Protein AF-A0A936LN91-F1 (afdb_monomer)

Nearest PDB structures (foldseek):
  7yaj-assembly1_A  TM=8.619E-01  e=3.388E-22  Homo sapiens
  7yah-assembly1_A  TM=8.563E-01  e=1.310E-21  Homo sapiens
  7yam-assembly1_A  TM=8.256E-01  e=4.380E-21  Homo sapiens
  8qmp-assembly1_A  TM=7.994E-01  e=2.836E-21  Arabidopsis thaliana
  8iwt-assembly1_A  TM=8.262E-01  e=4.824E-21  Homo sapiens

Structure (mmCIF, N/CA/C/O backbone):
data_AF-A0A936LN91-F1
#
_entry.id   AF-A0A936LN91-F1
#
loop_
_atom_site.group_PDB
_atom_site.id
_atom_site.type_symbol
_atom_site.label_atom_id
_atom_site.label_alt_id
_atom_site.label_comp_id
_atom_site.label_asym_id
_atom_site.label_entity_id
_atom_site.label_seq_id
_atom_site.pdbx_PDB_ins_code
_atom_site.Cartn_x
_atom_site.Cartn_y
_atom_site.Cartn_z
_atom_site.occupancy
_atom_site.B_iso_or_equiv
_atom_site.auth_seq_id
_atom_site.auth_comp_id
_atom_site.auth_asym_id
_atom_site.auth_atom_id
_atom_site.pdbx_PDB_model_num
ATOM 1 N N . MET A 1 1 ? -25.402 23.021 35.301 1.00 27.39 1 MET A N 1
ATOM 2 C CA . MET A 1 1 ? -24.716 22.431 34.132 1.00 27.39 1 MET A CA 1
ATOM 3 C C . MET A 1 1 ? -25.682 22.461 32.962 1.00 27.39 1 MET A C 1
ATOM 5 O O . MET A 1 1 ? -26.616 21.673 32.930 1.00 27.39 1 MET A O 1
ATOM 9 N N . ALA A 1 2 ? -25.531 23.438 32.068 1.00 20.98 2 ALA A N 1
ATOM 10 C CA . ALA A 1 2 ? -26.283 23.475 30.821 1.00 20.98 2 ALA A CA 1
ATOM 11 C C . ALA A 1 2 ? -25.690 22.405 29.897 1.00 20.98 2 ALA A C 1
ATOM 13 O O . ALA A 1 2 ? -24.595 22.580 29.373 1.00 20.98 2 ALA A O 1
ATOM 14 N N . VAL A 1 3 ? -26.373 21.267 29.771 1.00 22.77 3 VAL A N 1
ATOM 15 C CA . VAL A 1 3 ? -26.053 20.267 28.751 1.00 22.77 3 VAL A CA 1
ATOM 16 C C . VAL A 1 3 ? -26.773 20.710 27.488 1.00 22.77 3 VAL A C 1
ATOM 18 O O . VAL A 1 3 ? -27.978 20.521 27.329 1.00 22.77 3 VAL A O 1
ATOM 21 N N . THR A 1 4 ? -26.035 21.397 26.628 1.00 21.31 4 THR A N 1
ATOM 22 C CA . THR A 1 4 ? -26.465 21.783 25.289 1.00 21.31 4 THR A CA 1
ATOM 23 C C . THR A 1 4 ? -26.714 20.505 24.490 1.00 21.31 4 THR A C 1
ATOM 25 O O . THR A 1 4 ? -25.782 19.775 24.161 1.00 21.31 4 THR A O 1
ATOM 28 N N . TYR A 1 5 ? -27.984 20.209 24.208 1.00 30.09 5 TYR A N 1
ATOM 29 C CA . TYR A 1 5 ? -28.381 19.142 23.295 1.00 30.09 5 TYR A CA 1
ATOM 30 C C . TYR A 1 5 ? -27.913 19.510 21.883 1.00 30.09 5 TYR A C 1
ATOM 32 O O . TYR A 1 5 ? -28.527 20.333 21.209 1.00 30.09 5 TYR A O 1
ATOM 40 N N . SER A 1 6 ? -26.815 18.900 21.447 1.00 25.19 6 SER A N 1
ATOM 41 C CA . SER A 1 6 ? -26.409 18.859 20.046 1.00 25.19 6 SER A CA 1
ATOM 42 C C . SER A 1 6 ? -26.567 17.420 19.559 1.00 25.19 6 SER A C 1
ATOM 44 O O . SER A 1 6 ? -26.103 16.482 20.196 1.00 25.19 6 SER A O 1
ATOM 46 N N . SER A 1 7 ? -27.308 17.274 18.469 1.00 34.66 7 SER A N 1
ATOM 47 C CA . SER A 1 7 ? -27.870 16.057 17.871 1.00 34.66 7 SER A CA 1
ATOM 48 C C . SER A 1 7 ? -27.052 14.750 17.920 1.00 34.66 7 SER A C 1
ATOM 50 O O . SER A 1 7 ? -25.966 14.679 17.354 1.00 34.66 7 SER A O 1
ATOM 52 N N . SER A 1 8 ? -27.696 13.671 18.375 1.00 35.31 8 SER A N 1
ATOM 53 C CA . SER A 1 8 ? -27.783 12.350 17.713 1.00 35.31 8 SER A CA 1
ATOM 54 C C . SER A 1 8 ? -28.891 11.546 18.419 1.00 35.31 8 SER A C 1
ATOM 56 O O . SER A 1 8 ? -29.245 11.833 19.559 1.00 35.31 8 SER A O 1
ATOM 58 N N . ARG A 1 9 ? -29.590 10.652 17.715 1.00 42.88 9 ARG A N 1
ATOM 59 C CA . ARG A 1 9 ? -30.914 10.132 18.123 1.00 42.88 9 ARG A CA 1
ATOM 60 C C . ARG A 1 9 ? -30.857 9.297 19.414 1.00 42.88 9 ARG A C 1
ATOM 62 O O . ARG A 1 9 ? -30.600 8.100 19.358 1.00 42.88 9 ARG A O 1
ATOM 69 N N . VAL A 1 10 ? -31.167 9.901 20.561 1.00 47.66 10 VAL A N 1
ATOM 70 C CA . VAL A 1 10 ? -31.311 9.172 21.831 1.00 47.66 10 VAL A CA 1
ATOM 71 C C . VAL A 1 10 ? -32.666 8.467 21.863 1.00 47.66 10 VAL A C 1
ATOM 73 O O . VAL A 1 10 ? -33.710 9.118 21.795 1.00 47.66 10 VAL A O 1
ATOM 76 N N . ARG A 1 11 ? -32.665 7.134 21.967 1.00 50.06 11 ARG A N 1
ATOM 77 C CA . ARG A 1 11 ? -33.886 6.355 22.237 1.00 50.06 11 ARG A CA 1
ATOM 78 C C . ARG A 1 11 ? -34.028 6.132 23.737 1.00 50.06 11 ARG A C 1
ATOM 80 O O . ARG A 1 11 ? -33.095 5.646 24.374 1.00 50.06 11 ARG A O 1
ATOM 87 N N . TRP A 1 12 ? -35.196 6.480 24.274 1.00 47.16 12 TRP A N 1
ATOM 88 C CA . TRP A 1 12 ? -35.513 6.377 25.696 1.00 47.16 12 TRP A CA 1
ATOM 89 C C . TRP A 1 12 ? -36.691 5.436 25.921 1.00 47.16 12 TRP A C 1
ATOM 91 O O . TRP A 1 12 ? -37.758 5.641 25.345 1.00 47.16 12 TRP A O 1
ATOM 101 N N . ASN A 1 13 ? -36.507 4.445 26.793 1.00 53.09 13 ASN A N 1
ATOM 102 C CA . ASN A 1 13 ? -37.598 3.610 27.287 1.00 53.09 13 ASN A CA 1
ATOM 103 C C . ASN A 1 13 ? -37.838 3.904 28.766 1.00 53.09 13 ASN A C 1
ATOM 105 O O . ASN A 1 13 ? -37.026 3.554 29.624 1.00 53.09 13 ASN A O 1
ATOM 109 N N . HIS A 1 14 ? -38.974 4.538 29.051 1.00 45.41 14 HIS A N 1
ATOM 110 C CA . HIS A 1 14 ? -39.409 4.852 30.405 1.00 45.41 14 HIS A CA 1
ATOM 111 C C . HIS A 1 14 ? -40.248 3.697 30.966 1.00 45.41 14 HIS A C 1
ATOM 113 O O . HIS A 1 14 ? -41.240 3.301 30.357 1.00 45.41 14 HIS A O 1
ATOM 119 N N . CYS A 1 15 ? -39.911 3.201 32.158 1.00 46.75 15 CYS A N 1
ATOM 120 C CA . CYS A 1 15 ? -40.823 2.364 32.941 1.00 46.75 15 CYS A CA 1
ATOM 121 C C . CYS A 1 15 ? -41.443 3.208 34.059 1.00 46.75 15 CYS A C 1
ATOM 123 O O . CYS A 1 15 ? -40.735 3.936 34.749 1.00 46.75 15 CYS A O 1
ATOM 125 N N . SER A 1 16 ? -42.767 3.174 34.215 1.00 41.03 16 SER A N 1
ATOM 126 C CA . SER A 1 16 ? -43.500 4.029 35.164 1.00 41.03 16 SER A CA 1
ATOM 127 C C . SER A 1 16 ? -43.487 3.520 36.613 1.00 41.03 16 SER A C 1
ATOM 129 O O . SER A 1 16 ? -44.031 4.182 37.494 1.00 41.03 16 SER A O 1
ATOM 131 N N . LYS A 1 17 ? -42.879 2.358 36.888 1.00 48.84 17 LYS A N 1
ATOM 132 C CA . LYS A 1 17 ? -42.843 1.741 38.223 1.00 48.84 17 LYS A CA 1
ATOM 133 C C . LYS A 1 17 ? -41.407 1.627 38.732 1.00 48.84 17 LYS A C 1
ATOM 135 O O . LYS A 1 17 ? -40.585 0.977 38.095 1.00 48.84 17 LYS A O 1
ATOM 140 N N . ARG A 1 18 ? -41.130 2.217 39.904 1.00 50.31 18 ARG A N 1
ATOM 141 C CA . ARG A 1 18 ? -39.891 1.992 40.668 1.00 50.31 18 ARG A CA 1
ATOM 142 C C . ARG A 1 18 ? -39.872 0.533 41.121 1.00 50.31 18 ARG A C 1
ATOM 144 O O . ARG A 1 18 ? -40.623 0.157 42.017 1.00 50.31 18 ARG A O 1
ATOM 151 N N . THR A 1 19 ? -39.071 -0.299 40.474 1.00 51.59 19 THR A N 1
ATOM 152 C CA . THR A 1 19 ? -38.890 -1.704 40.855 1.00 51.59 19 THR A CA 1
ATOM 153 C C . THR A 1 19 ? -37.537 -1.871 41.529 1.00 51.59 19 THR A C 1
ATOM 155 O O . THR A 1 19 ? -36.512 -1.588 40.918 1.00 51.59 19 THR A O 1
ATOM 158 N N . ALA A 1 20 ? -37.541 -2.346 42.776 1.00 48.47 20 ALA A N 1
ATOM 159 C CA . ALA A 1 20 ? -36.345 -2.544 43.600 1.00 48.47 20 ALA A CA 1
ATOM 160 C C . ALA A 1 20 ? -35.529 -3.810 43.244 1.00 48.47 20 ALA A C 1
ATOM 162 O O . ALA A 1 20 ? -34.497 -4.066 43.848 1.00 48.47 20 ALA A O 1
ATOM 163 N N . SER A 1 21 ? -35.987 -4.619 42.280 1.00 52.78 21 SER A N 1
ATOM 164 C CA . SER A 1 21 ? -35.341 -5.868 41.852 1.00 52.78 21 SER A CA 1
ATOM 165 C C . SER A 1 21 ? -35.064 -5.827 40.344 1.00 52.78 21 SER A C 1
ATOM 167 O O . SER A 1 21 ? -35.884 -5.257 39.614 1.00 52.78 21 SER A O 1
ATOM 169 N N . PRO A 1 22 ? -33.941 -6.394 39.854 1.00 60.09 22 PRO A N 1
ATOM 170 C CA . PRO A 1 22 ? -33.617 -6.401 38.433 1.00 60.09 22 PRO A CA 1
ATOM 171 C C . PRO A 1 22 ? -34.629 -7.260 37.666 1.00 60.09 22 PRO A C 1
ATOM 173 O O . PRO A 1 22 ? -34.499 -8.479 37.574 1.00 60.09 22 PRO A O 1
ATOM 176 N N . ASP A 1 23 ? -35.655 -6.615 37.106 1.00 68.56 23 ASP A N 1
ATOM 177 C CA . ASP A 1 23 ? -36.584 -7.260 36.180 1.00 68.56 23 ASP A CA 1
ATOM 178 C C . ASP A 1 23 ? -35.784 -7.767 34.959 1.00 68.56 23 ASP A C 1
ATOM 180 O O . ASP A 1 23 ? -35.122 -6.961 34.288 1.00 68.56 23 ASP A O 1
ATOM 184 N N . PRO A 1 24 ? -35.833 -9.076 34.633 1.00 76.56 24 PRO A N 1
ATOM 185 C CA . PRO A 1 24 ? -35.155 -9.649 33.470 1.00 76.56 24 PRO A CA 1
ATOM 186 C C . PRO A 1 24 ? -35.450 -8.911 32.157 1.00 76.56 24 PRO A C 1
ATOM 188 O O . PRO A 1 24 ? -34.625 -8.923 31.241 1.00 76.56 24 PRO A O 1
ATOM 191 N N . ARG A 1 25 ? -36.602 -8.232 32.063 1.00 77.94 25 ARG A N 1
ATOM 192 C CA . ARG A 1 25 ? -37.009 -7.434 30.897 1.00 77.94 25 ARG A CA 1
ATOM 193 C C . ARG A 1 25 ? -36.023 -6.325 30.548 1.00 77.94 25 ARG A C 1
ATOM 195 O O . ARG A 1 25 ? -35.843 -6.042 29.367 1.00 77.94 25 ARG A O 1
ATOM 202 N N . TRP A 1 26 ? -35.351 -5.728 31.532 1.00 80.06 26 TRP A N 1
ATOM 203 C CA . TRP A 1 26 ? -34.369 -4.672 31.272 1.00 80.06 26 TRP A CA 1
ATOM 204 C C . TRP A 1 26 ? -33.157 -5.184 30.513 1.00 80.06 26 TRP A C 1
ATOM 206 O O . TRP A 1 26 ? -32.672 -4.510 29.610 1.00 80.06 26 TRP A O 1
ATOM 216 N N . LYS A 1 27 ? -32.699 -6.395 30.840 1.00 82.75 27 LYS A N 1
ATOM 217 C CA . LYS A 1 27 ? -31.595 -7.027 30.122 1.00 82.75 27 LYS A CA 1
ATOM 218 C C . LYS A 1 27 ? -31.987 -7.326 28.677 1.00 82.75 27 LYS A C 1
ATOM 220 O O . LYS A 1 27 ? -31.237 -6.991 27.771 1.00 82.75 27 LYS A O 1
ATOM 225 N N . VAL A 1 28 ? -33.189 -7.864 28.465 1.00 85.12 28 VAL A N 1
ATOM 226 C CA . VAL A 1 28 ? -33.718 -8.133 27.118 1.00 85.12 28 VAL A CA 1
ATOM 227 C C . VAL A 1 28 ? -33.818 -6.847 26.293 1.00 85.12 28 VAL A C 1
ATOM 229 O O . VAL A 1 28 ? -33.422 -6.832 25.131 1.00 85.12 28 VAL A O 1
ATOM 232 N N . GLU A 1 29 ? -34.302 -5.753 26.883 1.00 84.00 29 GLU A N 1
ATOM 233 C CA . GLU A 1 29 ? -34.417 -4.481 26.166 1.00 84.00 29 GLU A CA 1
ATOM 234 C C . GLU A 1 29 ? -33.055 -3.819 25.923 1.00 84.00 29 GLU A C 1
ATOM 236 O O . GLU A 1 29 ? -32.839 -3.234 24.863 1.00 84.00 29 GLU A O 1
ATOM 241 N N . ALA A 1 30 ? -32.107 -3.953 26.854 1.00 83.75 30 ALA A N 1
ATOM 242 C CA . ALA A 1 30 ? -30.730 -3.521 26.644 1.00 83.75 30 ALA A CA 1
ATOM 243 C C . ALA A 1 30 ? -30.074 -4.297 25.494 1.00 83.75 30 ALA A C 1
ATOM 245 O O . ALA A 1 30 ? -29.468 -3.684 24.617 1.00 83.75 30 ALA A O 1
ATOM 246 N N . ASP A 1 31 ? -30.256 -5.617 25.444 1.00 83.56 31 ASP A N 1
ATOM 247 C CA . ASP A 1 31 ? -29.755 -6.459 24.357 1.00 83.56 31 ASP A CA 1
ATOM 248 C C . ASP A 1 31 ? -30.419 -6.093 23.019 1.00 83.56 31 ASP A C 1
ATOM 250 O O . ASP A 1 31 ? -29.742 -6.051 21.992 1.00 83.56 31 ASP A O 1
ATOM 254 N N . ARG A 1 32 ? -31.714 -5.742 23.021 1.00 85.88 32 ARG A N 1
ATOM 255 C CA . ARG A 1 32 ? -32.434 -5.253 21.832 1.00 85.88 32 ARG A CA 1
ATOM 256 C C . ARG A 1 32 ? -31.878 -3.921 21.328 1.00 85.88 32 ARG A C 1
ATOM 258 O O . ARG A 1 32 ? -31.594 -3.789 20.142 1.00 85.88 32 ARG A O 1
ATOM 265 N N . LEU A 1 33 ? -31.689 -2.943 22.214 1.00 83.69 33 LEU A N 1
ATOM 266 C CA . LEU A 1 33 ? -31.102 -1.647 21.858 1.00 83.69 33 LEU A CA 1
ATOM 267 C C . LEU A 1 33 ? -29.647 -1.802 21.381 1.00 83.69 33 LEU A C 1
ATOM 269 O O . LEU A 1 33 ? -29.237 -1.142 20.427 1.00 83.69 33 LEU A O 1
ATOM 273 N N . ALA A 1 34 ? -28.878 -2.703 21.995 1.00 80.69 34 ALA A N 1
ATOM 274 C CA . ALA A 1 34 ? -27.527 -3.025 21.549 1.00 80.69 34 ALA A CA 1
ATOM 275 C C . ALA A 1 34 ? -27.525 -3.714 20.175 1.00 80.69 34 ALA A C 1
ATOM 277 O O . ALA A 1 34 ? -26.656 -3.423 19.351 1.00 80.69 34 ALA A O 1
ATOM 278 N N . ALA A 1 35 ? -28.503 -4.585 19.901 1.00 80.62 35 ALA A N 1
ATOM 279 C CA . ALA A 1 35 ? -28.691 -5.225 18.599 1.00 80.62 35 ALA A CA 1
ATOM 280 C C . ALA A 1 35 ? -29.051 -4.214 17.500 1.00 80.62 35 ALA A C 1
ATOM 282 O O . ALA A 1 35 ? -28.607 -4.383 16.365 1.00 80.62 35 ALA A O 1
ATOM 283 N N . ASP A 1 36 ? -29.739 -3.123 17.847 1.00 80.06 36 ASP A N 1
ATOM 284 C CA . ASP A 1 36 ? -29.957 -1.964 16.969 1.00 80.06 36 ASP A CA 1
ATOM 285 C C . ASP A 1 36 ? -28.671 -1.134 16.733 1.00 80.06 36 ASP A C 1
ATOM 287 O O . ASP A 1 36 ? -28.684 -0.173 15.963 1.00 80.06 36 ASP A O 1
ATOM 291 N N . GLY A 1 37 ? -27.544 -1.499 17.357 1.00 74.88 37 GLY A N 1
ATOM 292 C CA . GLY A 1 37 ? -26.256 -0.816 17.214 1.00 74.88 37 GLY A CA 1
ATOM 293 C C . GLY A 1 37 ? -26.096 0.395 18.134 1.00 74.88 37 GLY A C 1
ATOM 294 O O . GLY A 1 37 ? -25.213 1.217 17.907 1.00 74.88 37 GLY A O 1
ATOM 295 N N . LEU A 1 38 ? -26.933 0.519 19.166 1.00 83.19 38 LEU A N 1
ATOM 296 C CA . LEU A 1 38 ? -26.865 1.621 20.121 1.00 83.19 38 LEU A CA 1
ATOM 297 C C . LEU A 1 38 ? -25.910 1.284 21.270 1.00 83.19 38 LEU A C 1
ATOM 299 O O . LEU A 1 38 ? -25.877 0.161 21.781 1.00 83.19 38 LEU A O 1
ATOM 303 N N . ARG A 1 39 ? -25.168 2.287 21.735 1.00 81.44 39 ARG A N 1
ATOM 304 C CA . ARG A 1 39 ? -24.467 2.257 23.015 1.00 81.44 39 ARG A CA 1
ATOM 305 C C . ARG A 1 39 ? -25.489 2.474 24.125 1.00 81.44 39 ARG A C 1
ATOM 307 O O . ARG A 1 39 ? -26.032 3.567 24.275 1.00 81.44 39 ARG A O 1
ATOM 314 N N . VAL A 1 40 ? -25.773 1.414 24.873 1.00 84.88 40 VAL A N 1
ATOM 315 C CA . VAL A 1 40 ? -26.815 1.409 25.905 1.00 84.88 40 VAL A CA 1
ATOM 316 C C . VAL A 1 40 ? -26.236 1.829 27.251 1.00 84.88 40 VAL A C 1
ATOM 318 O O . VAL A 1 40 ? -25.239 1.271 27.706 1.00 84.88 40 VAL A O 1
ATOM 321 N N . MET A 1 41 ? -26.882 2.794 27.899 1.00 87.81 41 MET A N 1
ATOM 322 C CA . MET A 1 41 ? -26.595 3.227 29.264 1.00 87.81 41 MET A CA 1
ATOM 323 C C . MET A 1 41 ? -27.814 2.981 30.147 1.00 87.81 41 MET A C 1
ATOM 325 O O . MET A 1 41 ? -28.934 3.356 29.794 1.00 87.81 41 MET A O 1
ATOM 329 N N . ALA A 1 42 ? -27.584 2.367 31.304 1.00 88.19 42 ALA A N 1
ATOM 330 C CA . ALA A 1 42 ? -28.583 2.213 32.348 1.00 88.19 42 ALA A CA 1
ATOM 331 C C . ALA A 1 42 ? -28.551 3.438 33.263 1.00 88.19 42 ALA A C 1
ATOM 333 O O . ALA A 1 42 ? -27.498 3.799 33.783 1.00 88.19 42 ALA A O 1
ATOM 334 N N . LEU A 1 43 ? -29.703 4.080 33.444 1.00 87.50 43 LEU A N 1
ATOM 335 C CA . LEU A 1 43 ? -29.860 5.203 34.356 1.00 87.50 43 LEU A CA 1
ATOM 336 C C . LEU A 1 43 ? -30.642 4.736 35.572 1.00 87.50 43 LEU A C 1
ATOM 338 O O . LEU A 1 43 ? -31.736 4.182 35.448 1.00 87.50 43 LEU A O 1
ATOM 342 N N . GLY A 1 44 ? -30.081 4.981 36.745 1.00 85.69 44 GLY A N 1
ATOM 343 C CA . GLY A 1 44 ? -30.705 4.662 38.014 1.00 85.69 44 GLY A CA 1
ATOM 344 C C . GLY A 1 44 ? -30.480 5.771 39.026 1.00 85.69 44 GLY A C 1
ATOM 345 O O . GLY A 1 44 ? -29.598 6.612 38.862 1.00 85.69 44 GLY A O 1
ATOM 346 N N . VAL A 1 45 ? -31.318 5.781 40.052 1.00 84.88 45 VAL A N 1
ATOM 347 C CA . VAL A 1 45 ? -31.253 6.733 41.156 1.00 84.88 45 VAL A CA 1
ATOM 348 C C . VAL A 1 45 ? -31.251 5.980 42.470 1.00 84.88 45 VAL A C 1
ATOM 350 O O . VAL A 1 45 ? -31.921 4.957 42.619 1.00 84.88 45 VAL A O 1
ATOM 353 N N . ARG A 1 46 ? -30.516 6.514 43.433 1.00 82.81 46 ARG A N 1
ATOM 354 C CA . ARG A 1 46 ? -30.646 6.145 44.831 1.00 82.81 46 ARG A CA 1
ATOM 355 C C . ARG A 1 46 ? -30.962 7.398 45.623 1.00 82.81 46 ARG A C 1
ATOM 357 O O . ARG A 1 46 ? -30.243 8.389 45.523 1.00 82.81 46 ARG A O 1
ATOM 364 N N . ASP A 1 47 ? -32.030 7.324 46.401 1.00 79.81 47 ASP A N 1
ATOM 365 C CA . ASP A 1 47 ? -32.372 8.357 47.365 1.00 79.81 47 ASP A CA 1
ATOM 366 C C . ASP A 1 47 ? -31.479 8.149 48.604 1.00 79.81 47 ASP A C 1
ATOM 368 O O . ASP A 1 47 ? -31.476 7.068 49.193 1.00 79.81 47 ASP A O 1
ATOM 372 N N . LEU A 1 48 ? -30.676 9.155 48.959 1.00 79.19 48 LEU A N 1
ATOM 373 C CA . LEU A 1 48 ? -29.838 9.157 50.164 1.00 79.19 48 LEU A CA 1
ATOM 374 C C . LEU A 1 48 ? -30.529 9.974 51.256 1.00 79.19 48 LEU A C 1
ATOM 376 O O . LEU A 1 48 ? -31.079 11.042 50.971 1.00 79.19 48 LEU A O 1
ATOM 380 N N . SER A 1 49 ? -30.482 9.508 52.504 1.00 75.75 49 SER A N 1
ATOM 381 C CA . SER A 1 49 ? -30.994 10.290 53.630 1.00 75.75 49 SER A CA 1
ATOM 382 C C . SER A 1 49 ? -29.973 11.335 54.106 1.00 75.75 49 SER A C 1
ATOM 384 O O . SER A 1 49 ? -28.765 11.233 53.873 1.00 75.75 49 SER A O 1
ATOM 386 N N . THR A 1 50 ? -30.457 12.407 54.738 1.00 61.22 50 THR A N 1
ATOM 387 C CA . THR A 1 50 ? -29.628 13.526 55.201 1.00 61.22 50 THR A CA 1
ATOM 388 C C . THR A 1 50 ? -28.624 13.042 56.256 1.00 61.22 50 THR A C 1
ATOM 390 O O . THR A 1 50 ? -29.002 12.779 57.392 1.00 61.22 50 THR A O 1
ATOM 393 N N . GLY A 1 51 ? -27.345 12.927 55.879 1.00 67.69 51 GLY A N 1
ATOM 394 C CA . GLY A 1 51 ? -26.258 12.439 56.745 1.00 67.69 51 GLY A CA 1
ATOM 395 C C . GLY A 1 51 ? -25.542 11.182 56.235 1.00 67.69 51 GLY A C 1
ATOM 396 O O . GLY A 1 51 ? -24.476 10.855 56.743 1.00 67.69 51 GLY A O 1
ATOM 397 N N . GLU A 1 52 ? -26.069 10.519 55.202 1.00 65.62 52 GLU A N 1
ATOM 398 C CA . GLU A 1 52 ? -25.506 9.287 54.622 1.00 65.62 52 GLU A CA 1
ATOM 399 C C . GLU A 1 52 ? -24.480 9.510 53.505 1.00 65.62 52 GLU A C 1
ATOM 401 O O . GLU A 1 52 ? -24.148 8.556 52.815 1.00 65.62 52 GLU A O 1
ATOM 406 N N . LEU A 1 53 ? -23.971 10.728 53.286 1.00 69.00 53 LEU A N 1
ATOM 407 C CA . LEU A 1 53 ? -22.934 10.972 52.273 1.00 69.00 53 LEU A CA 1
ATOM 408 C C . LEU A 1 53 ? -21.634 10.255 52.683 1.00 69.00 53 LEU A C 1
ATOM 410 O O . LEU A 1 53 ? -20.926 10.760 53.559 1.00 69.00 53 LEU A O 1
ATOM 414 N N . PRO A 1 54 ? -21.293 9.096 52.088 1.00 66.38 54 PRO A N 1
ATOM 415 C CA . PRO A 1 54 ? -20.121 8.339 52.485 1.00 66.38 54 PRO A CA 1
ATOM 416 C C . PRO A 1 54 ? -18.866 9.040 51.962 1.00 66.38 54 PRO A C 1
ATOM 418 O O . PRO A 1 54 ? -18.887 9.684 50.912 1.00 66.38 54 PRO A O 1
ATOM 421 N N . HIS A 1 55 ? -17.745 8.877 52.662 1.00 69.06 55 HIS A N 1
ATOM 422 C CA . HIS A 1 55 ? -16.457 9.404 52.199 1.00 69.06 55 HIS A CA 1
ATOM 423 C C . HIS A 1 55 ? -15.871 8.625 51.009 1.00 69.06 55 HIS A C 1
ATOM 425 O O . HIS A 1 55 ? -15.033 9.171 50.296 1.00 69.06 55 HIS A O 1
ATOM 431 N N . ASP A 1 56 ? -16.308 7.380 50.787 1.00 74.81 56 ASP A N 1
ATOM 432 C CA . ASP A 1 56 ? -15.857 6.533 49.680 1.00 74.81 56 ASP A CA 1
ATOM 433 C C . ASP A 1 56 ? -16.914 6.468 48.558 1.00 74.81 56 ASP A C 1
ATOM 435 O O . ASP A 1 56 ? -17.983 5.880 48.761 1.00 74.81 56 ASP A O 1
ATOM 439 N N . PRO A 1 57 ? -16.628 7.010 47.360 1.00 71.25 57 PRO A N 1
ATOM 440 C CA . PRO A 1 57 ? -17.522 6.947 46.208 1.00 71.25 57 PRO A CA 1
ATOM 441 C C . PRO A 1 57 ? -17.939 5.527 45.808 1.00 71.25 57 PRO A C 1
ATOM 443 O O . PRO A 1 57 ? -19.057 5.345 45.332 1.00 71.25 57 PRO A O 1
ATOM 446 N N . ALA A 1 58 ? -17.093 4.512 46.026 1.00 71.88 58 ALA A N 1
ATOM 447 C CA . ALA A 1 58 ? -17.412 3.129 45.660 1.00 71.88 58 ALA A CA 1
ATOM 448 C C . ALA A 1 58 ? -18.579 2.560 46.485 1.00 71.88 58 ALA A C 1
ATOM 450 O O . ALA A 1 58 ? -19.308 1.677 46.033 1.00 71.88 58 ALA A O 1
ATOM 451 N N . THR A 1 59 ? -18.808 3.105 47.682 1.00 71.88 59 THR A N 1
ATOM 452 C CA . THR A 1 59 ? -19.936 2.716 48.535 1.00 71.88 59 THR A CA 1
ATOM 453 C C . THR A 1 59 ? -21.258 3.355 48.113 1.00 71.88 59 THR A C 1
ATOM 455 O O . THR A 1 59 ? -22.289 2.990 48.655 1.00 71.88 59 THR A O 1
ATOM 458 N N . LEU A 1 60 ? -21.292 4.254 47.126 1.00 74.62 60 LEU A N 1
ATOM 459 C CA . LEU A 1 60 ? -22.544 4.848 46.638 1.00 74.62 60 LEU A CA 1
ATOM 460 C C . LEU A 1 60 ? -23.277 3.959 45.614 1.00 74.62 60 LEU A C 1
ATOM 462 O O . LEU A 1 60 ? -24.487 4.100 45.437 1.00 74.62 60 LEU A O 1
ATOM 466 N N . GLU A 1 61 ? -22.581 3.019 44.967 1.00 77.31 61 GLU A N 1
ATOM 467 C CA . GLU A 1 61 ? -23.090 2.238 43.826 1.00 77.31 61 GLU A CA 1
ATOM 468 C C . GLU A 1 61 ? -23.826 0.934 44.217 1.00 77.31 61 GLU A C 1
ATOM 470 O O . GLU A 1 61 ? -23.661 -0.110 43.590 1.00 77.31 61 GLU A O 1
ATOM 475 N N . HIS A 1 62 ? -24.667 0.971 45.254 1.00 77.50 62 HIS A N 1
ATOM 476 C CA . HIS A 1 62 ? -25.558 -0.141 45.637 1.00 77.50 62 HIS A CA 1
ATOM 477 C C . HIS A 1 62 ? -26.998 0.352 45.844 1.00 77.50 62 HIS A C 1
ATOM 479 O O . HIS A 1 62 ? -27.213 1.557 45.932 1.00 77.50 62 HIS A O 1
ATOM 485 N N . ASP A 1 63 ? -27.986 -0.550 45.887 1.00 77.44 63 ASP A N 1
ATOM 486 C CA . ASP A 1 63 ? -29.421 -0.237 46.072 1.00 77.44 63 ASP A CA 1
ATOM 487 C C . ASP A 1 63 ? -29.983 0.832 45.113 1.00 77.44 63 ASP A C 1
ATOM 489 O O . ASP A 1 63 ? -30.858 1.634 45.449 1.00 77.44 63 ASP A O 1
ATOM 493 N N . ILE A 1 64 ? -29.469 0.849 43.882 1.00 80.88 64 ILE A N 1
ATOM 494 C CA . ILE A 1 64 ? -29.893 1.781 42.840 1.00 80.88 64 ILE A CA 1
ATOM 495 C C . ILE A 1 64 ? -31.241 1.327 42.266 1.00 80.88 64 ILE A C 1
ATOM 497 O O . ILE A 1 64 ? -31.373 0.230 41.721 1.00 80.88 64 ILE A O 1
ATOM 501 N N . THR A 1 65 ? -32.237 2.210 42.305 1.00 82.62 65 THR A N 1
ATOM 502 C CA . THR A 1 65 ? -33.501 2.026 41.587 1.00 82.62 65 THR A CA 1
ATOM 503 C C . THR A 1 65 ? -33.304 2.382 40.119 1.00 82.62 65 THR A C 1
ATOM 505 O O . THR A 1 65 ? -33.066 3.541 39.776 1.00 82.62 65 THR A O 1
ATOM 508 N N . LEU A 1 66 ? -33.426 1.395 39.231 1.00 81.75 66 LEU A N 1
ATOM 509 C CA . LEU A 1 66 ? -33.320 1.621 37.791 1.00 81.75 66 LEU A CA 1
ATOM 510 C C . LEU A 1 66 ? -34.510 2.458 37.283 1.00 81.75 66 LEU A C 1
ATOM 512 O O . LEU A 1 66 ? -35.668 2.114 37.516 1.00 81.75 66 LEU A O 1
ATOM 516 N N . LEU A 1 67 ? -34.217 3.548 36.574 1.00 84.38 67 LEU A N 1
ATOM 517 C CA . LEU A 1 67 ? -35.203 4.467 35.997 1.00 84.38 67 LEU A CA 1
ATOM 518 C C . LEU A 1 67 ? -35.496 4.152 34.525 1.00 84.38 67 LEU A C 1
ATOM 520 O O . LEU A 1 67 ? -36.641 4.252 34.080 1.00 84.38 67 LEU A O 1
ATOM 524 N N . GLY A 1 68 ? -34.466 3.784 33.761 1.00 83.56 68 GLY A N 1
ATOM 525 C CA . GLY A 1 68 ? -34.604 3.513 32.335 1.00 83.56 68 GLY A CA 1
ATOM 526 C C . GLY A 1 68 ? -33.286 3.234 31.623 1.00 83.56 68 GLY A C 1
ATOM 527 O O . GLY A 1 68 ? -32.210 3.233 32.224 1.00 83.56 68 GLY A O 1
ATOM 528 N N . LEU A 1 69 ? -33.395 3.004 30.315 1.00 86.25 69 LEU A N 1
ATOM 529 C CA . LEU A 1 69 ? -32.269 2.792 29.408 1.00 86.25 69 LEU A CA 1
ATOM 530 C C . LEU A 1 69 ? -32.228 3.908 28.363 1.00 86.25 69 LEU A C 1
ATOM 532 O O . LEU A 1 69 ? -33.247 4.209 27.736 1.00 86.25 69 LEU A O 1
ATOM 536 N N . ALA A 1 70 ? -31.043 4.474 28.146 1.00 87.12 70 ALA A N 1
ATOM 537 C CA . ALA A 1 70 ? -30.755 5.384 27.042 1.00 87.12 70 ALA A CA 1
ATOM 538 C C . ALA A 1 70 ? -29.865 4.676 26.019 1.00 87.12 70 ALA A C 1
ATOM 540 O O . ALA A 1 70 ? -28.806 4.162 26.372 1.00 87.12 70 ALA A O 1
ATOM 541 N N . GLY A 1 71 ? -30.277 4.664 24.753 1.00 85.06 71 GLY A N 1
ATOM 542 C CA . GLY A 1 71 ? -29.433 4.229 23.640 1.00 85.06 71 GLY A CA 1
ATOM 543 C C . GLY A 1 71 ? -28.864 5.428 22.890 1.00 85.06 71 GLY A C 1
ATOM 544 O O . GLY A 1 71 ? -29.638 6.266 22.428 1.00 85.06 71 GLY A O 1
ATOM 545 N N . ILE A 1 72 ? -27.539 5.496 22.758 1.00 85.44 72 ILE A N 1
ATOM 546 C CA . ILE A 1 72 ? -26.825 6.507 21.968 1.00 85.44 72 ILE A CA 1
ATOM 547 C C . ILE A 1 72 ? -26.289 5.847 20.697 1.00 85.44 72 ILE A C 1
ATOM 549 O O . ILE A 1 72 ? -25.628 4.816 20.766 1.00 85.44 72 ILE A O 1
ATOM 553 N N . GLU A 1 73 ? -26.568 6.431 19.537 1.00 78.69 73 GLU A N 1
ATOM 554 C CA . GLU A 1 73 ? -26.004 5.986 18.260 1.00 78.69 73 GLU A CA 1
ATOM 555 C C . GLU A 1 73 ? -24.697 6.738 17.980 1.00 78.69 73 GLU A C 1
ATOM 557 O O . GLU A 1 73 ? -24.685 7.970 18.018 1.00 78.69 73 GLU A O 1
ATOM 562 N N . ASP A 1 74 ? -23.628 6.003 17.661 1.00 77.62 74 ASP A N 1
ATOM 563 C CA . ASP A 1 74 ? -22.436 6.546 17.001 1.00 77.62 74 ASP A CA 1
ATOM 564 C C . ASP A 1 74 ? -22.473 6.125 15.521 1.00 77.62 74 ASP A C 1
ATOM 566 O O . ASP A 1 74 ? -22.120 4.988 15.184 1.00 77.62 74 ASP A O 1
ATOM 570 N N . PRO A 1 75 ? -23.049 6.955 14.633 1.00 77.00 75 PRO A N 1
ATOM 571 C CA . PRO A 1 75 ? -23.283 6.552 13.259 1.00 77.00 75 PRO A CA 1
ATOM 572 C C . PRO A 1 75 ? -21.957 6.474 12.486 1.00 77.00 75 PRO A C 1
ATOM 574 O O . PRO A 1 75 ? -21.147 7.401 12.546 1.00 77.00 75 PRO A O 1
ATOM 577 N N . PRO A 1 76 ? -21.740 5.418 11.681 1.00 81.38 76 PRO A N 1
ATOM 578 C CA . PRO A 1 76 ? -20.605 5.392 10.772 1.00 81.38 76 PRO A CA 1
ATOM 579 C C . PRO A 1 76 ? -20.737 6.522 9.744 1.00 81.38 76 PRO A C 1
ATOM 581 O O . PRO A 1 76 ? -21.843 6.863 9.324 1.00 81.38 76 PRO A O 1
ATOM 584 N N . ARG A 1 77 ? -19.604 7.075 9.296 1.00 85.06 77 ARG A N 1
ATOM 585 C CA . ARG A 1 77 ? -19.594 8.087 8.229 1.00 85.06 77 ARG A CA 1
ATOM 586 C C . ARG A 1 77 ? -20.179 7.507 6.935 1.00 85.06 77 ARG A C 1
ATOM 588 O O . ARG A 1 77 ? -19.882 6.363 6.583 1.00 85.06 77 ARG A O 1
ATOM 595 N N . ASP A 1 78 ? -20.921 8.323 6.191 1.00 87.88 78 ASP A N 1
ATOM 596 C CA . ASP A 1 78 ? -21.652 7.902 4.983 1.00 87.88 78 ASP A CA 1
ATOM 597 C C . ASP A 1 78 ? -20.752 7.320 3.876 1.00 87.88 78 ASP A C 1
ATOM 599 O O . ASP A 1 78 ? -21.199 6.517 3.059 1.00 87.88 78 ASP A O 1
ATOM 603 N N . GLU A 1 79 ? -19.468 7.686 3.843 1.00 89.19 79 GLU A N 1
ATOM 604 C CA . GLU A 1 79 ? -18.528 7.235 2.807 1.00 89.19 79 GLU A CA 1
ATOM 605 C C . GLU A 1 79 ? -17.871 5.882 3.131 1.00 89.19 79 GLU A C 1
ATOM 607 O O . GLU A 1 79 ? -17.316 5.230 2.241 1.00 89.19 79 GLU A O 1
ATOM 612 N N . VAL A 1 80 ? -17.919 5.444 4.396 1.00 90.88 80 VAL A N 1
ATOM 613 C CA . VAL A 1 80 ? -17.258 4.214 4.869 1.00 90.88 80 VAL A CA 1
ATOM 614 C C . VAL A 1 80 ? -17.765 2.963 4.143 1.00 90.88 80 VAL A C 1
ATOM 616 O O . VAL A 1 80 ? -16.918 2.179 3.707 1.00 90.88 80 VAL A O 1
ATOM 619 N N . PRO A 1 81 ? -19.083 2.756 3.933 1.00 91.88 81 PRO A N 1
ATOM 620 C CA . PRO A 1 81 ? -19.573 1.577 3.220 1.00 91.88 81 PRO A CA 1
ATOM 621 C C . PRO A 1 81 ? -19.004 1.463 1.801 1.00 91.88 81 PRO A C 1
ATOM 623 O O . PRO A 1 81 ? -18.554 0.392 1.393 1.00 91.88 81 PRO A O 1
ATOM 626 N N . GLN A 1 82 ? -18.944 2.579 1.065 1.00 92.12 82 GLN A N 1
ATOM 627 C CA . GLN A 1 82 ? -18.371 2.590 -0.281 1.00 92.12 82 GLN A CA 1
ATOM 628 C C . GLN A 1 82 ? -16.861 2.327 -0.251 1.00 92.12 82 GLN A C 1
ATOM 630 O O . GLN A 1 82 ? -16.351 1.582 -1.083 1.00 92.12 82 GLN A O 1
ATOM 635 N N . ALA 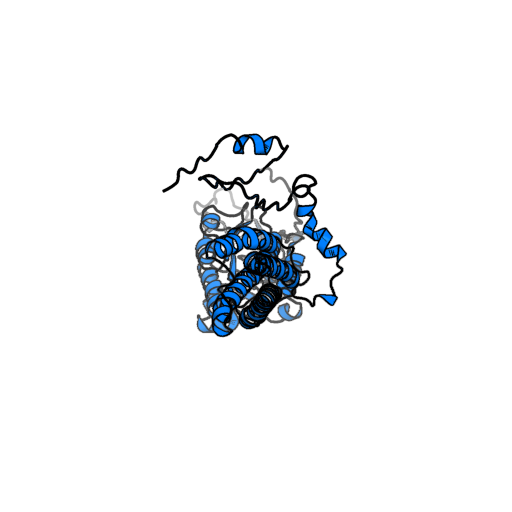A 1 83 ? -16.137 2.892 0.716 1.00 92.81 83 ALA A N 1
ATOM 636 C CA . ALA A 1 83 ? -14.704 2.654 0.869 1.00 92.81 83 ALA A CA 1
ATOM 637 C C . ALA A 1 83 ? -14.382 1.185 1.201 1.00 92.81 83 ALA A C 1
ATOM 639 O O . ALA A 1 83 ? -13.414 0.629 0.679 1.00 92.81 83 ALA A O 1
ATOM 640 N N . ILE A 1 84 ? -15.204 0.535 2.030 1.00 93.12 84 ILE A N 1
ATOM 641 C CA . ILE A 1 84 ? -15.089 -0.900 2.319 1.00 93.12 84 ILE A CA 1
ATOM 642 C C . ILE A 1 84 ? -15.356 -1.718 1.055 1.00 93.12 84 ILE A C 1
ATOM 644 O O . ILE A 1 84 ? -14.574 -2.619 0.749 1.00 93.12 84 ILE A O 1
ATOM 648 N N . ALA A 1 85 ? -16.397 -1.381 0.289 1.00 91.94 85 ALA A N 1
ATOM 649 C CA . ALA A 1 85 ? -16.698 -2.048 -0.975 1.00 91.94 85 ALA A CA 1
ATOM 650 C C . ALA A 1 85 ? -15.553 -1.904 -1.997 1.00 91.94 85 ALA A C 1
ATOM 652 O O . ALA A 1 85 ? -15.153 -2.892 -2.613 1.00 91.94 85 ALA A O 1
ATOM 653 N N . ASP A 1 86 ? -14.970 -0.708 -2.129 1.00 91.81 86 ASP A N 1
ATOM 654 C CA . ASP A 1 86 ? -13.803 -0.445 -2.980 1.00 91.81 86 ASP A CA 1
ATOM 655 C C . ASP A 1 86 ? -12.597 -1.306 -2.562 1.00 91.81 86 ASP A C 1
ATOM 657 O O . ASP A 1 86 ? -11.937 -1.918 -3.407 1.00 91.81 86 ASP A O 1
ATOM 661 N N . CYS A 1 87 ? -12.310 -1.383 -1.258 1.00 93.44 87 CYS A N 1
ATOM 662 C CA . CYS A 1 87 ? -11.232 -2.210 -0.717 1.00 93.44 87 CYS A CA 1
ATOM 663 C C . CYS A 1 87 ? -11.472 -3.702 -0.989 1.00 93.44 87 CYS A C 1
ATOM 665 O O . CYS A 1 87 ? -10.584 -4.382 -1.510 1.00 93.44 87 CYS A O 1
ATOM 667 N N . GLN A 1 88 ? -12.676 -4.204 -0.709 1.00 91.44 88 GLN A N 1
ATOM 668 C CA . GLN A 1 88 ? -13.043 -5.600 -0.954 1.00 91.44 88 GLN A CA 1
ATOM 669 C C . GLN A 1 88 ? -12.981 -5.953 -2.448 1.00 91.44 88 GLN A C 1
ATOM 671 O O . GLN A 1 88 ? -12.411 -6.985 -2.809 1.00 91.44 88 GLN A O 1
ATOM 676 N N . GLY A 1 89 ? -13.483 -5.078 -3.327 1.00 90.56 89 GLY A N 1
ATOM 677 C CA . GLY A 1 89 ? -13.391 -5.227 -4.784 1.00 90.56 89 GLY A CA 1
ATOM 678 C C . GLY A 1 89 ? -11.946 -5.254 -5.294 1.00 90.56 89 GLY A C 1
ATOM 679 O O . GLY A 1 89 ? -11.621 -5.988 -6.227 1.00 90.56 89 GLY A O 1
ATOM 680 N N . ALA A 1 90 ? -11.048 -4.542 -4.611 1.00 92.62 90 ALA A N 1
ATOM 681 C CA . ALA A 1 90 ? -9.610 -4.554 -4.860 1.00 92.62 90 ALA A CA 1
ATOM 682 C C . ALA A 1 90 ? -8.876 -5.756 -4.230 1.00 92.62 90 ALA A C 1
ATOM 684 O O . ALA A 1 90 ? -7.640 -5.807 -4.264 1.00 92.62 90 ALA A O 1
ATOM 685 N N . GLY A 1 91 ? -9.609 -6.707 -3.640 1.00 92.31 91 GLY A N 1
ATOM 686 C CA . GLY A 1 91 ? -9.074 -7.882 -2.954 1.00 92.31 91 GLY A CA 1
ATOM 687 C C . GLY A 1 91 ? -8.367 -7.566 -1.634 1.00 92.31 91 GLY A C 1
ATOM 688 O O . GLY A 1 91 ? -7.549 -8.367 -1.185 1.00 92.31 91 GLY A O 1
ATOM 689 N N . ILE A 1 92 ? -8.632 -6.400 -1.042 1.00 94.38 92 ILE A N 1
ATOM 690 C CA . ILE A 1 92 ? -8.097 -5.978 0.253 1.00 94.38 92 ILE A CA 1
ATOM 691 C C . ILE A 1 92 ? -9.086 -6.404 1.327 1.00 94.38 92 ILE A C 1
ATOM 693 O O . ILE A 1 92 ? -10.278 -6.100 1.265 1.00 94.38 92 ILE A O 1
ATOM 697 N N . ARG A 1 93 ? -8.582 -7.109 2.334 1.00 92.44 93 ARG A N 1
ATOM 698 C CA . ARG A 1 93 ? -9.388 -7.506 3.479 1.00 92.44 93 ARG A CA 1
ATOM 699 C C . ARG A 1 93 ? -9.401 -6.385 4.511 1.00 92.44 93 ARG A C 1
ATOM 701 O O . ARG A 1 93 ? -8.356 -6.034 5.047 1.00 92.44 93 ARG A O 1
ATOM 708 N N . THR A 1 94 ? -10.587 -5.888 4.832 1.00 93.69 94 THR A N 1
ATOM 709 C CA . THR A 1 94 ? -10.800 -4.980 5.964 1.00 93.69 94 THR A CA 1
ATOM 710 C C . THR A 1 94 ? -11.199 -5.785 7.201 1.00 93.69 94 THR A C 1
ATOM 712 O O . THR A 1 94 ? -11.934 -6.771 7.098 1.00 93.69 94 THR A O 1
ATOM 715 N N . VAL A 1 95 ? -10.701 -5.371 8.363 1.00 94.19 95 VAL A N 1
ATOM 716 C CA . VAL A 1 95 ? -10.977 -5.961 9.678 1.00 94.19 95 VAL A CA 1
ATOM 717 C C . VAL A 1 95 ? -11.294 -4.817 10.640 1.00 94.19 95 VAL A C 1
ATOM 719 O O . VAL A 1 95 ? -10.631 -3.785 10.599 1.00 94.19 95 VAL A O 1
ATOM 722 N N . MET A 1 96 ? -12.308 -4.989 11.484 1.00 94.25 96 MET A N 1
ATOM 723 C CA . MET A 1 96 ? -12.679 -4.034 12.527 1.00 94.25 96 MET A CA 1
ATOM 724 C C . MET A 1 96 ? -12.064 -4.454 13.857 1.00 94.25 96 MET A C 1
ATOM 726 O O . MET A 1 96 ? -12.188 -5.606 14.272 1.00 94.25 96 MET A O 1
ATOM 730 N N . ILE A 1 97 ? -11.445 -3.497 14.540 1.00 94.31 97 ILE A N 1
ATOM 731 C CA . ILE A 1 97 ? -10.895 -3.653 15.882 1.00 94.31 97 ILE A CA 1
ATOM 732 C C . ILE A 1 97 ? -11.491 -2.530 16.731 1.00 94.31 97 ILE A C 1
ATOM 734 O O . ILE A 1 97 ? -11.261 -1.363 16.435 1.00 94.31 97 ILE A O 1
ATOM 738 N N . THR A 1 98 ? -12.282 -2.865 17.751 1.00 91.25 98 THR A N 1
ATOM 739 C CA . THR A 1 98 ? -13.013 -1.875 18.561 1.00 91.25 98 THR A CA 1
ATOM 740 C C . THR A 1 98 ? -13.005 -2.212 20.053 1.00 91.25 98 THR A C 1
ATOM 742 O O . THR A 1 98 ? -12.885 -3.373 20.453 1.00 91.25 98 THR A O 1
ATOM 745 N N . GLY A 1 99 ? -13.150 -1.177 20.885 1.00 89.06 99 GLY A N 1
ATOM 746 C CA . GLY A 1 99 ? -13.423 -1.288 22.319 1.00 89.06 99 GLY A CA 1
ATOM 747 C C . GLY A 1 99 ? -14.904 -1.515 22.653 1.00 89.06 99 GLY A C 1
ATOM 748 O O . GLY A 1 99 ? -15.234 -1.753 23.815 1.00 89.06 99 GLY A O 1
ATOM 749 N N . ASP A 1 100 ? -15.795 -1.466 21.662 1.00 87.69 100 ASP A N 1
ATOM 750 C CA . ASP A 1 100 ? -17.233 -1.625 21.868 1.00 87.69 100 ASP A CA 1
ATOM 751 C C . ASP A 1 100 ? -17.640 -3.053 22.232 1.00 87.69 100 ASP A C 1
ATOM 753 O O . ASP A 1 100 ? -16.896 -4.028 22.086 1.00 87.69 100 ASP A O 1
ATOM 757 N N . HIS A 1 101 ? -18.875 -3.182 22.715 1.00 86.94 101 HIS A N 1
ATOM 758 C CA . HIS A 1 101 ? -19.484 -4.478 22.981 1.00 86.94 101 HIS A CA 1
ATOM 759 C C . HIS A 1 101 ? -19.632 -5.293 21.675 1.00 86.94 101 HIS A C 1
ATOM 761 O O . HIS A 1 101 ? -20.012 -4.725 20.648 1.00 86.94 101 HIS A O 1
ATOM 767 N N . PRO A 1 102 ? -19.401 -6.624 21.687 1.00 88.69 102 PRO A N 1
ATOM 768 C CA . PRO A 1 102 ? -19.436 -7.462 20.481 1.00 88.69 102 PRO A CA 1
ATOM 769 C C . PRO A 1 102 ? -20.756 -7.404 19.706 1.00 88.69 102 PRO A C 1
ATOM 771 O O . PRO A 1 102 ? -20.745 -7.524 18.483 1.00 88.69 102 PRO A O 1
ATOM 774 N N . VAL A 1 103 ? -21.885 -7.213 20.396 1.00 85.19 103 VAL A N 1
ATOM 775 C CA . VAL A 1 103 ? -23.208 -7.084 19.759 1.00 85.19 103 VAL A CA 1
ATOM 776 C C . VAL A 1 103 ? -23.271 -5.811 18.910 1.00 85.19 103 VAL A C 1
ATOM 778 O O . VAL A 1 103 ? -23.524 -5.891 17.712 1.00 85.19 103 VAL A O 1
ATOM 781 N N . THR A 1 104 ? -22.937 -4.659 19.497 1.00 85.06 104 THR A N 1
ATOM 782 C CA . THR A 1 104 ? -22.894 -3.365 18.801 1.00 85.06 104 THR A CA 1
ATOM 783 C C . THR A 1 104 ? -21.894 -3.390 17.645 1.00 85.06 104 THR A C 1
ATOM 785 O O . THR A 1 104 ? -22.234 -3.019 16.523 1.00 85.06 104 THR A O 1
ATOM 788 N N . ALA A 1 105 ? -20.685 -3.909 17.885 1.00 88.50 105 ALA A N 1
ATOM 789 C CA . ALA A 1 105 ? -19.641 -4.023 16.869 1.00 88.50 105 ALA A CA 1
ATOM 790 C C . ALA A 1 105 ? -20.093 -4.867 15.666 1.00 88.50 105 ALA A C 1
ATOM 792 O O . ALA A 1 105 ? -19.871 -4.485 14.518 1.00 88.50 105 ALA A O 1
ATOM 793 N N . ARG A 1 106 ? -20.786 -5.989 15.913 1.00 88.81 106 ARG A N 1
ATOM 794 C CA . ARG A 1 106 ? -21.364 -6.838 14.862 1.00 88.81 106 ARG A CA 1
ATOM 795 C C . ARG A 1 106 ? -22.418 -6.088 14.049 1.00 88.81 106 ARG A C 1
ATOM 797 O O . ARG A 1 106 ? -22.380 -6.151 12.821 1.00 88.81 106 ARG A O 1
ATOM 804 N N . THR A 1 107 ? -23.331 -5.373 14.704 1.00 85.94 107 THR A N 1
ATOM 805 C CA . THR A 1 107 ? -24.375 -4.603 14.012 1.00 85.94 107 THR A CA 1
ATOM 806 C C . THR A 1 107 ? -23.771 -3.517 13.124 1.00 85.94 107 THR A C 1
ATOM 808 O O . THR A 1 107 ? -24.150 -3.395 11.958 1.00 85.94 107 THR A O 1
ATOM 811 N N . ILE A 1 108 ? -22.791 -2.765 13.633 1.00 88.19 108 ILE A N 1
ATOM 812 C CA . ILE A 1 108 ? -22.112 -1.722 12.856 1.00 88.19 108 ILE A CA 1
ATOM 813 C C . ILE A 1 108 ? -21.328 -2.340 11.693 1.00 88.19 108 ILE A C 1
ATOM 815 O O . ILE A 1 108 ? -21.454 -1.867 10.565 1.00 88.19 108 ILE A O 1
ATOM 819 N N . ALA A 1 109 ? -20.601 -3.439 11.922 1.00 90.19 109 ALA A N 1
ATOM 820 C CA . ALA A 1 109 ? -19.877 -4.165 10.878 1.00 90.19 109 ALA A CA 1
ATOM 821 C C . ALA A 1 109 ? -20.797 -4.662 9.749 1.00 90.19 109 ALA A C 1
ATOM 823 O O . ALA A 1 109 ? -20.440 -4.567 8.574 1.00 90.19 109 ALA A O 1
ATOM 824 N N . HIS A 1 110 ? -21.993 -5.151 10.082 1.00 88.69 110 HIS A N 1
ATOM 825 C CA . HIS A 1 110 ? -22.997 -5.522 9.087 1.00 88.69 110 HIS A CA 1
ATOM 826 C C . HIS A 1 110 ? -23.516 -4.291 8.324 1.00 88.69 110 HIS A C 1
ATOM 828 O O . HIS A 1 110 ? -23.567 -4.297 7.096 1.00 88.69 110 HIS A O 1
ATOM 834 N N . ARG A 1 111 ? -23.837 -3.198 9.030 1.00 86.94 111 ARG A N 1
ATOM 835 C CA . ARG A 1 111 ? -24.368 -1.960 8.431 1.00 86.94 111 ARG A CA 1
ATOM 836 C C . ARG A 1 111 ? -23.405 -1.307 7.438 1.00 86.94 111 ARG A C 1
ATOM 838 O O . ARG A 1 111 ? -23.855 -0.771 6.431 1.00 86.94 111 ARG A O 1
ATOM 845 N N . ILE A 1 112 ? -22.099 -1.364 7.700 1.00 90.25 112 ILE A N 1
ATOM 846 C CA . ILE A 1 112 ? -21.071 -0.806 6.806 1.00 90.25 112 ILE A CA 1
ATOM 847 C C . ILE A 1 112 ? -20.615 -1.780 5.706 1.00 90.25 112 ILE A C 1
ATOM 849 O O . ILE A 1 112 ? -19.712 -1.452 4.943 1.00 90.25 112 ILE A O 1
ATOM 853 N N . GLY A 1 113 ? -21.197 -2.982 5.620 1.00 88.88 113 GLY A N 1
ATOM 854 C CA . GLY A 1 113 ? -20.841 -3.975 4.599 1.00 88.88 113 GLY A CA 1
ATOM 855 C C . GLY A 1 113 ? -19.510 -4.700 4.843 1.00 88.88 113 GLY A C 1
ATOM 856 O O . GLY A 1 113 ? -18.942 -5.296 3.926 1.00 88.88 113 GLY A O 1
ATOM 857 N N . LEU A 1 114 ? -18.985 -4.675 6.073 1.00 89.69 114 LEU A N 1
ATOM 858 C CA . LEU A 1 114 ? -17.784 -5.431 6.445 1.00 89.69 114 LEU A CA 1
ATOM 859 C C . LEU A 1 114 ? -18.064 -6.937 6.558 1.00 89.69 114 LEU A C 1
ATOM 861 O O . LEU A 1 114 ? -17.185 -7.758 6.281 1.00 89.69 114 LEU A O 1
ATOM 865 N N . MET A 1 115 ? -19.282 -7.278 6.981 1.00 86.12 115 MET A N 1
ATOM 866 C CA . MET A 1 115 ? -19.780 -8.641 7.139 1.00 86.12 115 MET A CA 1
ATOM 867 C C . MET A 1 115 ? -21.002 -8.856 6.248 1.00 86.12 115 MET A C 1
ATOM 869 O O . MET A 1 115 ? -21.891 -8.009 6.197 1.00 86.12 115 MET A O 1
ATOM 873 N N . SER A 1 116 ? -21.064 -10.003 5.575 1.00 77.38 116 SER A N 1
ATOM 874 C CA . SER A 1 116 ? -22.276 -10.442 4.881 1.00 77.38 116 SER A CA 1
ATOM 875 C C . SER A 1 116 ? -23.302 -11.037 5.855 1.00 77.38 116 SER A C 1
ATOM 877 O O . SER A 1 116 ? -22.977 -11.412 6.985 1.00 77.38 116 SER A O 1
ATOM 879 N N . ALA A 1 117 ? -24.551 -11.202 5.412 1.00 70.19 117 ALA A N 1
ATOM 880 C CA . ALA A 1 117 ? -25.573 -11.897 6.201 1.00 70.19 117 ALA A CA 1
ATOM 881 C C . ALA A 1 117 ? -25.142 -13.333 6.581 1.00 70.19 117 ALA A C 1
ATOM 883 O O . ALA A 1 117 ? -25.405 -13.781 7.695 1.00 70.19 117 ALA A O 1
ATOM 884 N N . ALA A 1 118 ? -24.405 -14.022 5.699 1.00 66.50 118 ALA A N 1
ATOM 885 C CA . ALA A 1 118 ? -23.840 -15.346 5.972 1.00 66.50 118 ALA A CA 1
ATOM 886 C C . ALA A 1 118 ? -22.728 -15.300 7.037 1.00 66.50 118 ALA A C 1
ATOM 888 O O . ALA A 1 118 ? -22.712 -16.124 7.948 1.00 66.50 118 ALA A O 1
ATOM 889 N N . ASP A 1 119 ? -21.852 -14.292 6.980 1.00 71.00 119 ASP A N 1
ATOM 890 C CA . ASP A 1 119 ? -20.802 -14.067 7.986 1.00 71.00 119 ASP A CA 1
ATOM 891 C C . ASP A 1 119 ? -21.381 -13.757 9.375 1.00 71.00 119 ASP A C 1
ATOM 893 O O . ASP A 1 119 ? -20.755 -14.039 10.397 1.00 71.00 119 ASP A O 1
ATOM 897 N N . THR A 1 120 ? -22.579 -13.170 9.413 1.00 63.16 120 THR A N 1
ATOM 898 C CA . THR A 1 120 ? -23.275 -12.787 10.649 1.00 63.16 120 THR A CA 1
ATOM 899 C C . THR A 1 120 ? -23.827 -14.005 11.395 1.00 63.16 120 THR A C 1
ATOM 901 O O . THR A 1 120 ? -23.946 -13.962 12.621 1.00 63.16 120 THR A O 1
ATOM 904 N N . ALA A 1 121 ? -24.116 -15.093 10.674 1.00 61.94 121 ALA A N 1
ATOM 905 C CA . ALA A 1 121 ? -24.563 -16.364 11.239 1.00 61.94 121 ALA A CA 1
ATOM 906 C C . ALA A 1 121 ? -23.401 -17.230 11.764 1.00 61.94 121 ALA A C 1
ATOM 908 O O . ALA A 1 121 ? -23.609 -18.046 12.661 1.00 61.94 121 ALA A O 1
ATOM 909 N N . ASP A 1 122 ? -22.176 -17.043 11.259 1.00 74.25 122 ASP A N 1
ATOM 910 C CA . ASP A 1 122 ? -21.001 -17.755 11.767 1.00 74.25 122 ASP A CA 1
ATOM 911 C C . ASP A 1 122 ? -20.454 -17.062 13.026 1.00 74.25 122 ASP A C 1
ATOM 913 O O . ASP A 1 122 ? -19.910 -15.954 12.994 1.00 74.25 122 ASP A O 1
ATOM 917 N N . ALA A 1 123 ? -20.582 -17.740 14.168 1.00 64.81 123 ALA A N 1
ATOM 918 C CA . ALA A 1 123 ? -20.070 -17.262 15.448 1.00 64.81 123 ALA A CA 1
ATOM 919 C C . ALA A 1 123 ? -18.541 -17.070 15.457 1.00 64.81 123 ALA A C 1
ATOM 921 O O . ALA A 1 123 ? -18.031 -16.351 16.308 1.00 64.81 123 ALA A O 1
ATOM 922 N N . ARG A 1 124 ? -17.798 -17.665 14.513 1.00 70.88 124 ARG A N 1
ATOM 923 C CA . ARG A 1 124 ? -16.329 -17.579 14.444 1.00 70.88 124 ARG A CA 1
ATOM 924 C C . ARG A 1 124 ? -15.819 -16.273 13.835 1.00 70.88 124 ARG A C 1
ATOM 926 O O . ARG A 1 124 ? -14.616 -16.017 13.906 1.00 70.88 124 ARG A O 1
ATOM 933 N N . THR A 1 125 ? -16.701 -15.466 13.247 1.00 84.00 125 THR A N 1
ATOM 934 C CA . THR A 1 125 ? -16.343 -14.235 12.527 1.00 84.00 125 THR A CA 1
ATOM 935 C C . THR A 1 125 ? -16.118 -13.034 13.452 1.00 84.00 125 THR A C 1
ATOM 937 O O . THR A 1 125 ? -15.427 -12.080 13.082 1.00 84.00 125 THR A O 1
ATOM 940 N N . VAL A 1 126 ? -16.680 -13.085 14.662 1.00 90.88 126 VAL A N 1
ATOM 941 C CA . VAL A 1 126 ? -16.525 -12.072 15.713 1.00 90.88 126 VAL A CA 1
ATOM 942 C C . VAL A 1 126 ? -15.871 -12.735 16.915 1.00 90.88 126 VAL A C 1
ATOM 944 O O . VAL A 1 126 ? -16.318 -13.798 17.333 1.00 90.88 126 VAL A O 1
ATOM 947 N N . ILE A 1 127 ? -14.837 -12.115 17.476 1.00 93.44 127 ILE A N 1
ATOM 948 C CA . ILE A 1 127 ? -14.182 -12.595 18.695 1.00 93.44 127 ILE A CA 1
ATOM 949 C C . ILE A 1 127 ? -14.028 -11.454 19.696 1.00 93.44 127 ILE A C 1
ATOM 951 O O . ILE A 1 127 ? -13.784 -10.303 19.322 1.00 93.44 127 ILE A O 1
ATOM 955 N N . THR A 1 128 ? -14.179 -11.765 20.976 1.00 94.56 128 THR A N 1
ATOM 956 C CA . THR A 1 128 ? -13.907 -10.820 22.062 1.00 94.56 128 THR A CA 1
ATOM 957 C C . THR A 1 128 ? -12.451 -10.894 22.515 1.00 94.56 128 THR A C 1
ATOM 959 O O . THR A 1 128 ? -11.810 -11.936 22.387 1.00 94.56 128 THR A O 1
ATOM 962 N N . GLY A 1 129 ? -11.925 -9.827 23.121 1.00 93.44 129 GLY A N 1
ATOM 963 C CA . GLY A 1 129 ? -10.594 -9.851 23.738 1.00 93.44 129 GLY A CA 1
ATOM 964 C C . GLY A 1 129 ? -10.441 -10.962 24.787 1.00 93.44 129 GLY A C 1
ATOM 965 O O . GLY A 1 129 ? -9.405 -11.617 24.854 1.00 93.44 129 GLY A O 1
ATOM 966 N N . ALA A 1 130 ? -11.492 -11.259 25.556 1.00 93.38 130 ALA A N 1
ATOM 967 C CA . ALA A 1 130 ? -11.469 -12.336 26.549 1.00 93.38 130 ALA A CA 1
ATOM 968 C C . ALA A 1 130 ? -11.372 -13.741 25.923 1.00 93.38 130 ALA A C 1
ATOM 970 O O . ALA A 1 130 ? -10.752 -14.632 26.498 1.00 93.38 130 ALA A O 1
ATOM 971 N N . GLU A 1 131 ? -11.984 -13.958 24.758 1.00 92.75 131 GLU A N 1
ATOM 972 C CA . GLU A 1 131 ? -11.850 -15.207 23.998 1.00 92.75 131 GLU A CA 1
ATOM 973 C C . GLU A 1 131 ? -10.503 -15.281 23.285 1.00 92.75 131 GLU A C 1
ATOM 975 O O . GLU A 1 131 ? -9.878 -16.336 23.275 1.00 92.75 131 GLU A O 1
ATOM 980 N N . LEU A 1 132 ? -10.035 -14.157 22.739 1.00 93.12 132 LEU A N 1
ATOM 981 C CA . LEU A 1 132 ? -8.739 -14.045 22.082 1.00 93.12 132 LEU A CA 1
ATOM 982 C C . LEU A 1 132 ? -7.592 -14.398 23.037 1.00 93.12 132 LEU A C 1
ATOM 984 O O . LEU A 1 132 ? -6.697 -15.136 22.649 1.00 93.12 132 LEU A O 1
ATOM 988 N N . ALA A 1 133 ? -7.663 -13.957 24.297 1.00 92.38 133 ALA A N 1
ATOM 989 C CA . ALA A 1 133 ? -6.674 -14.277 25.331 1.00 92.38 133 ALA A CA 1
ATOM 990 C C . ALA A 1 133 ? -6.581 -15.778 25.666 1.00 92.38 133 ALA A C 1
ATOM 992 O O . ALA A 1 133 ? -5.585 -16.221 26.229 1.00 92.38 133 ALA A O 1
ATOM 993 N N . LYS A 1 134 ? -7.617 -16.564 25.345 1.00 93.19 134 LYS A N 1
ATOM 994 C CA . LYS A 1 134 ? -7.616 -18.022 25.541 1.00 93.19 134 LYS A CA 1
ATOM 995 C C . LYS A 1 134 ? -6.986 -18.768 24.367 1.00 93.19 134 LYS A C 1
ATOM 997 O O . LYS A 1 134 ? -6.673 -19.946 24.516 1.00 93.19 134 LYS A O 1
ATOM 1002 N N . LEU A 1 135 ? -6.833 -18.118 23.212 1.00 90.25 135 LEU A N 1
ATOM 1003 C CA . LEU A 1 135 ? -6.221 -18.724 22.036 1.00 90.25 135 LEU A CA 1
ATOM 1004 C C . LEU A 1 135 ? -4.699 -18.698 22.180 1.00 90.25 135 LEU A C 1
ATOM 1006 O O . LEU A 1 135 ? -4.105 -17.660 22.462 1.00 90.25 135 LEU A O 1
ATOM 1010 N N . GLY A 1 136 ? -4.056 -19.835 21.920 1.00 90.44 136 GLY A N 1
ATOM 1011 C CA . GLY A 1 136 ? -2.607 -19.864 21.723 1.00 90.44 136 GLY A CA 1
ATOM 1012 C C . GLY A 1 136 ? -2.206 -19.153 20.425 1.00 90.44 136 GLY A C 1
ATOM 1013 O O . GLY A 1 136 ? -3.017 -19.011 19.506 1.00 90.44 136 GLY A O 1
ATOM 1014 N N . ALA A 1 137 ? -0.935 -18.760 20.305 1.00 88.44 137 ALA A N 1
ATOM 1015 C CA . ALA A 1 137 ? -0.416 -18.075 19.115 1.00 88.44 137 ALA A CA 1
ATOM 1016 C C . ALA A 1 137 ? -0.677 -18.858 17.811 1.00 88.44 137 ALA A C 1
ATOM 1018 O O . ALA A 1 137 ? -1.021 -18.278 16.783 1.00 88.44 137 ALA A O 1
ATOM 1019 N N . ASP A 1 138 ? -0.563 -20.185 17.850 1.00 90.25 138 ASP A N 1
ATOM 1020 C CA . ASP A 1 138 ? -0.771 -21.066 16.695 1.00 90.25 138 ASP A CA 1
ATOM 1021 C C . ASP A 1 138 ? -2.243 -21.114 16.273 1.00 90.25 138 ASP A C 1
ATOM 1023 O O . ASP A 1 138 ? -2.561 -21.080 15.082 1.00 90.25 138 ASP A O 1
ATOM 1027 N N . GLU A 1 139 ? -3.153 -21.129 17.247 1.00 90.88 139 GLU A N 1
ATOM 1028 C CA . GLU A 1 139 ? -4.593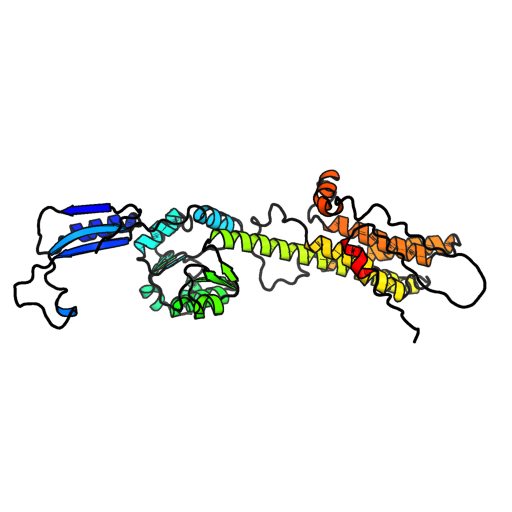 -21.126 16.999 1.00 90.88 139 GLU A CA 1
ATOM 1029 C C . GLU A 1 139 ? -5.070 -19.755 16.506 1.00 90.88 139 GLU A C 1
ATOM 1031 O O . GLU A 1 139 ? -5.872 -19.669 15.571 1.00 90.88 139 GLU A O 1
ATOM 1036 N N . LEU A 1 140 ? -4.517 -18.671 17.058 1.00 91.69 140 LEU A N 1
ATOM 1037 C CA . LEU A 1 140 ? -4.741 -17.328 16.538 1.00 91.69 140 LEU A CA 1
ATOM 1038 C C . LEU A 1 140 ? -4.272 -17.240 15.085 1.00 91.69 140 LEU A C 1
ATOM 1040 O O . LEU A 1 140 ? -5.053 -16.845 14.220 1.00 91.69 140 LEU A O 1
ATOM 1044 N N . ARG A 1 141 ? -3.055 -17.703 14.774 1.00 89.81 141 ARG A N 1
ATOM 1045 C CA . ARG A 1 141 ? -2.567 -17.781 13.390 1.00 89.81 141 ARG A CA 1
ATOM 1046 C C . ARG A 1 141 ? -3.487 -18.626 12.515 1.00 89.81 141 ARG A C 1
ATOM 1048 O O . ARG A 1 141 ? -3.684 -18.269 11.359 1.00 89.81 141 ARG A O 1
ATOM 1055 N N . ALA A 1 142 ? -4.074 -19.716 13.014 1.00 88.94 142 ALA A N 1
ATOM 1056 C CA . ALA A 1 142 ? -5.048 -20.532 12.281 1.00 88.94 142 ALA A CA 1
ATOM 1057 C C . ALA A 1 142 ? -6.328 -19.754 11.917 1.00 88.94 142 ALA A C 1
ATOM 1059 O O . ALA A 1 142 ? -6.847 -19.901 10.810 1.00 88.94 142 ALA A O 1
ATOM 1060 N N . ARG A 1 143 ? -6.814 -18.909 12.832 1.00 90.31 143 ARG A N 1
ATOM 1061 C CA . ARG A 1 143 ? -8.136 -18.268 12.756 1.00 90.31 143 ARG A CA 1
ATOM 1062 C C . ARG A 1 143 ? -8.133 -16.815 12.283 1.00 90.31 143 ARG A C 1
ATOM 1064 O O . ARG A 1 143 ? -9.186 -16.329 11.871 1.00 90.31 143 ARG A O 1
ATOM 1071 N N . VAL A 1 144 ? -6.994 -16.124 12.316 1.00 92.50 144 VAL A N 1
ATOM 1072 C CA . VAL A 1 144 ? -6.879 -14.680 12.019 1.00 92.50 144 VAL A CA 1
ATOM 1073 C C . VAL A 1 144 ? -7.418 -14.313 10.626 1.00 92.50 144 VAL A C 1
ATOM 1075 O O . VAL A 1 144 ? -8.030 -13.267 10.437 1.00 92.50 144 VAL A O 1
ATOM 1078 N N . GLU A 1 145 ? -7.307 -15.228 9.659 1.00 90.56 145 GLU A N 1
ATOM 1079 C CA . GLU A 1 145 ? -7.842 -15.082 8.299 1.00 90.56 145 GLU A CA 1
ATOM 1080 C C . GLU A 1 145 ? -9.348 -15.368 8.183 1.00 90.56 145 GLU A C 1
ATOM 1082 O O . GLU A 1 145 ? -9.911 -15.317 7.092 1.00 90.56 145 GLU A O 1
ATOM 1087 N N . HIS A 1 146 ? -10.063 -15.649 9.263 1.00 88.75 146 HIS A N 1
ATOM 1088 C CA . HIS A 1 146 ? -11.520 -15.850 9.237 1.00 88.75 146 HIS A CA 1
ATOM 1089 C C . HIS A 1 146 ? -12.261 -14.801 10.064 1.00 88.75 146 HIS A C 1
ATOM 1091 O O . HIS A 1 146 ? -13.401 -14.468 9.756 1.00 88.75 146 HIS A O 1
ATOM 1097 N N . ILE A 1 147 ? -11.579 -14.185 11.024 1.00 91.94 147 ILE A N 1
ATOM 1098 C CA . ILE A 1 147 ? -12.154 -13.153 11.878 1.00 91.94 147 ILE A CA 1
ATOM 1099 C C . ILE A 1 147 ? -12.291 -11.836 11.089 1.00 91.94 147 ILE A C 1
ATOM 1101 O O . ILE A 1 147 ? -11.450 -11.493 10.248 1.00 91.94 147 ILE A O 1
ATOM 1105 N N . ARG A 1 148 ? -13.396 -11.118 11.314 1.00 92.62 148 ARG A N 1
ATOM 1106 C CA . ARG A 1 148 ? -13.677 -9.792 10.732 1.00 92.62 148 ARG A CA 1
ATOM 1107 C C . ARG A 1 148 ? -13.804 -8.709 11.789 1.00 92.62 148 ARG A C 1
ATOM 1109 O O . ARG A 1 148 ? -13.509 -7.559 11.480 1.00 92.62 148 ARG A O 1
ATOM 1116 N N . VAL A 1 149 ? -14.244 -9.065 12.995 1.00 94.75 149 VAL A N 1
ATOM 1117 C CA . VAL A 1 149 ? -14.475 -8.118 14.088 1.00 94.75 149 VAL A CA 1
ATOM 1118 C C . VAL A 1 149 ? -13.807 -8.624 15.358 1.00 94.75 149 VAL A C 1
ATOM 1120 O O . VAL A 1 149 ? -14.080 -9.733 15.818 1.00 94.75 149 VAL A O 1
ATOM 1123 N N . TYR A 1 150 ? -12.970 -7.774 15.934 1.00 95.44 150 TYR A N 1
ATOM 1124 C CA . TYR A 1 150 ? -12.358 -7.950 17.239 1.00 95.44 150 TYR A CA 1
ATOM 1125 C C . TYR A 1 150 ? -12.951 -6.910 18.192 1.00 95.44 150 TYR A C 1
ATOM 1127 O O . TYR A 1 150 ? -12.794 -5.709 17.970 1.00 95.44 150 TYR A O 1
ATOM 1135 N N . ALA A 1 151 ? -13.659 -7.361 19.225 1.00 94.00 151 ALA A N 1
ATOM 1136 C CA . ALA A 1 151 ? -14.377 -6.497 20.162 1.00 94.00 151 ALA A CA 1
ATOM 1137 C C . ALA A 1 151 ? -13.755 -6.541 21.564 1.00 94.00 151 ALA A C 1
ATOM 1139 O O . ALA A 1 151 ? -13.338 -7.605 22.025 1.00 94.00 151 ALA A O 1
ATOM 1140 N N . ARG A 1 152 ? -13.729 -5.403 22.267 1.00 92.75 152 ARG A N 1
ATOM 1141 C CA . ARG A 1 152 ? -13.102 -5.245 23.595 1.00 92.75 152 ARG A CA 1
ATOM 1142 C C . ARG A 1 152 ? -11.673 -5.795 23.664 1.00 92.75 152 ARG A C 1
ATOM 1144 O O . ARG A 1 152 ? -11.347 -6.560 24.569 1.00 92.75 152 ARG A O 1
ATOM 1151 N N . VAL A 1 153 ? -10.841 -5.445 22.687 1.00 94.06 153 VAL A N 1
ATOM 1152 C CA . VAL A 1 153 ? -9.432 -5.866 22.671 1.00 94.06 153 VAL A CA 1
ATOM 1153 C C . VAL A 1 153 ? -8.532 -4.946 23.490 1.00 94.06 153 VAL A C 1
ATOM 1155 O O . VAL A 1 153 ? -8.758 -3.736 23.544 1.00 94.06 153 VAL A O 1
ATOM 1158 N N . SER A 1 154 ? -7.488 -5.521 24.088 1.00 93.12 154 SER A N 1
ATOM 1159 C CA . SER A 1 154 ? -6.422 -4.765 24.751 1.00 93.12 154 SER A CA 1
ATOM 1160 C C . SER A 1 154 ? -5.378 -4.240 23.746 1.00 93.12 154 SER A C 1
ATOM 1162 O O . SER A 1 154 ? -5.329 -4.714 22.605 1.00 93.12 154 SER A O 1
ATOM 1164 N N . PRO A 1 155 ? -4.530 -3.271 24.137 1.00 92.69 155 PRO A N 1
ATOM 1165 C CA . PRO A 1 155 ? -3.430 -2.775 23.304 1.00 92.69 155 PRO A CA 1
ATOM 1166 C C . PRO A 1 155 ? -2.486 -3.887 22.817 1.00 92.69 155 PRO A C 1
ATOM 1168 O O . PRO A 1 155 ? -2.150 -3.947 21.634 1.00 92.69 155 PRO A O 1
ATOM 1171 N N . GLU A 1 156 ? -2.114 -4.814 23.703 1.00 93.19 156 GLU A N 1
ATOM 1172 C CA . GLU A 1 156 ? -1.230 -5.948 23.398 1.00 93.19 156 GLU A CA 1
ATOM 1173 C C . GLU A 1 156 ? -1.875 -6.880 22.368 1.00 93.19 156 GLU A C 1
ATOM 1175 O O . GLU A 1 156 ? -1.241 -7.306 21.407 1.00 93.19 156 GLU A O 1
ATOM 1180 N N . GLN A 1 157 ? -3.181 -7.108 22.492 1.00 95.06 157 GLN A N 1
ATOM 1181 C CA . GLN A 1 157 ? -3.921 -7.943 21.553 1.00 95.06 157 GLN A CA 1
ATOM 1182 C C . GLN A 1 157 ? -3.974 -7.350 20.143 1.00 95.06 157 GLN A C 1
ATOM 1184 O O . GLN A 1 157 ? -3.979 -8.101 19.169 1.00 95.06 157 GLN A O 1
ATOM 1189 N N . LYS A 1 158 ? -3.989 -6.017 19.995 1.00 95.56 158 LYS A N 1
ATOM 1190 C CA . LYS A 1 158 ? -3.894 -5.385 18.666 1.00 95.56 158 LYS A CA 1
ATOM 1191 C C . LYS A 1 158 ? -2.561 -5.722 17.998 1.00 95.56 158 LYS A C 1
ATOM 1193 O O . LYS A 1 158 ? -2.537 -6.053 16.813 1.00 95.56 158 LYS A O 1
ATOM 1198 N N . LEU A 1 159 ? -1.474 -5.693 18.768 1.00 94.94 159 LEU A N 1
ATOM 1199 C CA . LEU A 1 159 ? -0.139 -6.062 18.303 1.00 94.94 159 LEU A CA 1
ATOM 1200 C C . LEU A 1 159 ? -0.066 -7.541 17.889 1.00 94.94 159 LEU A C 1
ATOM 1202 O O . LEU A 1 159 ? 0.498 -7.857 16.836 1.00 94.94 159 LEU A O 1
ATOM 1206 N N . ASP A 1 160 ? -0.675 -8.432 18.674 1.00 95.25 160 ASP A N 1
ATOM 1207 C CA . ASP A 1 160 ? -0.740 -9.865 18.371 1.00 95.25 160 ASP A CA 1
ATOM 1208 C C . ASP A 1 160 ? -1.512 -10.139 17.076 1.00 95.25 160 ASP A C 1
ATOM 1210 O O . ASP A 1 160 ? -1.078 -10.942 16.249 1.00 95.25 160 ASP A O 1
ATOM 1214 N N . ILE A 1 161 ? -2.630 -9.438 16.852 1.00 95.75 161 ILE A N 1
ATOM 1215 C CA . ILE A 1 161 ? -3.428 -9.556 15.622 1.00 95.75 161 ILE A CA 1
ATOM 1216 C C . ILE A 1 161 ? -2.607 -9.135 14.399 1.00 95.75 161 ILE A C 1
ATOM 1218 O O . ILE A 1 161 ? -2.577 -9.863 13.402 1.00 95.75 161 ILE A O 1
ATOM 1222 N N . VAL A 1 162 ? -1.928 -7.983 14.467 1.00 96.69 162 VAL A N 1
ATOM 1223 C CA . VAL A 1 162 ? -1.061 -7.497 13.378 1.00 96.69 162 VAL A CA 1
ATOM 1224 C C . VAL A 1 162 ? 0.042 -8.511 13.089 1.00 96.69 162 VAL A C 1
ATOM 1226 O O . VAL A 1 162 ? 0.239 -8.893 11.935 1.00 96.69 162 VAL A O 1
ATOM 1229 N N . THR A 1 163 ? 0.703 -9.012 14.133 1.00 96.00 163 THR A N 1
ATOM 1230 C CA . THR A 1 163 ? 1.788 -9.989 13.998 1.00 96.00 163 THR A CA 1
ATOM 1231 C C . THR A 1 163 ? 1.289 -11.304 13.395 1.00 96.00 163 THR A C 1
ATOM 1233 O O . THR A 1 163 ? 1.884 -11.808 12.448 1.00 96.00 163 THR A O 1
ATOM 1236 N N . ALA A 1 164 ? 0.143 -11.821 13.845 1.00 96.00 164 ALA A N 1
ATOM 1237 C CA . ALA A 1 164 ? -0.438 -13.048 13.303 1.00 96.00 164 ALA A CA 1
ATOM 1238 C C . ALA A 1 164 ? -0.821 -12.922 11.815 1.00 96.00 164 ALA A C 1
ATOM 1240 O O . ALA A 1 164 ? -0.677 -13.886 11.057 1.00 96.00 164 ALA A O 1
ATOM 1241 N N . LEU A 1 165 ? -1.291 -11.749 11.372 1.00 95.44 165 LEU A N 1
ATOM 1242 C CA . LEU A 1 165 ? -1.555 -11.472 9.954 1.00 95.44 165 LEU A CA 1
ATOM 1243 C C . LEU A 1 165 ? -0.257 -11.404 9.133 1.00 95.44 165 LEU A C 1
ATOM 1245 O O . LEU A 1 165 ? -0.199 -11.967 8.036 1.00 95.44 165 LEU A O 1
ATOM 1249 N N . GLN A 1 166 ? 0.785 -10.762 9.663 1.00 95.06 166 GLN A N 1
ATOM 1250 C CA . GLN A 1 166 ? 2.102 -10.687 9.020 1.00 95.06 166 GLN A CA 1
ATOM 1251 C C . GLN A 1 166 ? 2.761 -12.068 8.898 1.00 95.06 166 GLN A C 1
ATOM 1253 O O . GLN A 1 166 ? 3.295 -12.402 7.839 1.00 95.06 166 GLN A O 1
ATOM 1258 N N . ASP A 1 167 ? 2.643 -12.918 9.920 1.00 93.62 167 ASP A N 1
ATOM 1259 C CA . ASP A 1 167 ? 3.154 -14.296 9.910 1.00 93.62 167 ASP A CA 1
ATOM 1260 C C . ASP A 1 167 ? 2.474 -15.167 8.841 1.00 93.62 167 ASP A C 1
ATOM 1262 O O . ASP A 1 167 ? 3.072 -16.102 8.304 1.00 93.62 167 ASP A O 1
ATOM 1266 N N . ARG A 1 168 ? 1.229 -14.837 8.476 1.00 92.56 168 ARG A N 1
ATOM 1267 C CA . ARG A 1 168 ? 0.508 -15.435 7.340 1.00 92.56 168 ARG A CA 1
ATOM 1268 C C . ARG A 1 168 ? 0.930 -14.878 5.977 1.00 92.56 168 ARG A C 1
ATOM 1270 O O . ARG A 1 168 ? 0.447 -15.341 4.945 1.00 92.56 168 ARG A O 1
ATOM 1277 N N . GLY A 1 169 ? 1.860 -13.927 5.951 1.00 91.75 169 GLY A N 1
ATOM 1278 C CA . GLY A 1 169 ? 2.394 -13.313 4.740 1.00 91.75 169 GLY A CA 1
ATOM 1279 C C . GLY A 1 169 ? 1.521 -12.198 4.165 1.00 91.75 169 GLY A C 1
ATOM 1280 O O . GLY A 1 169 ? 1.729 -11.819 3.007 1.00 91.75 169 GLY A O 1
ATOM 1281 N N . HIS A 1 170 ? 0.555 -11.684 4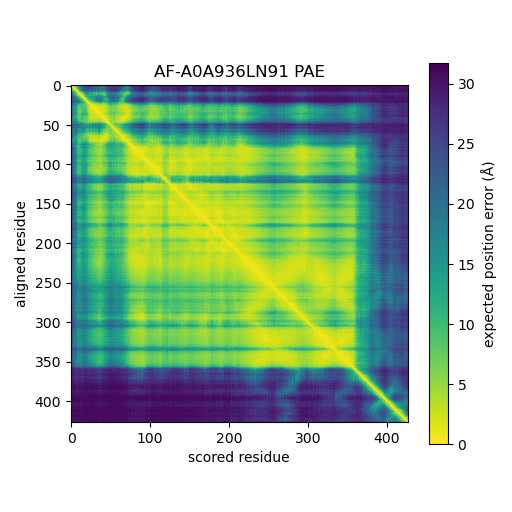.935 1.00 94.25 170 HIS A N 1
ATOM 1282 C CA . HIS A 1 170 ? -0.201 -10.492 4.553 1.00 94.25 170 HIS A CA 1
ATOM 1283 C C . HIS A 1 170 ? 0.641 -9.235 4.757 1.00 94.25 170 HIS A C 1
ATOM 1285 O O . HIS A 1 170 ? 1.489 -9.179 5.639 1.00 94.25 170 HIS A O 1
ATOM 1291 N N . PHE A 1 171 ? 0.375 -8.226 3.933 1.00 95.06 171 PHE A N 1
ATOM 1292 C CA . PHE A 1 171 ? 0.885 -6.872 4.123 1.00 95.06 171 PHE A CA 1
ATOM 1293 C C . PHE A 1 171 ? -0.190 -6.074 4.860 1.00 95.06 171 PHE A C 1
ATOM 1295 O O . PHE A 1 171 ? -1.299 -5.918 4.337 1.00 95.06 171 PHE A O 1
ATOM 1302 N N . VAL A 1 172 ? 0.102 -5.640 6.082 1.00 96.62 172 VAL A N 1
ATOM 1303 C CA . VAL A 1 172 ? -0.897 -5.157 7.037 1.00 96.62 172 VAL A CA 1
ATOM 1304 C C . VAL A 1 172 ? -0.798 -3.646 7.191 1.00 96.62 172 VAL A C 1
ATOM 1306 O O . VAL A 1 172 ? 0.243 -3.120 7.571 1.00 96.62 172 VAL A O 1
ATOM 1309 N N . ALA A 1 173 ? -1.911 -2.957 6.943 1.00 96.75 173 ALA A N 1
ATOM 1310 C CA . ALA A 1 173 ? -2.090 -1.569 7.347 1.00 96.75 173 ALA A CA 1
ATOM 1311 C C . ALA A 1 173 ? -2.941 -1.525 8.620 1.00 96.75 173 ALA A C 1
ATOM 1313 O O . ALA A 1 173 ? -4.009 -2.143 8.660 1.00 96.75 173 ALA A O 1
ATOM 1314 N N . MET A 1 174 ? -2.484 -0.801 9.639 1.00 96.50 174 MET A N 1
ATOM 1315 C CA . MET A 1 174 ? -3.224 -0.603 10.885 1.00 96.50 174 MET A CA 1
ATOM 1316 C C . MET A 1 174 ? -3.598 0.865 11.050 1.00 96.50 174 MET A C 1
ATOM 1318 O O . MET A 1 174 ? -2.765 1.738 10.844 1.00 96.50 174 MET A O 1
ATOM 1322 N N . THR A 1 175 ? -4.839 1.124 11.457 1.00 94.62 175 THR A N 1
ATOM 1323 C CA . THR A 1 175 ? -5.326 2.462 11.810 1.00 94.62 175 THR A CA 1
ATOM 1324 C C . THR A 1 175 ? -5.499 2.592 13.320 1.00 94.62 175 THR A C 1
ATOM 1326 O O . THR A 1 175 ? -5.985 1.649 13.948 1.00 94.62 175 THR A O 1
ATOM 1329 N N . GLY A 1 176 ? -5.170 3.749 13.889 1.00 92.38 176 GLY A N 1
ATOM 1330 C CA . GLY A 1 176 ? -5.349 4.028 15.315 1.00 92.38 176 GLY A CA 1
ATOM 1331 C C . GLY A 1 176 ? -5.281 5.518 15.639 1.00 92.38 176 GLY A C 1
ATOM 1332 O O . GLY A 1 176 ? -4.817 6.322 14.833 1.00 92.38 176 GLY A O 1
ATOM 1333 N N . ASP A 1 177 ? -5.760 5.889 16.817 1.00 90.44 177 ASP A N 1
ATOM 1334 C CA . ASP A 1 177 ? -5.815 7.276 17.299 1.00 90.44 177 ASP A CA 1
ATOM 1335 C C . ASP A 1 177 ? -5.295 7.422 18.741 1.00 90.44 177 ASP A C 1
ATOM 1337 O O . ASP A 1 177 ? -4.815 8.485 19.145 1.00 90.44 177 ASP A O 1
ATOM 1341 N N . GLY A 1 178 ? -5.310 6.343 19.521 1.00 90.06 178 GLY A N 1
ATOM 1342 C CA . GLY A 1 178 ? -4.847 6.345 20.902 1.00 90.06 178 GLY A CA 1
ATOM 1343 C C . GLY A 1 178 ? -3.348 6.087 21.068 1.00 90.06 178 GLY A C 1
ATOM 1344 O O . GLY A 1 178 ? -2.700 5.435 20.252 1.00 90.06 178 GLY A O 1
ATOM 1345 N N . VAL A 1 179 ? -2.812 6.490 22.225 1.00 91.06 179 VAL A N 1
ATOM 1346 C CA . VAL A 1 179 ? -1.467 6.089 22.699 1.00 91.06 179 VAL A CA 1
ATOM 1347 C C . VAL A 1 179 ? -1.336 4.561 22.742 1.00 91.06 179 VAL A C 1
ATOM 1349 O O . VAL A 1 179 ? -0.295 3.997 22.418 1.00 91.06 179 VAL A O 1
ATOM 1352 N N . ASN A 1 180 ? -2.439 3.895 23.075 1.00 90.38 180 ASN A N 1
ATOM 1353 C CA . ASN A 1 180 ? -2.572 2.444 23.113 1.00 90.38 180 ASN A CA 1
ATOM 1354 C C . ASN A 1 180 ? -2.361 1.768 21.749 1.00 90.38 180 ASN A C 1
ATOM 1356 O O . ASN A 1 180 ? -2.026 0.589 21.701 1.00 90.38 180 ASN A O 1
ATOM 1360 N N . ASP A 1 181 ? -2.544 2.492 20.644 1.00 94.69 181 ASP A N 1
ATOM 1361 C CA . ASP A 1 181 ? -2.376 1.941 19.299 1.00 94.69 181 ASP A CA 1
ATOM 1362 C C . ASP A 1 181 ? -0.942 2.067 18.790 1.00 94.69 181 ASP A C 1
ATOM 1364 O O . ASP A 1 181 ? -0.566 1.361 17.857 1.00 94.69 181 ASP A O 1
ATOM 1368 N N . ALA A 1 182 ? -0.117 2.911 19.417 1.00 94.31 182 ALA A N 1
ATOM 1369 C CA . ALA A 1 182 ? 1.234 3.217 18.957 1.00 94.31 182 ALA A CA 1
ATOM 1370 C C . ALA A 1 182 ? 2.130 1.976 18.751 1.00 94.31 182 ALA A C 1
ATOM 1372 O O . ALA A 1 182 ? 2.786 1.901 17.708 1.00 94.31 182 ALA A O 1
ATOM 1373 N N . PRO A 1 183 ? 2.156 0.965 19.650 1.00 95.38 183 PRO A N 1
ATOM 1374 C CA . PRO A 1 183 ? 2.970 -0.232 19.428 1.00 95.38 183 PRO A CA 1
ATOM 1375 C C . PRO A 1 183 ? 2.554 -1.010 18.177 1.00 95.38 183 PRO A C 1
ATOM 1377 O O . PRO A 1 183 ? 3.400 -1.492 17.426 1.00 95.38 183 PRO A O 1
ATOM 1380 N N . ALA A 1 184 ? 1.249 -1.123 17.943 1.00 96.38 184 ALA A N 1
ATOM 1381 C CA . ALA A 1 184 ? 0.702 -1.908 16.852 1.00 96.38 184 ALA A CA 1
ATOM 1382 C C . ALA A 1 184 ? 0.736 -1.133 15.516 1.00 96.38 184 ALA A C 1
ATOM 1384 O O . ALA A 1 184 ? 1.034 -1.732 14.483 1.00 96.38 184 ALA A O 1
ATOM 1385 N N . LEU A 1 185 ? 0.580 0.199 15.548 1.00 96.75 185 LEU A N 1
ATOM 1386 C CA . LEU A 1 185 ? 0.860 1.099 14.421 1.00 96.75 185 LEU A CA 1
ATOM 1387 C C . LEU A 1 185 ? 2.301 0.943 13.933 1.00 96.75 185 LEU A C 1
ATOM 1389 O O . LEU A 1 185 ? 2.520 0.714 12.750 1.00 96.75 185 LEU A O 1
ATOM 1393 N N . LYS A 1 186 ? 3.267 0.978 14.857 1.00 96.19 186 LYS A N 1
ATOM 1394 C CA . LYS A 1 186 ? 4.694 0.831 14.544 1.00 96.19 186 LYS A CA 1
ATOM 1395 C C . LYS A 1 186 ? 5.069 -0.573 14.057 1.00 96.19 186 LYS A C 1
ATOM 1397 O O . LYS A 1 186 ? 6.090 -0.750 13.397 1.00 96.19 186 LYS A O 1
ATOM 1402 N N . ARG A 1 187 ? 4.292 -1.591 14.439 1.00 96.88 187 ARG A N 1
ATOM 1403 C CA . ARG A 1 187 ? 4.508 -2.981 14.014 1.00 96.88 187 ARG A CA 1
ATOM 1404 C C . ARG A 1 187 ? 3.948 -3.266 12.623 1.00 96.88 187 ARG A C 1
ATOM 1406 O O . ARG A 1 187 ? 4.493 -4.128 11.932 1.00 96.88 187 ARG A O 1
ATOM 1413 N N . ALA A 1 188 ? 2.854 -2.610 12.250 1.00 97.50 188 ALA A N 1
ATOM 1414 C CA . ALA A 1 188 ? 2.225 -2.782 10.950 1.00 97.50 188 ALA A CA 1
ATOM 1415 C C . ALA A 1 188 ? 3.199 -2.437 9.813 1.00 97.50 188 ALA A C 1
ATOM 1417 O O . ALA A 1 188 ? 4.147 -1.680 9.999 1.00 97.50 188 ALA A O 1
ATOM 1418 N N . ASP A 1 189 ? 2.964 -2.987 8.621 1.00 96.62 189 ASP A N 1
ATOM 1419 C CA . ASP A 1 189 ? 3.758 -2.618 7.446 1.00 96.62 189 ASP A CA 1
ATOM 1420 C C . ASP A 1 189 ? 3.493 -1.165 7.022 1.00 96.62 189 ASP A C 1
ATOM 1422 O O . ASP A 1 189 ? 4.348 -0.539 6.396 1.00 96.62 189 ASP A O 1
ATOM 1426 N N . ILE A 1 190 ? 2.292 -0.659 7.333 1.00 96.94 190 ILE A N 1
ATOM 1427 C CA . ILE A 1 190 ? 1.932 0.760 7.268 1.00 96.94 190 ILE A CA 1
ATOM 1428 C C . ILE A 1 190 ? 1.080 1.108 8.496 1.00 96.94 190 ILE A C 1
ATOM 1430 O O . ILE A 1 190 ? -0.072 0.672 8.605 1.00 96.94 190 ILE A O 1
ATOM 1434 N N . GLY A 1 191 ? 1.616 1.927 9.396 1.00 97.31 191 GLY A N 1
ATOM 1435 C CA . GLY A 1 191 ? 0.857 2.566 10.469 1.00 97.31 191 GLY A CA 1
ATOM 1436 C C . GLY A 1 191 ? 0.126 3.813 9.965 1.00 97.31 191 GLY A C 1
ATOM 1437 O O . GLY A 1 191 ? 0.720 4.662 9.302 1.00 97.31 191 GLY A O 1
ATOM 1438 N N . VAL A 1 192 ? -1.164 3.944 10.279 1.00 97.25 192 VAL A N 1
ATOM 1439 C CA . VAL A 1 192 ? -2.013 5.073 9.877 1.00 97.25 192 VAL A CA 1
ATOM 1440 C C . VAL A 1 192 ? -2.642 5.726 11.108 1.00 97.25 192 VAL A C 1
ATOM 1442 O O . VAL A 1 192 ? -3.484 5.124 11.773 1.00 97.25 192 VAL A O 1
ATOM 1445 N N . ALA A 1 193 ? -2.269 6.968 11.402 1.00 96.56 193 ALA A N 1
ATOM 1446 C CA . ALA A 1 193 ? -2.837 7.728 12.512 1.00 96.56 193 ALA A CA 1
ATOM 1447 C C . ALA A 1 193 ? -3.958 8.671 12.063 1.00 96.56 193 ALA A C 1
ATOM 1449 O O . ALA A 1 193 ? -3.945 9.194 10.944 1.00 96.56 193 ALA A O 1
ATOM 1450 N N . MET A 1 194 ? -4.901 8.929 12.965 1.00 94.94 194 MET A N 1
ATOM 1451 C CA . MET A 1 194 ? -5.921 9.968 12.797 1.00 94.94 194 MET A CA 1
ATOM 1452 C C . MET A 1 194 ? -5.305 11.351 13.056 1.00 94.94 194 MET A C 1
ATOM 1454 O O . MET A 1 194 ? -4.461 11.522 13.933 1.00 94.94 194 MET A O 1
ATOM 1458 N N . GLY A 1 195 ? -5.664 12.346 12.254 1.00 93.00 195 GLY A N 1
ATOM 1459 C CA . GLY A 1 195 ? -5.102 13.689 12.320 1.00 93.00 195 GLY A CA 1
ATOM 1460 C C . GLY A 1 195 ? -5.786 14.584 13.347 1.00 93.00 195 GLY A C 1
ATOM 1461 O 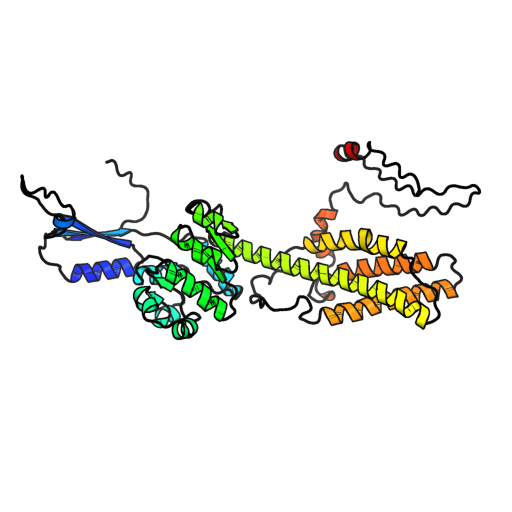O . GLY A 1 195 ? -5.094 15.382 13.986 1.00 93.00 195 GLY A O 1
ATOM 1462 N N . ILE A 1 196 ? -7.110 14.454 13.500 1.00 91.50 196 ILE A N 1
ATOM 1463 C CA . ILE A 1 196 ? -7.931 15.298 14.381 1.00 91.50 196 ILE A CA 1
ATOM 1464 C C . ILE A 1 196 ? -8.099 14.634 15.751 1.00 91.50 196 ILE A C 1
ATOM 1466 O O . ILE A 1 196 ? -7.803 15.265 16.762 1.00 91.50 196 ILE A O 1
ATOM 1470 N N . THR A 1 197 ? -8.543 13.374 15.804 1.00 89.50 197 THR A N 1
ATOM 1471 C CA . THR A 1 197 ? -8.720 12.633 17.067 1.00 89.50 197 THR A CA 1
ATOM 1472 C C . THR A 1 197 ? -7.441 11.975 17.574 1.00 89.50 197 THR A C 1
ATOM 1474 O O . THR A 1 197 ? -7.374 11.598 18.744 1.00 89.50 197 THR A O 1
ATOM 1477 N N . GLY A 1 198 ? -6.422 11.836 16.722 1.00 91.06 198 GLY A N 1
ATOM 1478 C CA . GLY A 1 198 ? -5.193 11.130 17.065 1.00 91.06 198 GLY A CA 1
ATOM 1479 C C . GLY A 1 198 ? -4.302 11.885 18.044 1.00 91.06 198 GLY A C 1
ATOM 1480 O O . GLY A 1 198 ? -4.018 13.074 17.895 1.00 91.06 198 GLY A O 1
ATOM 1481 N N . THR A 1 199 ? -3.807 11.153 19.036 1.00 94.69 199 THR A N 1
ATOM 1482 C CA . THR A 1 199 ? -2.793 11.623 19.987 1.00 94.69 199 THR A CA 1
ATOM 1483 C C . THR A 1 199 ? -1.445 11.861 19.302 1.00 94.69 199 THR A C 1
ATOM 1485 O O . THR A 1 199 ? -1.117 11.192 18.319 1.00 94.69 199 THR A O 1
ATOM 1488 N N . ASP A 1 200 ? -0.616 12.757 19.849 1.00 95.06 200 ASP A N 1
ATOM 1489 C CA . ASP A 1 200 ? 0.740 13.018 19.332 1.00 95.06 200 ASP A CA 1
ATOM 1490 C C . ASP A 1 200 ? 1.569 11.737 19.222 1.00 95.06 200 ASP A C 1
ATOM 1492 O O . ASP A 1 200 ? 2.191 11.486 18.194 1.00 95.06 200 ASP A O 1
ATOM 1496 N N . VAL A 1 201 ? 1.466 10.865 20.228 1.00 95.75 201 VAL A N 1
ATOM 1497 C CA . VAL A 1 201 ? 2.160 9.572 20.242 1.00 95.75 201 VAL A CA 1
ATOM 1498 C C . VAL A 1 201 ? 1.718 8.682 19.076 1.00 95.75 201 VAL A C 1
ATOM 1500 O O . VAL A 1 201 ? 2.553 8.035 18.449 1.00 95.75 201 VAL A O 1
ATOM 1503 N N . SER A 1 202 ? 0.421 8.653 18.749 1.00 93.81 202 SER A N 1
ATOM 1504 C CA . SER A 1 202 ? -0.072 7.871 17.608 1.00 93.81 202 SER A CA 1
ATOM 1505 C C . SER A 1 202 ? 0.442 8.418 16.271 1.00 93.81 202 SER A C 1
ATOM 1507 O O . SER A 1 202 ? 0.834 7.636 15.407 1.00 93.81 202 SER A O 1
ATOM 1509 N N . ARG A 1 203 ? 0.518 9.751 16.122 1.00 95.44 203 ARG A N 1
ATOM 1510 C CA . ARG A 1 203 ? 1.022 10.415 14.908 1.00 95.44 203 ARG A CA 1
ATOM 1511 C C . ARG A 1 203 ? 2.520 10.210 14.715 1.00 95.44 203 ARG A C 1
ATOM 1513 O O . ARG A 1 203 ? 2.945 9.996 13.588 1.00 95.44 203 ARG A O 1
ATOM 1520 N N . GLU A 1 204 ? 3.304 10.230 15.792 1.00 95.31 204 GLU A N 1
ATOM 1521 C CA . GLU A 1 204 ? 4.742 9.931 15.739 1.00 95.31 204 GLU A CA 1
ATOM 1522 C C . GLU A 1 204 ? 5.036 8.453 15.449 1.00 95.31 204 GLU A C 1
ATOM 1524 O O . GLU A 1 204 ? 6.076 8.129 14.878 1.00 95.31 204 GLU A O 1
ATOM 1529 N N . ALA A 1 205 ? 4.136 7.547 15.839 1.00 95.00 205 ALA A N 1
ATOM 1530 C CA . ALA A 1 205 ? 4.290 6.113 15.609 1.00 95.00 205 ALA A CA 1
ATOM 1531 C C . ALA A 1 205 ? 3.861 5.650 14.204 1.00 95.00 205 ALA A C 1
ATOM 1533 O O . ALA A 1 205 ? 4.173 4.518 13.833 1.00 95.00 205 ALA A O 1
ATOM 1534 N N . ALA A 1 206 ? 3.129 6.475 13.452 1.00 96.38 206 ALA A N 1
ATOM 1535 C CA . ALA A 1 206 ? 2.550 6.122 12.159 1.00 96.38 206 ALA A CA 1
ATOM 1536 C C . ALA A 1 206 ? 3.413 6.572 10.967 1.00 96.38 206 ALA A C 1
ATOM 1538 O O . ALA A 1 206 ? 4.084 7.600 11.010 1.00 96.38 206 ALA A O 1
ATOM 1539 N N . ASP A 1 207 ? 3.322 5.837 9.857 1.00 96.94 207 ASP A N 1
ATOM 1540 C CA . ASP A 1 207 ? 3.952 6.192 8.576 1.00 96.94 207 ASP A CA 1
ATOM 1541 C C . ASP A 1 207 ? 3.111 7.199 7.775 1.00 96.94 207 ASP A C 1
ATOM 1543 O O . ASP A 1 207 ? 3.612 7.900 6.891 1.00 96.94 207 ASP A O 1
ATOM 1547 N N . MET A 1 208 ? 1.804 7.248 8.051 1.00 96.31 208 MET A N 1
ATOM 1548 C CA . MET A 1 208 ? 0.832 8.105 7.377 1.00 96.31 208 MET A CA 1
ATOM 1549 C C . MET A 1 208 ? -0.158 8.697 8.383 1.00 96.31 208 MET A C 1
ATOM 1551 O O . MET A 1 208 ? -0.610 8.014 9.297 1.00 96.31 208 MET A O 1
ATOM 1555 N N . VAL A 1 209 ? -0.554 9.956 8.178 1.00 96.38 209 VAL A N 1
ATOM 1556 C CA . VAL A 1 209 ? -1.565 10.640 9.001 1.00 96.38 209 VAL A CA 1
ATOM 1557 C C . VAL A 1 209 ? -2.743 11.074 8.129 1.00 96.38 209 VAL A C 1
ATOM 1559 O O . VAL A 1 209 ? -2.554 11.749 7.114 1.00 96.38 209 VAL A O 1
ATOM 1562 N N . LEU A 1 210 ? -3.961 10.706 8.526 1.00 95.00 210 LEU A N 1
ATOM 1563 C CA . LEU A 1 210 ? -5.205 11.118 7.874 1.00 95.00 210 LEU A CA 1
ATOM 1564 C C . LEU A 1 210 ? -5.699 12.429 8.480 1.00 95.00 210 LEU A C 1
ATOM 1566 O O . LEU A 1 210 ? -6.353 12.435 9.514 1.00 95.00 210 LEU A O 1
ATOM 1570 N N . LEU A 1 211 ? -5.407 13.553 7.828 1.00 94.75 211 LEU A N 1
ATOM 1571 C CA . LEU A 1 211 ? -5.763 14.886 8.337 1.00 94.75 211 LEU A CA 1
ATOM 1572 C C . LEU A 1 211 ? -7.279 15.136 8.465 1.00 94.75 211 LEU A C 1
ATOM 1574 O O . LEU A 1 211 ? -7.680 16.097 9.114 1.00 94.75 211 LEU A O 1
ATOM 1578 N N . ASP A 1 212 ? -8.104 14.312 7.823 1.00 92.62 212 ASP A N 1
ATOM 1579 C CA . ASP A 1 212 ? -9.564 14.420 7.773 1.00 92.62 212 ASP A CA 1
ATOM 1580 C C . ASP A 1 212 ? -10.294 13.350 8.600 1.00 92.62 212 ASP A C 1
ATOM 1582 O O . ASP A 1 212 ? -11.526 13.325 8.612 1.00 92.62 212 ASP A O 1
ATOM 1586 N N . ASP A 1 213 ? -9.559 12.456 9.268 1.00 90.75 213 ASP A N 1
ATOM 1587 C CA . ASP A 1 213 ? -10.106 11.343 10.047 1.00 90.75 213 ASP A CA 1
ATOM 1588 C C . ASP A 1 213 ? -11.092 10.467 9.254 1.00 90.75 213 ASP A C 1
ATOM 1590 O O . ASP A 1 213 ? -12.091 9.952 9.784 1.00 90.75 213 ASP A O 1
ATOM 1594 N N . ASN A 1 214 ? -10.824 10.306 7.954 1.00 89.81 214 ASN A N 1
ATOM 1595 C CA . ASN A 1 214 ? -11.724 9.627 7.037 1.00 89.81 214 ASN A CA 1
ATOM 1596 C C . ASN A 1 214 ? -11.119 8.351 6.440 1.00 89.81 214 ASN A C 1
ATOM 1598 O O . ASN A 1 214 ? -10.188 8.378 5.634 1.00 89.81 214 ASN A O 1
ATOM 1602 N N . PHE A 1 215 ? -11.738 7.208 6.741 1.00 88.25 215 PHE A N 1
ATOM 1603 C CA . PHE A 1 215 ? -11.360 5.916 6.164 1.00 88.25 215 PHE A CA 1
ATOM 1604 C C . PHE A 1 215 ? -11.443 5.893 4.626 1.00 88.25 215 PHE A C 1
ATOM 1606 O O . PHE A 1 215 ? -10.654 5.213 3.968 1.00 88.25 215 PHE A O 1
ATOM 1613 N N . ALA A 1 216 ? -12.342 6.670 4.013 1.00 91.38 216 ALA A N 1
ATOM 1614 C CA . ALA A 1 216 ? -12.420 6.773 2.556 1.00 91.38 216 ALA A CA 1
ATOM 1615 C C . ALA A 1 216 ? -11.138 7.354 1.933 1.00 91.38 216 ALA A C 1
ATOM 1617 O O . ALA A 1 216 ? -10.788 7.022 0.795 1.00 91.38 216 ALA A O 1
ATOM 1618 N N . THR A 1 217 ? -10.399 8.177 2.678 1.00 93.69 217 THR A N 1
ATOM 1619 C CA . THR A 1 217 ? -9.107 8.718 2.248 1.00 93.69 217 THR A CA 1
ATOM 1620 C C . THR A 1 217 ? -8.034 7.632 2.205 1.00 93.69 217 THR A C 1
ATOM 1622 O O . THR A 1 217 ? -7.230 7.620 1.272 1.00 93.69 217 THR A O 1
ATOM 1625 N N . LEU A 1 218 ? -8.097 6.626 3.083 1.00 92.25 218 LEU A N 1
ATOM 1626 C CA . LEU A 1 218 ? -7.215 5.457 3.013 1.00 92.25 218 LEU A CA 1
ATOM 1627 C C . LEU A 1 218 ? -7.437 4.649 1.723 1.00 92.25 218 LEU A C 1
ATOM 1629 O O . LEU A 1 218 ? -6.478 4.294 1.038 1.00 92.25 218 LEU A O 1
ATOM 1633 N N . ALA A 1 219 ? -8.692 4.423 1.322 1.00 91.69 219 ALA A N 1
ATOM 1634 C CA . ALA A 1 219 ? -8.997 3.746 0.057 1.00 91.69 219 ALA A CA 1
ATOM 1635 C C . ALA A 1 219 ? -8.454 4.523 -1.163 1.00 91.69 219 ALA A C 1
ATOM 1637 O O . ALA A 1 219 ? -7.945 3.929 -2.121 1.00 91.69 219 ALA A O 1
ATOM 1638 N N . LYS A 1 220 ? -8.503 5.864 -1.125 1.00 92.62 220 LYS A N 1
ATOM 1639 C CA . LYS A 1 220 ? -7.876 6.728 -2.144 1.00 92.62 220 LYS A CA 1
ATOM 1640 C C . LYS A 1 220 ? -6.349 6.624 -2.121 1.00 92.62 220 LYS A C 1
ATOM 1642 O O . LYS A 1 220 ? -5.752 6.510 -3.189 1.00 92.62 220 LYS A O 1
ATOM 1647 N N . ALA A 1 221 ? -5.730 6.601 -0.944 1.00 94.12 221 ALA A N 1
ATOM 1648 C CA . ALA A 1 221 ? -4.284 6.449 -0.801 1.00 94.12 221 ALA A CA 1
ATOM 1649 C C . ALA A 1 221 ? -3.793 5.122 -1.401 1.00 94.12 221 ALA A C 1
ATOM 1651 O O . ALA A 1 221 ? -2.814 5.106 -2.145 1.00 94.12 221 ALA A O 1
ATOM 1652 N N . VAL A 1 222 ? -4.520 4.021 -1.181 1.00 94.06 222 VAL A N 1
ATOM 1653 C CA . VAL A 1 222 ? -4.199 2.728 -1.807 1.00 94.06 222 VAL A CA 1
ATOM 1654 C C . VAL A 1 222 ? -4.301 2.798 -3.334 1.00 94.06 222 VAL A C 1
ATOM 1656 O O . VAL A 1 222 ? -3.426 2.278 -4.033 1.00 94.06 222 VAL A O 1
ATOM 1659 N N . ARG A 1 223 ? -5.337 3.458 -3.868 1.00 93.88 223 ARG A N 1
ATOM 1660 C CA . ARG A 1 223 ? -5.491 3.684 -5.314 1.00 93.88 223 ARG A CA 1
ATOM 1661 C C . ARG A 1 223 ? -4.290 4.445 -5.886 1.00 93.88 223 ARG A C 1
ATOM 1663 O O . ARG A 1 223 ? -3.717 3.999 -6.877 1.00 93.88 223 ARG A O 1
ATOM 1670 N N . GLU A 1 224 ? -3.862 5.536 -5.254 1.00 94.19 224 GLU A N 1
ATOM 1671 C CA . GLU A 1 224 ? -2.684 6.287 -5.713 1.00 94.19 224 GLU A CA 1
ATOM 1672 C C . GLU A 1 224 ? -1.381 5.488 -5.554 1.00 94.19 224 GLU A C 1
ATOM 1674 O O . GLU A 1 224 ? -0.555 5.485 -6.464 1.00 94.19 224 GLU A O 1
ATOM 1679 N N . GLY A 1 225 ? -1.217 4.722 -4.472 1.00 93.62 225 GLY A N 1
ATOM 1680 C CA . GLY A 1 225 ? -0.055 3.849 -4.284 1.00 93.62 225 GLY A CA 1
ATOM 1681 C C . GLY A 1 225 ? 0.091 2.809 -5.401 1.00 93.62 225 GLY A C 1
ATOM 1682 O O . GLY A 1 225 ? 1.181 2.623 -5.949 1.00 93.62 225 GLY A O 1
ATOM 1683 N N . ARG A 1 226 ? -1.019 2.180 -5.815 1.00 93.62 226 ARG A N 1
ATOM 1684 C CA . ARG A 1 226 ? -1.034 1.249 -6.958 1.00 93.62 226 ARG A CA 1
ATOM 1685 C C . ARG A 1 226 ? -0.653 1.947 -8.268 1.00 93.62 226 ARG A C 1
ATOM 1687 O O . ARG A 1 226 ? 0.119 1.393 -9.044 1.00 93.62 226 ARG A O 1
ATOM 1694 N N . ARG A 1 227 ? -1.143 3.171 -8.497 1.00 92.94 227 ARG A N 1
ATOM 1695 C CA . ARG A 1 227 ? -0.823 3.970 -9.692 1.00 92.94 227 ARG A CA 1
ATOM 1696 C C . ARG A 1 227 ? 0.666 4.301 -9.754 1.00 92.94 227 ARG A C 1
ATOM 1698 O O . ARG A 1 227 ? 1.291 4.105 -10.792 1.00 92.94 227 ARG A O 1
ATOM 1705 N N . VAL A 1 228 ? 1.231 4.788 -8.650 1.00 93.06 228 VAL A N 1
ATOM 1706 C CA . VAL A 1 228 ? 2.658 5.124 -8.561 1.00 93.06 228 VAL A CA 1
ATOM 1707 C C . VAL A 1 228 ? 3.510 3.891 -8.858 1.00 93.06 228 VAL A C 1
ATOM 1709 O O . VAL A 1 228 ? 4.452 3.976 -9.643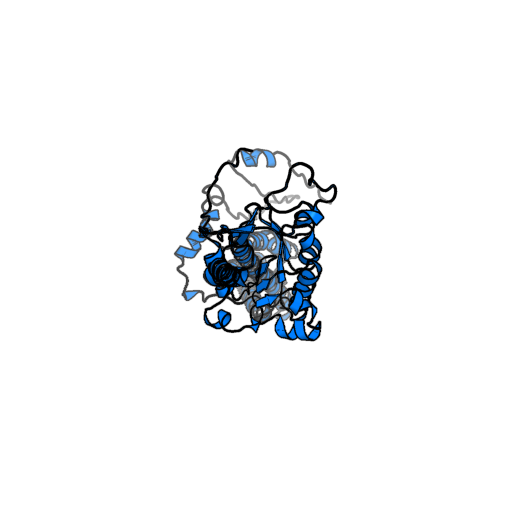 1.00 93.06 228 VAL A O 1
ATOM 1712 N N . PHE A 1 229 ? 3.150 2.729 -8.309 1.00 91.25 229 PHE A N 1
ATOM 1713 C CA . PHE A 1 229 ? 3.875 1.488 -8.574 1.00 91.25 229 PHE A CA 1
ATOM 1714 C C . PHE A 1 229 ? 3.822 1.060 -10.052 1.00 91.25 229 PHE A C 1
ATOM 1716 O O . PHE A 1 229 ? 4.863 0.738 -10.631 1.00 91.25 229 PHE A O 1
ATOM 1723 N N . ASP A 1 230 ? 2.643 1.087 -10.683 1.00 89.38 230 ASP A N 1
ATOM 1724 C CA . ASP A 1 230 ? 2.493 0.761 -12.109 1.00 89.38 230 ASP A CA 1
ATOM 1725 C C . ASP A 1 230 ? 3.338 1.700 -12.987 1.00 89.38 230 ASP A C 1
ATOM 1727 O O . ASP A 1 230 ? 4.015 1.258 -13.921 1.00 89.38 230 ASP A O 1
ATOM 1731 N N . ASN A 1 231 ? 3.374 2.987 -12.642 1.00 90.50 231 ASN A N 1
ATOM 1732 C CA . ASN A 1 231 ? 4.172 3.988 -13.340 1.00 90.50 231 ASN A CA 1
ATOM 1733 C C . ASN A 1 231 ? 5.684 3.761 -13.162 1.00 90.50 231 ASN A C 1
ATOM 1735 O O . ASN A 1 231 ? 6.426 3.793 -14.146 1.00 90.50 231 ASN A O 1
ATOM 1739 N N . ILE A 1 232 ? 6.144 3.436 -11.947 1.00 90.69 232 ILE A N 1
ATOM 1740 C CA . ILE A 1 232 ? 7.544 3.052 -11.685 1.00 90.69 232 ILE A CA 1
ATOM 1741 C C . ILE A 1 232 ? 7.924 1.825 -12.520 1.00 90.69 232 ILE A C 1
ATOM 1743 O O . ILE A 1 232 ? 9.005 1.773 -13.107 1.00 90.69 232 ILE A O 1
ATOM 1747 N N . ARG A 1 233 ? 7.035 0.834 -12.630 1.00 88.62 233 ARG A N 1
ATOM 1748 C CA . ARG A 1 233 ? 7.299 -0.366 -13.431 1.00 88.62 233 ARG A CA 1
ATOM 1749 C C . ARG A 1 233 ? 7.408 -0.050 -14.924 1.00 88.62 233 ARG A C 1
ATOM 1751 O O . ARG A 1 233 ? 8.297 -0.588 -15.583 1.00 88.62 233 ARG A O 1
ATOM 1758 N N . LYS A 1 234 ? 6.555 0.834 -15.455 1.00 87.69 234 LYS A N 1
ATOM 1759 C CA . LYS A 1 234 ? 6.641 1.331 -16.843 1.00 87.69 234 LYS A CA 1
ATOM 1760 C C . LYS A 1 234 ? 7.952 2.078 -17.089 1.00 87.69 234 LYS A C 1
ATOM 1762 O O . LYS A 1 234 ? 8.611 1.825 -18.095 1.00 87.69 234 LYS A O 1
ATOM 1767 N N . PHE A 1 235 ? 8.358 2.927 -16.149 1.00 90.25 235 PHE A N 1
ATOM 1768 C CA . PHE A 1 235 ? 9.632 3.643 -16.186 1.00 90.25 235 PHE A CA 1
ATOM 1769 C C . PHE A 1 235 ? 10.837 2.689 -16.225 1.00 90.25 235 PHE A C 1
ATOM 1771 O O . PHE A 1 235 ? 11.672 2.788 -17.123 1.00 90.25 235 PHE A O 1
ATOM 1778 N N . ILE A 1 236 ? 10.888 1.708 -15.317 1.00 91.12 236 ILE A N 1
ATOM 1779 C CA . ILE A 1 236 ? 11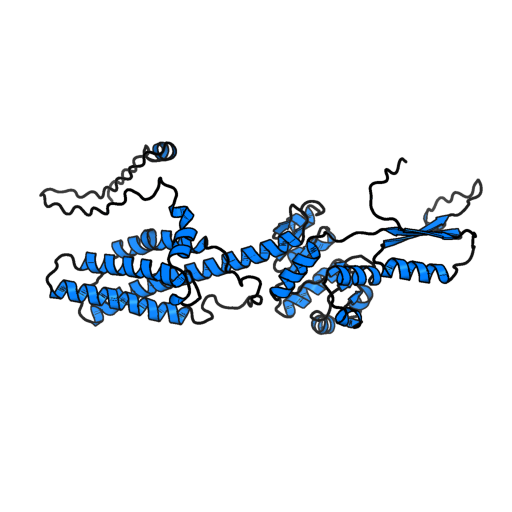.954 0.693 -15.283 1.00 91.12 236 ILE A CA 1
ATOM 1780 C C . ILE A 1 236 ? 11.970 -0.117 -16.584 1.00 91.12 236 ILE A C 1
ATOM 1782 O O . ILE A 1 236 ? 13.033 -0.350 -17.156 1.00 91.12 236 ILE A O 1
ATOM 1786 N N . LYS A 1 237 ? 10.794 -0.523 -17.081 1.00 90.00 237 LYS A N 1
ATOM 1787 C CA . LYS A 1 237 ? 10.663 -1.237 -18.357 1.00 90.00 237 LYS A CA 1
ATOM 1788 C C . LYS A 1 237 ? 11.245 -0.433 -19.515 1.00 90.00 237 LYS A C 1
ATOM 1790 O O . LYS A 1 237 ? 11.928 -1.013 -20.355 1.00 90.00 237 LYS A O 1
ATOM 1795 N N . TYR A 1 238 ? 10.979 0.868 -19.560 1.00 90.62 238 TYR A N 1
ATOM 1796 C CA . TYR A 1 238 ? 11.500 1.758 -20.589 1.00 90.62 238 TYR A CA 1
ATOM 1797 C C . TYR A 1 238 ? 13.028 1.863 -20.526 1.00 90.62 238 TYR A C 1
ATOM 1799 O O . TYR A 1 238 ? 13.690 1.423 -21.464 1.00 90.62 238 TYR A O 1
ATOM 1807 N N . ILE A 1 239 ? 13.581 2.334 -19.401 1.00 91.88 239 ILE A N 1
ATOM 1808 C CA . ILE A 1 239 ? 15.028 2.567 -19.263 1.00 91.88 239 ILE A CA 1
ATOM 1809 C C . ILE A 1 239 ? 15.824 1.289 -19.506 1.00 91.88 239 ILE A C 1
ATOM 1811 O O . ILE A 1 239 ? 16.784 1.287 -20.268 1.00 91.88 239 ILE A O 1
ATOM 1815 N N . LEU A 1 240 ? 15.419 0.169 -18.903 1.00 93.38 240 LEU A N 1
ATOM 1816 C CA . LEU A 1 240 ? 16.182 -1.067 -19.061 1.00 93.38 240 LEU A CA 1
ATOM 1817 C C . LEU A 1 240 ? 16.140 -1.599 -20.495 1.00 93.38 240 LEU A C 1
ATOM 1819 O O . LEU A 1 240 ? 17.127 -2.170 -20.952 1.00 93.38 240 LEU A O 1
ATOM 1823 N N . THR A 1 241 ? 15.036 -1.403 -21.221 1.00 93.81 241 THR A N 1
ATOM 1824 C CA . THR A 1 241 ? 14.972 -1.803 -22.634 1.00 93.81 241 THR A CA 1
ATOM 1825 C C . THR A 1 241 ? 15.802 -0.875 -23.521 1.00 93.81 241 THR A C 1
ATOM 1827 O O . THR A 1 241 ? 16.476 -1.362 -24.426 1.00 93.81 241 THR A O 1
ATOM 1830 N N . ALA A 1 242 ? 15.786 0.436 -23.256 1.00 92.62 242 ALA A N 1
ATOM 1831 C CA . ALA A 1 242 ? 16.616 1.410 -23.963 1.00 92.62 242 ALA A CA 1
ATOM 1832 C C . ALA A 1 242 ? 18.108 1.079 -23.794 1.00 92.62 242 ALA A C 1
ATOM 1834 O O . ALA A 1 242 ? 18.814 0.915 -24.792 1.00 92.62 242 ALA A O 1
ATOM 1835 N N . ASN A 1 243 ? 18.538 0.826 -22.554 1.00 94.44 243 ASN A N 1
ATOM 1836 C CA . ASN A 1 243 ? 19.904 0.412 -22.230 1.00 94.44 243 ASN A CA 1
ATOM 1837 C C . ASN A 1 243 ? 20.264 -0.928 -22.881 1.00 94.44 243 ASN A C 1
ATOM 1839 O O . ASN A 1 243 ? 21.363 -1.090 -23.404 1.00 94.44 243 ASN A O 1
ATOM 1843 N N . ALA A 1 244 ? 19.343 -1.898 -22.890 1.00 95.75 244 ALA A N 1
ATOM 1844 C CA . ALA A 1 244 ? 19.565 -3.159 -23.591 1.00 95.75 244 ALA A CA 1
ATOM 1845 C C . ALA A 1 244 ? 19.782 -2.932 -25.096 1.00 95.75 244 ALA A C 1
ATOM 1847 O O . ALA A 1 244 ? 20.668 -3.551 -25.678 1.00 95.75 244 ALA A O 1
ATOM 1848 N N . GLY A 1 245 ? 19.025 -2.025 -25.723 1.00 94.94 245 GLY A N 1
ATOM 1849 C CA . GLY A 1 245 ? 19.210 -1.653 -27.128 1.00 94.94 245 GLY A CA 1
ATOM 1850 C C . GLY A 1 245 ? 20.570 -1.021 -27.423 1.00 94.94 245 GLY A C 1
ATOM 1851 O O . GLY A 1 245 ? 21.209 -1.390 -28.408 1.00 94.94 245 GLY A O 1
ATOM 1852 N N . GLU A 1 246 ? 21.046 -0.134 -26.548 1.00 94.69 246 GLU A N 1
ATOM 1853 C CA . GLU A 1 246 ? 22.396 0.441 -26.625 1.00 94.69 246 GLU A CA 1
ATOM 1854 C C . GLU A 1 246 ? 23.476 -0.638 -26.528 1.00 94.69 246 GLU A C 1
ATOM 1856 O O . GLU A 1 246 ? 24.374 -0.700 -27.372 1.00 94.69 246 GLU A O 1
ATOM 1861 N N . ILE A 1 247 ? 23.359 -1.522 -25.532 1.00 95.38 247 ILE A N 1
ATOM 1862 C CA . ILE A 1 247 ? 24.297 -2.626 -25.314 1.00 95.38 247 ILE A CA 1
ATOM 1863 C C . ILE A 1 247 ? 24.326 -3.542 -26.537 1.00 95.38 247 ILE A C 1
ATOM 1865 O O . ILE A 1 247 ? 25.409 -3.853 -27.029 1.00 95.38 247 ILE A O 1
ATOM 1869 N N . TRP A 1 248 ? 23.167 -3.934 -27.075 1.00 96.56 248 TRP A N 1
ATOM 1870 C CA . TRP A 1 248 ? 23.104 -4.772 -28.272 1.00 96.56 248 TRP A CA 1
ATOM 1871 C C . TRP A 1 248 ? 23.715 -4.090 -29.495 1.00 96.56 248 TRP A C 1
ATOM 1873 O O . TRP A 1 248 ? 24.477 -4.730 -30.216 1.00 96.56 248 TRP A O 1
ATOM 1883 N N . ALA A 1 249 ? 23.433 -2.804 -29.723 1.00 94.62 249 ALA A N 1
ATOM 1884 C CA . ALA A 1 249 ? 24.011 -2.062 -30.842 1.00 94.62 249 ALA A CA 1
ATOM 1885 C C . ALA A 1 249 ? 25.547 -2.023 -30.762 1.00 94.62 249 ALA A C 1
ATOM 1887 O O . ALA A 1 249 ? 26.231 -2.256 -31.755 1.00 94.62 249 ALA A O 1
ATOM 1888 N N . ILE A 1 250 ? 26.104 -1.767 -29.577 1.00 94.62 250 ILE A N 1
ATOM 1889 C CA . ILE A 1 250 ? 27.555 -1.666 -29.385 1.00 94.62 250 ILE A CA 1
ATOM 1890 C C . ILE A 1 250 ? 28.222 -3.043 -29.437 1.00 94.62 250 ILE A C 1
ATOM 1892 O O . ILE A 1 250 ? 29.264 -3.184 -30.071 1.00 94.62 250 ILE A O 1
ATOM 1896 N N . ALA A 1 251 ? 27.633 -4.054 -28.793 1.00 94.56 251 ALA A N 1
ATOM 1897 C CA . ALA A 1 251 ? 28.211 -5.391 -28.702 1.00 94.56 251 ALA A CA 1
ATOM 1898 C C . ALA A 1 251 ? 28.176 -6.137 -30.043 1.00 94.56 251 ALA A C 1
ATOM 1900 O O . ALA A 1 251 ? 29.148 -6.797 -30.403 1.00 94.56 251 ALA A O 1
ATOM 1901 N N . LEU A 1 252 ? 27.078 -6.022 -30.799 1.00 95.44 252 LEU A N 1
ATOM 1902 C CA . LEU A 1 252 ? 26.912 -6.769 -32.047 1.00 95.44 252 LEU A CA 1
ATOM 1903 C C . LEU A 1 252 ? 27.648 -6.132 -33.227 1.00 95.44 252 LEU A C 1
ATOM 1905 O O . LEU A 1 252 ? 28.061 -6.872 -34.114 1.00 95.44 252 LEU A O 1
ATOM 1909 N N . ALA A 1 253 ? 27.855 -4.807 -33.249 1.00 94.94 253 ALA A N 1
ATOM 1910 C CA . ALA A 1 253 ? 28.534 -4.125 -34.359 1.00 94.94 253 ALA A CA 1
ATOM 1911 C C . ALA A 1 253 ? 29.902 -4.748 -34.717 1.00 94.94 253 ALA A C 1
ATOM 1913 O O . ALA A 1 253 ? 30.066 -5.154 -35.871 1.00 94.94 253 ALA A O 1
ATOM 1914 N N . PRO A 1 254 ? 30.853 -4.915 -33.773 1.00 93.75 254 PRO A N 1
ATOM 1915 C CA . PRO A 1 254 ? 32.136 -5.553 -34.068 1.00 93.75 254 PRO A CA 1
ATOM 1916 C C . PRO A 1 254 ? 31.997 -7.013 -34.510 1.00 93.75 254 PRO A C 1
ATOM 1918 O O . PRO A 1 254 ? 32.737 -7.456 -35.384 1.00 93.75 254 PRO A O 1
ATOM 1921 N N . MET A 1 255 ? 31.032 -7.754 -33.951 1.00 93.75 255 MET A N 1
ATOM 1922 C CA . MET A 1 255 ? 30.810 -9.168 -34.286 1.00 93.75 255 MET A CA 1
ATOM 1923 C C . MET A 1 255 ? 30.379 -9.366 -35.744 1.00 93.75 255 MET A C 1
ATOM 1925 O O . MET A 1 255 ? 30.695 -10.391 -36.341 1.00 93.75 255 MET A O 1
ATOM 1929 N N . ILE A 1 256 ? 29.685 -8.385 -36.325 1.00 93.56 256 ILE A N 1
ATOM 1930 C CA . ILE A 1 256 ? 29.264 -8.392 -37.734 1.00 93.56 256 ILE A CA 1
ATOM 1931 C C . ILE A 1 256 ? 30.194 -7.571 -38.645 1.00 93.56 256 ILE A C 1
ATOM 1933 O O . ILE A 1 256 ? 29.850 -7.308 -39.796 1.00 93.56 256 ILE A O 1
ATOM 1937 N N . GLY A 1 257 ? 31.364 -7.154 -38.144 1.00 92.50 257 GLY A N 1
ATOM 1938 C CA . GLY A 1 257 ? 32.374 -6.414 -38.909 1.00 92.50 257 GLY A CA 1
ATOM 1939 C C . GLY A 1 257 ? 32.045 -4.938 -39.165 1.00 92.50 257 GLY A C 1
ATOM 1940 O O . GLY A 1 257 ? 32.648 -4.324 -40.045 1.00 92.50 257 GLY A O 1
ATOM 1941 N N . LEU A 1 258 ? 31.097 -4.352 -38.427 1.00 93.81 258 LEU A N 1
ATOM 1942 C CA . LEU A 1 258 ? 30.789 -2.923 -38.493 1.00 93.81 258 LEU A CA 1
ATOM 1943 C C . LEU A 1 258 ? 31.640 -2.124 -37.491 1.00 93.81 258 LEU A C 1
ATOM 1945 O O . LEU A 1 258 ? 31.959 -2.617 -36.406 1.00 93.81 258 LEU A O 1
ATOM 1949 N N . PRO A 1 259 ? 31.982 -0.860 -37.806 1.00 93.25 259 PRO A N 1
ATOM 1950 C CA . PRO A 1 259 ? 32.622 0.028 -36.844 1.00 93.25 259 PRO A CA 1
ATOM 1951 C C . PRO A 1 259 ? 31.673 0.347 -35.680 1.00 93.25 259 PRO A C 1
ATOM 1953 O O . PRO A 1 259 ? 30.454 0.228 -35.800 1.00 93.25 259 PRO A O 1
ATOM 1956 N N . ILE A 1 260 ? 32.223 0.805 -34.554 1.00 92.94 260 ILE A N 1
ATOM 1957 C CA . ILE A 1 260 ? 31.433 1.133 -33.359 1.00 92.94 260 ILE A CA 1
ATOM 1958 C C . ILE A 1 260 ? 30.387 2.227 -33.696 1.00 92.94 260 ILE A C 1
ATOM 1960 O O . ILE A 1 260 ? 30.777 3.319 -34.132 1.00 92.94 260 ILE A O 1
ATOM 1964 N N . PRO A 1 261 ? 29.072 1.970 -33.501 1.00 91.62 261 PRO A N 1
ATOM 1965 C CA . PRO A 1 261 ? 27.996 2.870 -33.933 1.00 91.62 261 PRO A CA 1
ATOM 1966 C C . PRO A 1 261 ? 27.940 4.176 -33.142 1.00 91.62 261 PRO A C 1
ATOM 1968 O O . PRO A 1 261 ? 27.603 5.227 -33.690 1.00 91.62 261 PRO A O 1
ATOM 1971 N N . LEU A 1 262 ? 28.243 4.109 -31.844 1.00 93.31 262 LEU A N 1
ATOM 1972 C CA . LEU A 1 262 ? 28.026 5.187 -30.886 1.00 93.31 262 LEU A CA 1
ATOM 1973 C C . LEU A 1 262 ? 29.295 5.454 -30.083 1.00 93.31 262 LEU A C 1
ATOM 1975 O O . LEU A 1 262 ? 29.949 4.534 -29.603 1.00 93.31 262 LEU A O 1
ATOM 1979 N N . LEU A 1 263 ? 29.618 6.733 -29.907 1.00 93.31 263 LEU A N 1
ATOM 1980 C CA . LEU A 1 263 ? 30.680 7.169 -29.008 1.00 93.31 263 LEU A CA 1
ATOM 1981 C C . LEU A 1 263 ? 30.148 7.262 -27.568 1.00 93.31 263 LEU A C 1
ATOM 1983 O O . LEU A 1 263 ? 28.957 7.528 -27.387 1.00 93.31 263 LEU A O 1
ATOM 1987 N N . PRO A 1 264 ? 31.014 7.175 -26.541 1.00 93.50 264 PRO A N 1
ATOM 1988 C CA . PRO A 1 264 ? 30.602 7.344 -25.145 1.00 93.50 264 PRO A CA 1
ATOM 1989 C C . PRO A 1 264 ? 29.814 8.636 -24.877 1.00 93.50 264 PRO A C 1
ATOM 1991 O O . PRO A 1 264 ? 28.850 8.636 -24.118 1.00 93.50 264 PRO A O 1
ATOM 1994 N N . VAL A 1 265 ? 30.160 9.734 -25.558 1.00 93.19 265 VAL A N 1
ATOM 1995 C CA . VAL A 1 265 ? 29.431 11.009 -25.444 1.00 93.19 265 VAL A CA 1
ATOM 1996 C C . VAL A 1 265 ? 28.002 10.938 -26.002 1.00 93.19 265 VAL A C 1
ATOM 1998 O O . VAL A 1 265 ? 27.113 11.600 -25.475 1.00 93.19 265 VAL A O 1
ATOM 2001 N N . HIS A 1 266 ? 27.755 10.122 -27.034 1.00 92.94 266 HIS A N 1
ATOM 2002 C CA . HIS A 1 266 ? 26.407 9.902 -27.567 1.00 92.94 266 HIS A CA 1
ATOM 2003 C C . HIS A 1 266 ? 25.555 9.116 -26.571 1.00 92.94 266 HIS A C 1
ATOM 2005 O O . HIS A 1 266 ? 24.419 9.494 -26.318 1.00 92.94 266 HIS A O 1
ATOM 2011 N N . ILE A 1 267 ? 26.129 8.074 -25.969 1.00 92.38 267 ILE A N 1
ATOM 2012 C CA . ILE A 1 267 ? 25.474 7.243 -24.950 1.00 92.38 267 ILE A CA 1
ATOM 2013 C C . ILE A 1 267 ? 25.096 8.092 -23.733 1.00 92.38 267 ILE A C 1
ATOM 2015 O O . ILE A 1 267 ? 23.963 8.039 -23.265 1.00 92.38 267 ILE A O 1
ATOM 2019 N N . LEU A 1 268 ? 26.020 8.931 -23.254 1.00 92.00 268 LEU A N 1
ATOM 2020 C CA . LEU A 1 268 ? 25.752 9.846 -22.146 1.00 92.00 268 LEU A CA 1
ATOM 2021 C C . LEU A 1 268 ? 24.596 10.803 -22.470 1.00 92.00 268 LEU A C 1
ATOM 2023 O O . LEU A 1 268 ? 23.747 11.061 -21.619 1.00 92.00 268 LEU A O 1
ATOM 2027 N N . TRP A 1 269 ? 24.553 11.318 -23.702 1.00 92.50 269 TRP A N 1
ATOM 2028 C CA . TRP A 1 269 ? 23.475 12.196 -24.147 1.00 92.50 269 TRP A CA 1
ATOM 2029 C C . TRP A 1 269 ? 22.122 11.481 -24.195 1.00 92.50 269 TRP A C 1
ATOM 2031 O O . TRP A 1 269 ? 21.124 12.051 -23.754 1.00 92.50 269 TRP A O 1
ATOM 2041 N N . ILE A 1 270 ? 22.085 10.242 -24.694 1.00 91.19 270 ILE A N 1
ATOM 2042 C CA . ILE A 1 270 ? 20.855 9.447 -24.760 1.00 91.19 270 ILE A CA 1
ATOM 2043 C C . ILE A 1 270 ? 20.322 9.189 -23.350 1.00 91.19 270 ILE A C 1
ATOM 2045 O O . ILE A 1 270 ? 19.214 9.617 -23.033 1.00 91.19 270 ILE A O 1
ATOM 2049 N N . ASN A 1 271 ? 21.155 8.618 -22.481 1.00 90.44 271 ASN A N 1
ATOM 2050 C CA . ASN A 1 271 ? 20.766 8.242 -21.125 1.00 90.44 271 ASN A CA 1
ATOM 2051 C C . ASN A 1 271 ? 20.307 9.439 -20.277 1.00 90.44 271 ASN A C 1
ATOM 2053 O O . ASN A 1 271 ? 19.357 9.335 -19.502 1.00 90.44 271 ASN A O 1
ATOM 2057 N N . LEU A 1 272 ? 20.972 10.591 -20.409 1.00 87.81 272 LEU A N 1
ATOM 2058 C CA . LEU A 1 272 ? 20.659 11.761 -19.590 1.00 87.81 272 LEU A CA 1
ATOM 2059 C C . LEU A 1 272 ? 19.492 12.581 -20.150 1.00 87.81 272 LEU A C 1
ATOM 2061 O O . LEU A 1 272 ? 18.610 12.999 -19.400 1.00 87.81 272 LEU A O 1
ATOM 2065 N N . VAL A 1 273 ? 19.512 12.867 -21.453 1.00 86.75 273 VAL A N 1
ATOM 2066 C CA . VAL A 1 273 ? 18.596 13.837 -22.069 1.00 86.75 273 VAL A CA 1
ATOM 2067 C C . VAL A 1 273 ? 17.435 13.130 -22.751 1.00 86.75 273 VAL A C 1
ATOM 2069 O O . VAL A 1 273 ? 16.278 13.452 -22.472 1.00 86.75 273 VAL A O 1
ATOM 2072 N N . THR A 1 274 ? 17.732 12.185 -23.644 1.00 87.06 274 THR A N 1
ATOM 2073 C CA . THR A 1 274 ? 16.710 11.535 -24.472 1.00 87.06 274 THR A CA 1
ATOM 2074 C C . THR A 1 274 ? 15.833 10.596 -23.651 1.00 87.06 274 THR A C 1
ATOM 2076 O O . THR A 1 274 ? 14.624 10.635 -23.836 1.00 87.06 274 THR A O 1
ATOM 2079 N N . ASP A 1 275 ? 16.397 9.832 -22.712 1.00 88.50 275 ASP A N 1
ATOM 2080 C CA . ASP A 1 275 ? 15.644 8.878 -21.886 1.00 88.50 275 ASP A CA 1
ATOM 2081 C C . ASP A 1 275 ? 15.099 9.489 -20.590 1.00 88.50 275 ASP A C 1
ATOM 2083 O O . ASP A 1 275 ? 14.017 9.118 -20.123 1.00 88.50 275 ASP A O 1
ATOM 2087 N N . GLY A 1 276 ? 15.797 10.478 -20.027 1.00 86.56 276 GLY A N 1
ATOM 2088 C CA . GLY A 1 276 ? 15.385 11.126 -18.781 1.00 86.56 276 GLY A CA 1
ATOM 2089 C C . GLY A 1 276 ? 14.009 11.794 -18.877 1.00 86.56 276 GLY A C 1
ATOM 2090 O O . GLY A 1 276 ? 13.166 11.618 -17.994 1.00 86.56 276 GLY A O 1
ATOM 2091 N N . LEU A 1 277 ? 13.747 12.529 -19.966 1.00 87.38 277 LEU A N 1
ATOM 2092 C CA . LEU A 1 277 ? 12.487 13.262 -20.131 1.00 87.38 277 LEU A CA 1
ATOM 2093 C C . LEU A 1 277 ? 11.277 12.328 -20.326 1.00 87.38 277 LEU A C 1
ATOM 2095 O O . LEU A 1 277 ? 10.323 12.452 -19.553 1.00 87.38 277 LEU A O 1
ATOM 2099 N N . PRO A 1 278 ? 11.265 11.380 -21.286 1.00 85.62 278 PRO A N 1
ATOM 2100 C CA . PRO A 1 278 ? 10.160 10.436 -21.429 1.00 85.62 278 PRO A CA 1
ATOM 2101 C C . PRO A 1 278 ? 9.971 9.564 -20.189 1.00 85.62 278 PRO A C 1
ATOM 2103 O O . PRO A 1 278 ? 8.831 9.308 -19.799 1.00 85.62 278 PRO A O 1
ATOM 2106 N N . GLY A 1 279 ? 11.065 9.169 -19.532 1.00 86.12 279 GLY A N 1
ATOM 2107 C CA . GLY A 1 279 ? 11.013 8.431 -18.277 1.00 86.12 279 GLY A CA 1
ATOM 2108 C C . GLY A 1 279 ? 10.253 9.185 -17.180 1.00 86.12 279 GLY A C 1
ATOM 2109 O O . GLY A 1 279 ? 9.365 8.617 -16.545 1.00 86.12 279 GLY A O 1
ATOM 2110 N N . LEU A 1 280 ? 10.517 10.484 -17.012 1.00 86.75 280 LEU A N 1
ATOM 2111 C CA . LEU A 1 280 ? 9.784 11.328 -16.064 1.00 86.75 280 LEU A CA 1
ATOM 2112 C C . LEU A 1 280 ? 8.285 11.410 -16.393 1.00 86.75 280 LEU A C 1
ATOM 2114 O O . LEU A 1 280 ? 7.451 11.358 -15.490 1.00 86.75 280 LEU A O 1
ATOM 2118 N N . PHE A 1 281 ? 7.925 11.515 -17.674 1.00 87.06 281 PHE A N 1
ATOM 2119 C CA . PHE A 1 281 ? 6.518 11.566 -18.080 1.00 87.06 281 PHE A CA 1
ATOM 2120 C C . PHE A 1 281 ? 5.781 10.248 -17.832 1.00 87.06 281 PHE A C 1
ATOM 2122 O O . PHE A 1 281 ? 4.618 10.282 -17.433 1.00 87.06 281 PHE A O 1
ATOM 2129 N N . LEU A 1 282 ? 6.448 9.102 -18.000 1.00 85.62 282 LEU A N 1
ATOM 2130 C CA . LEU A 1 282 ? 5.872 7.796 -17.662 1.00 85.62 282 LEU A CA 1
ATOM 2131 C C . LEU A 1 282 ? 5.526 7.690 -16.170 1.00 85.62 282 LEU A C 1
ATOM 2133 O O . LEU A 1 282 ? 4.517 7.077 -15.822 1.00 85.62 282 LEU A O 1
ATOM 2137 N N . SER A 1 283 ? 6.294 8.348 -15.299 1.00 83.50 283 SER A N 1
ATOM 2138 C CA . SER A 1 283 ? 6.010 8.407 -13.859 1.00 83.50 283 SER A CA 1
ATOM 2139 C C . SER A 1 283 ? 4.709 9.156 -13.524 1.00 83.50 283 SER A C 1
ATOM 2141 O O . SER A 1 283 ? 4.110 8.915 -12.475 1.00 83.50 283 SER A O 1
ATOM 2143 N N . LEU A 1 284 ? 4.237 10.032 -14.419 1.00 86.81 284 LEU A N 1
ATOM 2144 C CA . LEU A 1 284 ? 3.055 10.882 -14.232 1.00 86.81 284 LEU A CA 1
ATOM 2145 C C . LEU A 1 284 ? 1.795 10.360 -14.940 1.00 86.81 284 LEU A C 1
ATOM 2147 O O . LEU A 1 284 ? 0.749 11.015 -14.889 1.00 86.81 284 LEU A O 1
ATOM 2151 N N . GLU A 1 285 ? 1.861 9.190 -15.579 1.00 85.12 285 GLU A N 1
ATOM 2152 C CA . GLU A 1 285 ? 0.720 8.608 -16.289 1.00 85.12 285 GLU A CA 1
ATOM 2153 C C . GLU A 1 285 ? -0.517 8.463 -15.377 1.00 85.12 285 GLU A C 1
ATOM 2155 O O . GLU A 1 285 ? -0.396 8.238 -14.161 1.00 85.12 285 GLU A O 1
ATOM 2160 N N . PRO A 1 286 ? -1.732 8.637 -15.929 1.00 86.44 286 PRO A N 1
ATOM 2161 C CA . PRO A 1 286 ? -2.966 8.434 -15.184 1.00 86.44 286 PRO A CA 1
ATOM 2162 C C . PRO A 1 286 ? -3.155 6.961 -14.797 1.00 86.44 286 PRO A C 1
ATOM 2164 O O . PRO A 1 286 ? -2.665 6.052 -15.465 1.00 86.44 286 PRO A O 1
ATOM 2167 N N . ALA A 1 287 ? -3.910 6.735 -13.720 1.00 85.19 287 ALA A N 1
ATOM 2168 C CA . ALA A 1 287 ? -4.287 5.399 -13.269 1.00 85.19 287 ALA A CA 1
ATOM 2169 C C . ALA A 1 287 ? -5.056 4.613 -14.344 1.00 85.19 287 ALA A C 1
ATOM 2171 O O . ALA A 1 287 ? -5.914 5.155 -15.047 1.00 85.19 287 ALA A O 1
ATOM 2172 N N . GLU A 1 288 ? -4.798 3.307 -14.422 1.00 83.62 288 GLU A N 1
ATOM 2173 C CA . GLU A 1 288 ? -5.573 2.398 -15.267 1.00 83.62 288 GLU A CA 1
ATOM 2174 C C . GLU A 1 288 ? -6.972 2.151 -14.675 1.00 83.62 288 GLU A C 1
ATOM 2176 O O . GLU A 1 288 ? -7.179 2.192 -13.463 1.00 83.62 288 GLU A O 1
ATOM 2181 N N . ARG A 1 289 ? -7.969 1.900 -15.533 1.00 82.62 289 ARG A N 1
ATOM 2182 C CA . ARG A 1 289 ? -9.381 1.806 -15.103 1.00 82.62 289 ARG A CA 1
ATOM 2183 C C . ARG A 1 289 ? -9.658 0.633 -14.159 1.00 82.62 289 ARG A C 1
ATOM 2185 O O . ARG A 1 289 ? -10.579 0.700 -13.356 1.00 82.62 289 ARG A O 1
ATOM 2192 N N . ASP A 1 290 ? -8.880 -0.435 -14.265 1.00 86.25 290 ASP A N 1
ATOM 2193 C CA . ASP A 1 290 ? -9.007 -1.670 -13.491 1.00 86.25 290 ASP A CA 1
ATOM 2194 C C . ASP A 1 290 ? -8.062 -1.721 -12.277 1.00 86.25 290 ASP A C 1
ATOM 2196 O O . ASP A 1 290 ? -7.926 -2.766 -11.643 1.00 86.25 290 ASP A O 1
ATOM 2200 N N . LEU A 1 291 ? -7.435 -0.599 -11.903 1.00 87.75 291 LEU A N 1
ATOM 2201 C CA . LEU A 1 291 ? -6.448 -0.541 -10.817 1.00 87.75 291 LEU A CA 1
ATOM 2202 C C . LEU A 1 291 ? -6.985 -1.073 -9.476 1.00 87.75 291 LEU A C 1
ATOM 2204 O O . LEU A 1 291 ? -6.287 -1.792 -8.760 1.00 87.75 291 LEU A O 1
ATOM 2208 N N . MET A 1 292 ? -8.247 -0.764 -9.163 1.00 91.44 292 MET A N 1
ATOM 2209 C CA . MET A 1 292 ? -8.956 -1.225 -7.958 1.00 91.44 292 MET A CA 1
ATOM 2210 C C . MET A 1 292 ? -9.768 -2.512 -8.183 1.00 91.44 292 MET A C 1
ATOM 2212 O O . MET A 1 292 ? -10.572 -2.876 -7.341 1.00 91.44 292 MET A O 1
ATOM 2216 N N . GLN A 1 293 ? -9.572 -3.210 -9.304 1.00 90.06 293 GLN A N 1
ATOM 2217 C CA . GLN A 1 293 ? -10.194 -4.517 -9.589 1.00 90.06 293 GLN A CA 1
ATOM 2218 C C . GLN A 1 293 ? -9.170 -5.664 -9.545 1.00 90.06 293 GLN A C 1
ATOM 2220 O O . GLN A 1 293 ? -9.521 -6.842 -9.557 1.00 90.06 293 GLN A O 1
ATOM 2225 N N . ARG A 1 294 ? -7.876 -5.329 -9.510 1.00 88.75 294 ARG A N 1
ATOM 2226 C CA . ARG A 1 294 ? -6.772 -6.289 -9.405 1.00 88.75 294 ARG A CA 1
ATOM 2227 C C . ARG A 1 294 ? -6.544 -6.670 -7.943 1.00 88.75 294 ARG A C 1
ATOM 2229 O O . ARG A 1 294 ? -6.657 -5.823 -7.058 1.00 88.75 294 ARG A O 1
ATOM 2236 N N . LYS A 1 295 ? -6.158 -7.924 -7.693 1.00 91.50 295 LYS A N 1
ATOM 2237 C CA . LYS A 1 295 ? -5.761 -8.389 -6.352 1.00 91.50 295 LYS A CA 1
ATOM 2238 C C . LYS A 1 295 ? -4.475 -7.689 -5.876 1.00 91.50 295 LYS A C 1
ATOM 2240 O O . LYS A 1 295 ? -3.670 -7.287 -6.722 1.00 91.50 295 LYS A O 1
ATOM 2245 N N . PRO A 1 296 ? -4.239 -7.578 -4.554 1.00 92.69 296 PRO A N 1
ATOM 2246 C CA . PRO A 1 296 ? -2.996 -7.029 -4.025 1.00 92.69 296 PRO A CA 1
ATOM 2247 C C . PRO A 1 296 ? -1.771 -7.799 -4.528 1.00 92.69 296 PRO A C 1
ATOM 2249 O O . PRO A 1 296 ? -1.791 -9.025 -4.677 1.00 92.69 296 PRO A O 1
ATOM 2252 N N . ARG A 1 297 ? -0.685 -7.068 -4.786 1.00 88.50 297 ARG A N 1
ATOM 2253 C CA . ARG A 1 297 ? 0.592 -7.656 -5.197 1.00 88.50 297 ARG A CA 1
ATOM 2254 C C . ARG A 1 297 ? 1.205 -8.426 -4.031 1.00 88.50 297 ARG A C 1
ATOM 2256 O O . ARG A 1 297 ? 1.147 -7.979 -2.890 1.00 88.50 297 ARG A O 1
ATOM 2263 N N . ARG A 1 298 ? 1.873 -9.544 -4.322 1.00 87.56 298 ARG A N 1
ATOM 2264 C CA . ARG A 1 298 ? 2.680 -10.242 -3.312 1.00 87.56 298 ARG A CA 1
ATOM 2265 C C . ARG A 1 298 ? 3.902 -9.382 -2.949 1.00 87.56 298 ARG A C 1
ATOM 2267 O O . ARG A 1 298 ? 4.637 -9.014 -3.870 1.00 87.56 298 ARG A O 1
ATOM 2274 N N . PRO A 1 299 ? 4.183 -9.117 -1.660 1.00 82.88 299 PRO A N 1
ATOM 2275 C CA . PRO A 1 299 ? 5.302 -8.259 -1.252 1.00 82.88 299 PRO A CA 1
ATOM 2276 C C . PRO A 1 299 ? 6.659 -8.707 -1.813 1.00 82.88 299 PRO A C 1
ATOM 2278 O O . PRO A 1 299 ? 7.436 -7.892 -2.304 1.00 82.88 299 PRO A O 1
ATOM 2281 N N . LYS A 1 300 ? 6.903 -10.024 -1.846 1.00 82.62 300 LYS A N 1
ATOM 2282 C CA . LYS A 1 300 ? 8.160 -10.639 -2.313 1.00 82.62 300 LYS A CA 1
ATOM 2283 C C . LYS A 1 300 ? 8.281 -10.770 -3.839 1.00 82.62 300 LYS A C 1
ATOM 2285 O O . LYS A 1 300 ? 9.208 -11.406 -4.334 1.00 82.62 300 LYS A O 1
ATOM 2290 N N . GLN A 1 301 ? 7.340 -10.230 -4.614 1.00 83.62 301 GLN A N 1
ATOM 2291 C CA . GLN A 1 301 ? 7.400 -10.336 -6.069 1.00 83.62 301 GLN A CA 1
ATOM 2292 C C . GLN A 1 301 ? 8.491 -9.421 -6.648 1.00 83.62 301 GLN A C 1
ATOM 2294 O O . GLN A 1 301 ? 8.480 -8.209 -6.425 1.00 83.62 301 GLN A O 1
ATOM 2299 N N . SER A 1 302 ? 9.390 -9.988 -7.459 1.00 85.69 302 SER A N 1
ATOM 2300 C CA . SER A 1 302 ? 10.396 -9.214 -8.196 1.00 85.69 302 SER A CA 1
ATOM 2301 C C . SER A 1 302 ? 9.749 -8.256 -9.201 1.00 85.69 302 SER A C 1
ATOM 2303 O O . SER A 1 302 ? 8.741 -8.582 -9.836 1.00 85.69 302 SER A O 1
ATOM 2305 N N . ILE A 1 303 ? 10.372 -7.092 -9.391 1.00 83.38 303 ILE A N 1
ATOM 2306 C CA . ILE A 1 303 ? 9.985 -6.098 -10.404 1.00 83.38 303 ILE A CA 1
ATOM 2307 C C . ILE A 1 303 ? 10.023 -6.713 -11.816 1.00 83.38 303 ILE A C 1
ATOM 2309 O O . ILE A 1 303 ? 9.185 -6.386 -12.657 1.00 83.38 303 ILE A O 1
ATOM 2313 N N . PHE A 1 304 ? 10.920 -7.682 -12.045 1.00 80.88 304 PHE A N 1
ATOM 2314 C CA . PHE A 1 304 ? 11.065 -8.411 -13.311 1.00 80.88 304 PHE A CA 1
ATOM 2315 C C . PHE A 1 304 ? 10.003 -9.491 -13.562 1.00 80.88 304 PHE A C 1
ATOM 2317 O O . PHE A 1 304 ? 10.038 -10.162 -14.597 1.00 80.88 304 PHE A O 1
ATOM 2324 N N . GLY A 1 305 ? 9.049 -9.666 -12.644 1.00 76.50 305 GLY A N 1
ATOM 2325 C CA . GLY A 1 305 ? 7.943 -10.602 -12.817 1.00 76.50 305 GLY A CA 1
ATOM 2326 C C . GLY A 1 305 ? 7.111 -10.331 -14.079 1.00 76.50 305 GLY A C 1
ATOM 2327 O O . GLY A 1 305 ? 7.124 -9.233 -14.639 1.00 76.50 305 GLY A O 1
ATOM 2328 N N . HIS A 1 306 ? 6.348 -11.341 -14.504 1.00 75.75 306 HIS A N 1
ATOM 2329 C CA . HIS A 1 306 ? 5.461 -11.307 -15.679 1.00 75.75 306 HIS A CA 1
ATOM 2330 C C . HIS A 1 306 ? 6.165 -10.998 -17.017 1.00 75.75 306 HIS A C 1
ATOM 2332 O O . HIS A 1 306 ? 5.640 -10.256 -17.842 1.00 75.75 306 HIS A O 1
ATOM 2338 N N . GLY A 1 307 ? 7.363 -11.547 -17.238 1.00 81.94 307 GLY A N 1
ATOM 2339 C CA . GLY A 1 307 ? 8.030 -11.477 -18.546 1.00 81.94 307 GLY A CA 1
ATOM 2340 C C . GLY A 1 307 ? 8.711 -10.143 -18.865 1.00 81.94 307 GLY A C 1
ATOM 2341 O O . GLY A 1 307 ? 9.126 -9.936 -20.004 1.00 81.94 307 GLY A O 1
ATOM 2342 N N . LEU A 1 308 ? 8.884 -9.253 -17.879 1.00 86.00 308 LEU A N 1
ATOM 2343 C CA . LEU A 1 308 ? 9.569 -7.971 -18.076 1.00 86.00 308 LEU A CA 1
ATOM 2344 C C . LEU A 1 308 ? 11.000 -8.158 -18.609 1.00 86.00 308 LEU A C 1
ATOM 2346 O O . LEU A 1 308 ? 11.392 -7.469 -19.544 1.00 86.00 308 LEU A O 1
ATOM 2350 N N . GLY A 1 309 ? 11.760 -9.110 -18.055 1.00 88.62 309 GLY A N 1
ATOM 2351 C CA . GLY A 1 309 ? 13.129 -9.394 -18.508 1.00 88.62 309 GLY A CA 1
ATOM 2352 C C . GLY A 1 309 ? 13.194 -9.876 -19.961 1.00 88.62 309 GLY A C 1
ATOM 2353 O O . GLY A 1 309 ? 14.034 -9.422 -20.731 1.00 88.62 309 GLY A O 1
ATOM 2354 N N . VAL A 1 310 ? 12.251 -10.731 -20.362 1.00 90.12 310 VAL A N 1
ATOM 2355 C CA . VAL A 1 310 ? 12.138 -11.236 -21.740 1.00 90.12 310 VAL A CA 1
ATOM 2356 C C . VAL A 1 310 ? 11.811 -10.092 -22.706 1.00 90.12 310 VAL A C 1
ATOM 2358 O O . VAL A 1 310 ? 12.429 -9.987 -23.762 1.00 90.12 310 VAL A O 1
ATOM 2361 N N . HIS A 1 311 ? 10.905 -9.184 -22.320 1.00 89.81 311 HIS A N 1
ATOM 2362 C CA . HIS A 1 311 ? 10.605 -7.969 -23.089 1.00 89.81 311 HIS A CA 1
ATOM 2363 C C . HIS A 1 311 ? 11.840 -7.080 -23.263 1.00 89.81 311 HIS A C 1
ATOM 2365 O O . HIS A 1 311 ? 12.114 -6.646 -24.378 1.00 89.81 311 HIS A O 1
ATOM 2371 N N . ILE A 1 312 ? 12.586 -6.829 -22.181 1.00 92.69 312 ILE A N 1
ATOM 2372 C CA . ILE A 1 312 ? 13.801 -5.997 -22.197 1.00 92.69 312 ILE A CA 1
ATOM 2373 C C . ILE A 1 312 ? 14.816 -6.545 -23.205 1.00 92.69 312 ILE A C 1
ATOM 2375 O O . ILE A 1 312 ? 15.317 -5.795 -24.040 1.00 92.69 312 ILE A O 1
ATOM 2379 N N . LEU A 1 313 ? 15.082 -7.853 -23.165 1.00 93.75 313 LEU A N 1
ATOM 2380 C CA . LEU A 1 313 ? 16.074 -8.477 -24.038 1.00 93.75 313 LEU A CA 1
ATOM 2381 C C . LEU A 1 313 ? 15.639 -8.477 -25.506 1.00 93.75 313 LEU A C 1
ATOM 2383 O O . LEU A 1 313 ? 16.411 -8.037 -26.355 1.00 93.75 313 LEU A O 1
ATOM 2387 N N . TRP A 1 314 ? 14.417 -8.926 -25.811 1.00 93.38 314 TRP A N 1
ATOM 2388 C CA . TRP A 1 314 ? 13.953 -9.041 -27.199 1.00 93.38 314 TRP A CA 1
ATOM 2389 C C . TRP A 1 314 ? 13.727 -7.692 -27.869 1.00 93.38 314 TRP A C 1
ATOM 2391 O O . TRP A 1 314 ? 14.109 -7.506 -29.023 1.00 93.38 314 TRP A O 1
ATOM 2401 N N . VAL A 1 315 ? 13.117 -6.739 -27.162 1.00 93.94 315 VAL A N 1
ATOM 2402 C CA . VAL A 1 315 ? 12.864 -5.414 -27.733 1.00 93.94 315 VAL A CA 1
ATOM 2403 C C . VAL A 1 315 ? 14.152 -4.603 -27.804 1.00 93.94 315 VAL A C 1
ATOM 2405 O O . VAL A 1 315 ? 14.379 -3.938 -28.811 1.00 93.94 315 VAL A O 1
ATOM 2408 N N . GLY A 1 316 ? 15.042 -4.731 -26.815 1.00 95.69 316 GLY A N 1
ATOM 2409 C CA . GLY A 1 316 ? 16.389 -4.174 -26.905 1.00 95.69 316 GLY A CA 1
ATOM 2410 C C . GLY A 1 316 ? 17.135 -4.721 -28.125 1.00 95.69 316 GLY A C 1
ATOM 2411 O O . GLY A 1 316 ? 17.680 -3.950 -28.910 1.00 95.69 316 GLY A O 1
ATOM 2412 N N . LEU A 1 317 ? 17.100 -6.039 -28.348 1.00 96.38 317 LEU A N 1
ATOM 2413 C CA . LEU A 1 317 ? 17.736 -6.664 -29.511 1.00 96.38 317 LEU A CA 1
ATOM 2414 C C . LEU A 1 317 ? 17.158 -6.130 -30.826 1.00 96.38 317 LEU A C 1
ATOM 2416 O O . LEU A 1 317 ? 17.918 -5.816 -31.738 1.00 96.38 317 LEU A O 1
ATOM 2420 N N . LEU A 1 318 ? 15.834 -5.973 -30.914 1.00 96.06 318 LEU A N 1
ATOM 2421 C CA . LEU A 1 318 ? 15.175 -5.373 -32.074 1.00 96.06 318 LEU A CA 1
ATOM 2422 C C . LEU A 1 318 ? 15.673 -3.941 -32.331 1.00 96.06 318 LEU A C 1
ATOM 2424 O O . LEU A 1 318 ? 16.019 -3.611 -33.463 1.00 96.06 318 LEU A O 1
ATOM 2428 N N . MET A 1 319 ? 15.750 -3.100 -31.297 1.00 95.56 319 MET A N 1
ATOM 2429 C CA . MET A 1 319 ? 16.234 -1.715 -31.412 1.00 95.56 319 MET A CA 1
ATOM 2430 C C . MET A 1 319 ? 17.702 -1.665 -31.853 1.00 95.56 319 MET A C 1
ATOM 2432 O O . MET A 1 319 ? 18.060 -0.879 -32.735 1.00 95.56 319 MET A O 1
ATOM 2436 N N . GLY A 1 320 ? 18.539 -2.544 -31.294 1.00 95.81 320 GLY A N 1
ATOM 2437 C CA . GLY A 1 320 ? 19.930 -2.709 -31.709 1.00 95.81 320 GLY A CA 1
ATOM 2438 C C . GLY A 1 320 ? 20.042 -3.149 -33.171 1.00 95.81 320 GLY A C 1
ATOM 2439 O O . GLY A 1 320 ? 20.750 -2.519 -33.953 1.00 95.81 320 GLY A O 1
ATOM 2440 N N . ALA A 1 321 ? 19.282 -4.167 -33.581 1.00 96.12 321 ALA A N 1
ATOM 2441 C CA . ALA A 1 321 ? 19.280 -4.685 -34.948 1.00 96.12 321 ALA A CA 1
ATOM 2442 C C . ALA A 1 321 ? 18.820 -3.641 -35.980 1.00 96.12 321 ALA A C 1
ATOM 2444 O O . ALA A 1 321 ? 19.441 -3.508 -37.036 1.00 96.12 321 ALA A O 1
ATOM 2445 N N . VAL A 1 322 ? 17.775 -2.862 -35.676 1.00 96.62 322 VAL A N 1
ATOM 2446 C CA . VAL A 1 322 ? 17.306 -1.757 -36.533 1.00 96.62 322 VAL A CA 1
ATOM 2447 C C . VAL A 1 322 ? 18.387 -0.682 -36.671 1.00 96.62 322 VAL A C 1
ATOM 2449 O O . VAL A 1 322 ? 18.670 -0.227 -37.780 1.00 96.62 322 VAL A O 1
ATOM 2452 N N . THR A 1 323 ? 19.047 -0.330 -35.566 1.00 96.19 323 THR A N 1
ATOM 2453 C CA . THR A 1 323 ? 20.143 0.650 -35.551 1.00 96.19 323 THR A CA 1
ATOM 2454 C C . THR A 1 323 ? 21.326 0.188 -36.405 1.00 96.19 323 THR A C 1
ATOM 2456 O O . THR A 1 323 ? 21.817 0.943 -37.246 1.00 96.19 323 THR A O 1
ATOM 2459 N N . LEU A 1 324 ? 21.747 -1.071 -36.254 1.00 96.12 324 LEU A N 1
ATOM 2460 C CA . LEU A 1 324 ? 22.844 -1.658 -37.029 1.00 96.12 324 LEU A CA 1
ATOM 2461 C C . LEU A 1 324 ? 22.497 -1.835 -38.506 1.00 96.12 324 LEU A C 1
ATOM 2463 O O . LEU A 1 324 ? 23.347 -1.621 -39.367 1.00 96.12 324 LEU A O 1
ATOM 2467 N N . SER A 1 325 ? 21.245 -2.164 -38.820 1.00 96.38 325 SER A N 1
ATOM 2468 C CA . SER A 1 325 ? 20.774 -2.253 -40.206 1.00 96.38 325 SER A CA 1
ATOM 2469 C C . SER A 1 325 ? 20.844 -0.891 -40.897 1.00 96.38 325 SER A C 1
ATOM 2471 O O . SER A 1 325 ? 21.354 -0.789 -42.014 1.00 96.38 325 SER A O 1
ATOM 2473 N N . ALA A 1 326 ? 20.409 0.172 -40.212 1.00 95.69 326 ALA A N 1
ATOM 2474 C CA . ALA A 1 326 ? 20.514 1.538 -40.715 1.00 95.69 326 ALA A CA 1
ATOM 2475 C C . ALA A 1 326 ? 21.975 1.990 -40.867 1.00 95.69 326 ALA A C 1
ATOM 2477 O O . ALA A 1 326 ? 22.325 2.631 -41.860 1.00 95.69 326 ALA A O 1
ATOM 2478 N N . GLN A 1 327 ? 22.843 1.615 -39.924 1.00 95.94 327 GLN A N 1
ATOM 2479 C CA . GLN A 1 327 ? 24.280 1.867 -40.010 1.00 95.94 327 GLN A CA 1
ATOM 2480 C C . GLN A 1 327 ? 24.910 1.163 -41.219 1.00 95.94 327 GLN A C 1
ATOM 2482 O O . GLN A 1 327 ? 25.619 1.796 -42.000 1.00 95.94 327 GLN A O 1
ATOM 2487 N N . ALA A 1 328 ? 24.652 -0.136 -41.391 1.00 95.19 328 ALA A N 1
ATOM 2488 C CA . ALA A 1 328 ? 25.190 -0.928 -42.492 1.00 95.19 328 ALA A CA 1
ATOM 2489 C C . ALA A 1 328 ? 24.725 -0.387 -43.848 1.00 95.19 328 ALA A C 1
ATOM 2491 O O . ALA A 1 328 ? 25.519 -0.289 -44.783 1.00 95.19 328 ALA A O 1
ATOM 2492 N N . TRP A 1 329 ? 23.450 0.001 -43.944 1.00 96.31 329 TRP A N 1
ATOM 2493 C CA . TRP A 1 329 ? 22.910 0.669 -45.123 1.00 96.31 329 TRP A CA 1
ATOM 2494 C C . TRP A 1 329 ? 23.656 1.976 -45.416 1.00 96.31 329 TRP A C 1
ATOM 2496 O O . TRP A 1 329 ? 24.146 2.146 -46.528 1.00 96.31 329 TRP A O 1
ATOM 2506 N N . ALA A 1 330 ? 23.834 2.841 -44.413 1.00 95.25 330 ALA A N 1
ATOM 2507 C CA . ALA A 1 330 ? 24.507 4.127 -44.578 1.00 95.25 330 ALA A CA 1
ATOM 2508 C C . ALA A 1 330 ? 25.981 4.001 -44.998 1.00 95.25 330 ALA A C 1
ATOM 2510 O O . ALA A 1 330 ? 26.470 4.807 -45.791 1.00 95.25 330 ALA A O 1
ATOM 2511 N N . ILE A 1 331 ? 26.689 2.991 -44.486 1.00 94.19 331 ILE A N 1
ATOM 2512 C CA . ILE A 1 331 ? 28.076 2.707 -44.876 1.00 94.19 331 ILE A CA 1
ATOM 2513 C C . ILE A 1 331 ? 28.129 2.210 -46.325 1.00 94.19 331 ILE A C 1
ATOM 2515 O O . ILE A 1 331 ? 28.949 2.694 -47.102 1.00 94.19 331 ILE A O 1
ATOM 2519 N N . ARG A 1 332 ? 27.232 1.293 -46.718 1.00 93.88 332 ARG A N 1
ATOM 2520 C CA . ARG A 1 332 ? 27.186 0.756 -48.090 1.00 93.88 332 ARG A CA 1
ATOM 2521 C C . ARG A 1 332 ? 26.837 1.811 -49.136 1.00 93.88 332 ARG A C 1
ATOM 2523 O O . ARG A 1 332 ? 27.351 1.741 -50.245 1.00 93.88 332 ARG A O 1
ATOM 2530 N N . THR A 1 333 ? 25.992 2.782 -48.799 1.00 93.06 333 THR A N 1
ATOM 2531 C CA . THR A 1 333 ? 25.639 3.891 -49.699 1.00 93.06 333 THR A CA 1
ATOM 2532 C C . THR A 1 333 ? 26.645 5.047 -49.667 1.00 93.06 333 THR A C 1
ATOM 2534 O O . THR A 1 333 ? 26.465 6.032 -50.380 1.00 93.06 333 THR A O 1
ATOM 2537 N N . GLY A 1 334 ? 27.719 4.945 -48.873 1.00 90.69 334 GLY A N 1
ATOM 2538 C CA . GLY A 1 334 ? 28.795 5.938 -48.832 1.00 90.69 334 GLY A CA 1
ATOM 2539 C C . GLY A 1 334 ? 28.453 7.218 -48.062 1.00 90.69 334 GLY A C 1
ATOM 2540 O O . GLY A 1 334 ? 29.100 8.248 -48.260 1.00 90.69 334 GLY A O 1
ATOM 2541 N N . HIS A 1 335 ? 27.454 7.199 -47.174 1.00 90.44 335 HIS A N 1
ATOM 2542 C CA . HIS A 1 335 ? 27.147 8.360 -46.340 1.00 90.44 335 HIS A CA 1
ATOM 2543 C C . HIS A 1 335 ? 28.239 8.590 -45.286 1.00 90.44 335 HIS A C 1
ATOM 2545 O O . HIS A 1 335 ? 28.413 7.802 -44.357 1.00 90.44 335 HIS A O 1
ATOM 2551 N N . ALA A 1 336 ? 28.912 9.742 -45.358 1.00 86.00 336 ALA A N 1
ATOM 2552 C CA . ALA A 1 336 ? 29.956 10.126 -44.401 1.00 86.00 336 ALA A CA 1
ATOM 2553 C C . ALA A 1 336 ? 29.459 10.246 -42.942 1.00 86.00 336 ALA A C 1
ATOM 2555 O O . ALA A 1 336 ? 30.243 10.099 -42.010 1.00 86.00 336 ALA A O 1
ATOM 2556 N N . ASN A 1 337 ? 28.156 10.476 -42.735 1.00 92.00 337 ASN A N 1
ATOM 2557 C CA . ASN A 1 337 ? 27.545 10.722 -41.421 1.00 92.00 337 ASN A CA 1
ATOM 2558 C C . ASN A 1 337 ? 26.813 9.490 -40.848 1.00 92.00 337 ASN A C 1
ATOM 2560 O O . ASN A 1 337 ? 25.808 9.632 -40.149 1.00 92.00 337 ASN A O 1
ATOM 2564 N N . TRP A 1 338 ? 27.280 8.273 -41.144 1.00 93.25 338 TRP A N 1
ATOM 2565 C CA . TRP A 1 338 ? 26.640 7.024 -40.699 1.00 93.25 338 TRP A CA 1
ATOM 2566 C C . TRP A 1 338 ? 26.467 6.928 -39.169 1.00 93.25 338 TRP A C 1
ATOM 2568 O O . TRP A 1 338 ? 25.456 6.400 -38.710 1.00 93.25 338 TRP A O 1
ATOM 2578 N N . GLN A 1 339 ? 27.379 7.504 -38.371 1.00 92.75 339 GLN A N 1
ATOM 2579 C CA . GLN A 1 339 ? 27.252 7.568 -36.902 1.00 92.75 339 GLN A CA 1
ATOM 2580 C C . GLN A 1 339 ? 26.052 8.409 -36.454 1.00 92.75 339 GLN A C 1
ATOM 2582 O O . GLN A 1 339 ? 25.345 8.044 -35.518 1.00 92.75 339 GLN A O 1
ATOM 2587 N N . THR A 1 340 ? 25.792 9.528 -37.133 1.00 93.38 340 THR A N 1
ATOM 2588 C CA . THR A 1 340 ? 24.630 10.380 -36.851 1.00 93.38 340 THR A CA 1
ATOM 2589 C C . THR A 1 340 ? 23.328 9.674 -37.218 1.00 93.38 340 THR A C 1
ATOM 2591 O O . THR A 1 340 ? 22.332 9.823 -36.515 1.00 93.38 340 THR A O 1
ATOM 2594 N N . ILE A 1 341 ? 23.333 8.879 -38.294 1.00 94.62 341 ILE A N 1
ATOM 2595 C CA . ILE A 1 341 ? 22.178 8.063 -38.688 1.00 94.62 341 ILE A CA 1
ATOM 2596 C C . ILE A 1 341 ? 21.898 7.004 -37.618 1.00 94.62 341 ILE A C 1
ATOM 2598 O O . ILE A 1 341 ? 20.770 6.929 -37.142 1.00 94.62 341 ILE A O 1
ATOM 2602 N N . ALA A 1 342 ? 22.916 6.255 -37.182 1.00 94.19 342 ALA A N 1
ATOM 2603 C CA . ALA A 1 342 ? 22.774 5.261 -36.117 1.00 94.19 342 ALA A CA 1
ATOM 2604 C C . ALA A 1 342 ? 22.246 5.889 -34.813 1.00 94.19 342 ALA A C 1
ATOM 2606 O O . ALA A 1 342 ? 21.268 5.409 -34.245 1.00 94.19 342 ALA A O 1
ATOM 2607 N N . PHE A 1 343 ? 22.828 7.016 -34.391 1.00 94.88 343 PHE A N 1
ATOM 2608 C CA . PHE A 1 343 ? 22.369 7.777 -33.227 1.00 94.88 343 PHE A CA 1
ATOM 2609 C C . PHE A 1 343 ? 20.892 8.183 -33.328 1.00 94.88 343 PHE A C 1
ATOM 2611 O O . PHE A 1 343 ? 20.112 7.923 -32.415 1.00 94.88 343 PHE A O 1
ATOM 2618 N N . ASN A 1 344 ? 20.482 8.787 -34.446 1.00 94.25 344 ASN A N 1
ATOM 2619 C CA . ASN A 1 344 ? 19.103 9.241 -34.620 1.00 94.25 344 ASN A CA 1
ATOM 2620 C C . ASN A 1 344 ? 18.113 8.075 -34.695 1.00 94.25 344 ASN A C 1
ATOM 2622 O O . ASN A 1 344 ? 17.029 8.166 -34.124 1.00 94.25 344 ASN A O 1
ATOM 2626 N N . VAL A 1 345 ? 18.471 6.985 -35.378 1.00 95.12 345 VAL A N 1
ATOM 2627 C CA . VAL A 1 345 ? 17.621 5.791 -35.477 1.00 95.12 345 VAL A CA 1
ATOM 2628 C C . VAL A 1 345 ? 17.408 5.165 -34.104 1.00 95.12 345 VAL A C 1
ATOM 2630 O O . VAL A 1 345 ? 16.274 4.804 -33.784 1.00 95.12 345 VAL A O 1
ATOM 2633 N N . LEU A 1 346 ? 18.445 5.100 -33.267 1.00 93.19 346 LEU A N 1
ATOM 2634 C CA . LEU A 1 346 ? 18.308 4.587 -31.909 1.00 93.19 346 LEU A CA 1
ATOM 2635 C C . LEU A 1 346 ? 17.406 5.486 -31.051 1.00 93.19 346 LEU A C 1
ATOM 2637 O O . LEU A 1 346 ? 16.435 4.989 -30.482 1.00 93.19 346 LEU A O 1
ATOM 2641 N N . CYS A 1 347 ? 17.647 6.803 -31.048 1.00 92.56 347 CYS A N 1
ATOM 2642 C CA . CYS A 1 347 ? 16.809 7.775 -30.335 1.00 92.56 347 CYS A CA 1
ATOM 2643 C C . CYS A 1 347 ? 15.333 7.691 -30.762 1.00 92.56 347 CYS A C 1
ATOM 2645 O O . CYS A 1 347 ? 14.428 7.698 -29.930 1.00 92.56 347 CYS A O 1
ATOM 2647 N N . LEU A 1 348 ? 15.064 7.598 -32.069 1.00 92.75 348 LEU A N 1
ATOM 2648 C CA . LEU A 1 348 ? 13.699 7.480 -32.592 1.00 92.75 348 LEU A CA 1
ATOM 2649 C C . LEU A 1 348 ? 13.060 6.138 -32.228 1.00 92.75 348 LEU A C 1
ATOM 2651 O O . LEU A 1 348 ? 11.871 6.096 -31.912 1.00 92.75 348 LEU A O 1
ATOM 2655 N N . SER A 1 349 ? 13.840 5.056 -32.226 1.00 92.56 349 SER A N 1
ATOM 2656 C CA . SER A 1 349 ? 13.373 3.734 -31.799 1.00 92.56 349 SER A CA 1
ATOM 2657 C C . SER A 1 349 ? 12.987 3.737 -30.318 1.00 92.56 349 SER A C 1
ATOM 2659 O O . SER A 1 349 ? 11.926 3.224 -29.965 1.00 92.56 349 SER A O 1
ATOM 2661 N N . GLN A 1 350 ? 13.794 4.371 -29.459 1.00 91.19 350 GLN A N 1
ATOM 2662 C CA . GLN A 1 350 ? 13.494 4.579 -28.035 1.00 91.19 350 GLN A CA 1
ATOM 2663 C C . GLN A 1 350 ? 12.223 5.409 -27.846 1.00 91.19 350 GLN A C 1
ATOM 2665 O O . GLN A 1 350 ? 11.328 5.002 -27.107 1.00 91.19 350 GLN A O 1
ATOM 2670 N N . MET A 1 351 ? 12.061 6.495 -28.603 1.00 88.50 351 MET A N 1
ATOM 2671 C CA . MET A 1 351 ? 10.841 7.303 -28.556 1.00 88.50 351 MET A CA 1
ATOM 2672 C C . MET A 1 351 ? 9.593 6.503 -28.979 1.00 88.50 351 MET A C 1
ATOM 2674 O O . MET A 1 351 ? 8.534 6.607 -28.356 1.00 88.50 351 MET A O 1
ATOM 2678 N N . GLY A 1 352 ? 9.713 5.666 -30.016 1.00 88.06 352 GLY A N 1
ATOM 2679 C CA . GLY A 1 352 ? 8.646 4.756 -30.445 1.00 88.06 352 GLY A CA 1
ATOM 2680 C C . GLY A 1 352 ? 8.299 3.710 -29.382 1.00 88.06 352 GLY A C 1
ATOM 2681 O O . GLY A 1 352 ? 7.131 3.370 -29.187 1.00 88.06 352 GLY A O 1
ATOM 2682 N N . HIS A 1 353 ? 9.298 3.246 -28.635 1.00 88.19 353 HIS A N 1
ATOM 2683 C CA . HIS A 1 353 ? 9.128 2.284 -27.552 1.00 88.19 353 HIS A CA 1
ATOM 2684 C C . HIS A 1 353 ? 8.390 2.852 -26.336 1.00 88.19 353 HIS A C 1
ATOM 2686 O O . HIS A 1 353 ? 7.498 2.179 -25.815 1.00 88.19 353 HIS A O 1
ATOM 2692 N N . VAL A 1 354 ? 8.668 4.102 -25.942 1.00 86.56 354 VAL A N 1
ATOM 2693 C CA . VAL A 1 354 ? 7.881 4.820 -24.913 1.00 86.56 354 VAL A CA 1
ATOM 2694 C C . VAL A 1 354 ? 6.398 4.748 -25.249 1.00 86.56 354 VAL A C 1
ATOM 2696 O O . VAL A 1 354 ? 5.559 4.447 -24.397 1.00 86.56 354 VAL A O 1
ATOM 2699 N N . TRP A 1 355 ? 6.070 4.996 -26.517 1.00 81.75 355 TRP A N 1
ATOM 2700 C CA . TRP A 1 355 ? 4.693 4.993 -26.982 1.00 81.75 355 TRP A CA 1
ATOM 2701 C C . TRP A 1 355 ? 4.056 3.601 -26.905 1.00 81.75 355 TRP A C 1
ATOM 2703 O O . TRP A 1 355 ? 2.908 3.479 -26.482 1.00 81.75 355 TRP A O 1
ATOM 2713 N N . ALA A 1 356 ? 4.820 2.550 -27.216 1.00 82.19 356 ALA A N 1
ATOM 2714 C CA . ALA A 1 356 ? 4.376 1.164 -27.101 1.00 82.19 356 ALA A CA 1
ATOM 2715 C C . ALA A 1 356 ? 4.156 0.703 -25.644 1.00 82.19 356 ALA A C 1
ATOM 2717 O O . ALA A 1 356 ? 3.324 -0.168 -25.404 1.00 82.19 356 ALA A O 1
ATOM 2718 N N . ILE A 1 357 ? 4.876 1.269 -24.666 1.00 79.44 357 ILE A N 1
ATOM 2719 C CA . ILE A 1 357 ? 4.777 0.877 -23.246 1.00 79.44 357 ILE A CA 1
ATOM 2720 C C . ILE A 1 357 ? 3.662 1.602 -22.486 1.00 79.44 357 ILE A C 1
ATOM 2722 O O . ILE A 1 357 ? 3.215 1.089 -21.458 1.00 79.44 357 ILE A O 1
ATOM 2726 N N . ARG A 1 358 ? 3.177 2.759 -22.963 1.00 72.19 358 ARG A N 1
ATOM 2727 C CA . ARG A 1 358 ? 2.144 3.539 -22.245 1.00 72.19 358 ARG A CA 1
ATOM 2728 C C . ARG A 1 358 ? 0.903 2.718 -21.885 1.00 72.19 358 ARG A C 1
ATOM 2730 O O . ARG A 1 358 ? 0.306 2.960 -20.837 1.00 72.19 358 ARG A O 1
ATOM 2737 N N . THR A 1 359 ? 0.538 1.730 -22.699 1.00 63.53 359 THR A N 1
ATOM 2738 C CA . THR A 1 359 ? -0.600 0.840 -22.443 1.00 63.53 359 THR A CA 1
ATOM 2739 C C . THR A 1 359 ? -0.161 -0.618 -22.359 1.00 63.53 359 THR A C 1
ATOM 2741 O O . THR A 1 359 ? 0.393 -1.149 -23.315 1.00 63.53 359 THR A O 1
ATOM 2744 N N . GLU A 1 360 ? -0.486 -1.308 -21.259 1.00 55.91 360 GLU A N 1
ATOM 2745 C CA . GLU A 1 360 ? -0.296 -2.768 -21.159 1.00 55.91 360 GLU A CA 1
ATOM 2746 C C . GLU A 1 360 ? -1.284 -3.568 -22.036 1.00 55.91 360 GLU A C 1
ATOM 2748 O O . GLU A 1 360 ? -1.113 -4.769 -22.242 1.00 55.91 360 GLU A O 1
ATOM 2753 N N . ARG A 1 361 ? -2.315 -2.914 -22.593 1.00 50.66 361 ARG A N 1
ATOM 2754 C CA . ARG A 1 361 ? -3.246 -3.509 -23.563 1.00 50.66 361 ARG A CA 1
ATOM 2755 C C . ARG A 1 361 ? -2.776 -3.252 -24.993 1.00 50.66 361 ARG A C 1
ATOM 2757 O O . ARG A 1 361 ? -2.232 -2.194 -25.290 1.00 50.66 361 ARG A O 1
ATOM 2764 N N . SER A 1 362 ? -3.033 -4.233 -25.862 1.00 39.31 362 SER A N 1
ATOM 2765 C CA . SER A 1 362 ? -2.623 -4.242 -27.270 1.00 39.31 362 SER A CA 1
ATOM 2766 C C . SER A 1 362 ? -2.849 -2.894 -27.964 1.00 39.31 362 SER A C 1
ATOM 2768 O O . SER A 1 362 ? -3.954 -2.344 -27.937 1.00 39.31 362 SER A O 1
ATOM 2770 N N . PHE A 1 363 ? -1.786 -2.421 -28.615 1.00 41.59 363 PHE A N 1
ATOM 2771 C CA . PHE A 1 363 ? -1.660 -1.192 -29.404 1.00 41.59 363 PHE A CA 1
ATOM 2772 C C . PHE A 1 363 ? -2.884 -0.863 -30.280 1.00 41.59 363 PHE A C 1
ATOM 2774 O O . PHE A 1 363 ? -3.235 0.299 -30.457 1.00 41.59 363 PHE A O 1
ATOM 2781 N N . PHE A 1 364 ? -3.579 -1.886 -30.782 1.00 39.62 364 PHE A N 1
ATOM 2782 C CA . PHE A 1 364 ? -4.683 -1.755 -31.735 1.00 39.62 364 PHE A CA 1
ATOM 2783 C C . PHE A 1 364 ? -6.044 -1.366 -31.133 1.00 39.62 364 PHE A C 1
ATOM 2785 O O . PHE A 1 364 ? -6.965 -1.064 -31.885 1.00 39.62 364 PHE A O 1
ATOM 2792 N N . ARG A 1 365 ? -6.215 -1.369 -29.802 1.00 40.12 365 ARG A N 1
ATOM 2793 C CA . ARG A 1 365 ? -7.505 -1.023 -29.161 1.00 40.12 365 ARG A CA 1
ATOM 2794 C C . ARG A 1 365 ? -7.607 0.418 -28.659 1.00 40.12 365 ARG A C 1
ATOM 2796 O O . ARG A 1 365 ? -8.671 0.805 -28.177 1.00 40.12 365 ARG A O 1
ATOM 2803 N N . THR A 1 366 ? -6.547 1.215 -28.761 1.00 44.09 366 THR A N 1
ATOM 2804 C CA . THR A 1 366 ? -6.514 2.567 -28.186 1.00 44.09 366 THR A CA 1
ATOM 2805 C C . THR A 1 366 ? -6.599 3.621 -29.290 1.00 44.09 366 THR A C 1
ATOM 2807 O O . THR A 1 366 ? -5.757 3.669 -30.181 1.00 44.09 366 THR A O 1
ATOM 2810 N N . ASN A 1 367 ? -7.615 4.491 -29.240 1.00 38.09 367 ASN A N 1
ATOM 2811 C CA . ASN A 1 367 ? -7.790 5.567 -30.220 1.00 38.09 367 ASN A CA 1
ATOM 2812 C C . ASN A 1 367 ? -6.615 6.556 -30.160 1.00 38.09 367 ASN A C 1
ATOM 2814 O O . ASN A 1 367 ? -6.399 7.194 -29.125 1.00 38.09 367 ASN A O 1
ATOM 2818 N N . PHE A 1 368 ? -5.942 6.766 -31.295 1.00 41.34 368 PHE A N 1
ATOM 2819 C CA . PHE A 1 368 ? -4.844 7.726 -31.504 1.00 41.34 368 PHE A CA 1
ATOM 2820 C C . PHE A 1 368 ? -5.107 9.117 -30.879 1.00 41.34 368 PHE A C 1
ATOM 2822 O O . PHE A 1 368 ? -4.222 9.739 -30.291 1.00 41.34 368 PHE A O 1
ATOM 2829 N N . LEU A 1 369 ? -6.362 9.579 -30.920 1.00 37.12 369 LEU A N 1
ATOM 2830 C CA . LEU A 1 369 ? -6.802 10.875 -30.387 1.00 37.12 369 LEU A CA 1
ATOM 2831 C C . LEU A 1 369 ? -6.916 10.934 -28.851 1.00 37.12 369 LEU A C 1
ATOM 2833 O O . LEU A 1 369 ? -6.751 12.008 -28.271 1.00 37.12 369 LEU A O 1
ATOM 2837 N N . SER A 1 370 ? -7.168 9.810 -28.170 1.00 42.31 370 SER A N 1
ATOM 2838 C CA . SER A 1 370 ? -7.191 9.776 -26.695 1.00 42.31 370 SER A CA 1
ATOM 2839 C C . SER A 1 370 ? -5.791 9.926 -26.094 1.00 42.31 370 SER A C 1
ATOM 2841 O O . SER A 1 370 ? -5.622 10.619 -25.089 1.00 42.31 370 SER A O 1
ATOM 2843 N N . THR A 1 371 ? -4.776 9.394 -26.777 1.00 44.62 371 THR A N 1
ATOM 2844 C CA . THR A 1 371 ? -3.362 9.494 -26.390 1.00 44.62 371 THR A CA 1
ATOM 2845 C C . THR A 1 371 ? -2.840 10.931 -26.500 1.00 44.62 371 THR A C 1
ATOM 2847 O O . THR A 1 371 ? -2.102 11.389 -25.627 1.00 44.62 371 THR A O 1
ATOM 2850 N N . LEU A 1 372 ? -3.303 11.685 -27.508 1.00 41.19 372 LEU A N 1
ATOM 2851 C CA . LEU A 1 372 ? -2.983 13.108 -27.692 1.00 41.19 372 LEU A CA 1
ATOM 2852 C C . LEU A 1 372 ? -3.669 14.038 -26.667 1.00 41.19 372 LEU A C 1
ATOM 2854 O O . LEU A 1 372 ? -3.172 15.133 -26.388 1.00 41.19 372 LEU A O 1
ATOM 2858 N N . ARG A 1 373 ? -4.799 13.619 -26.077 1.00 35.84 373 ARG A N 1
ATOM 2859 C CA . ARG A 1 373 ? -5.460 14.344 -24.973 1.00 35.84 373 ARG A CA 1
ATOM 2860 C C . ARG A 1 373 ? -4.759 14.140 -23.629 1.00 35.84 373 ARG A C 1
ATOM 2862 O O . ARG A 1 373 ? -4.709 15.083 -22.852 1.00 35.84 373 ARG A O 1
ATOM 2869 N N . CYS A 1 374 ? -4.174 12.971 -23.361 1.00 37.53 374 CYS A N 1
ATOM 2870 C CA . CYS A 1 374 ? -3.355 12.759 -22.154 1.00 37.53 374 CYS A CA 1
ATOM 2871 C C . CYS A 1 374 ? -1.974 13.426 -22.233 1.00 37.53 374 CYS A C 1
ATOM 2873 O O . CYS A 1 374 ? -1.392 13.746 -21.205 1.00 37.53 374 CYS A O 1
ATOM 2875 N N . SER A 1 375 ? -1.476 13.745 -23.432 1.00 39.06 375 SER A N 1
ATOM 2876 C CA . SER A 1 375 ? -0.384 14.713 -23.607 1.00 39.06 375 SER A CA 1
ATOM 2877 C C . SER A 1 375 ? -0.822 16.175 -23.407 1.00 39.06 375 SER A C 1
ATOM 2879 O O . SER A 1 375 ? -0.102 17.077 -23.810 1.00 39.06 375 SER A O 1
ATOM 2881 N N . ALA A 1 376 ? -1.968 16.471 -22.784 1.00 33.25 376 ALA A N 1
ATOM 2882 C CA . ALA A 1 376 ? -2.370 17.848 -22.481 1.00 33.25 376 ALA A CA 1
ATOM 2883 C C . ALA A 1 376 ? -1.369 18.673 -21.635 1.00 33.25 376 ALA A C 1
ATOM 2885 O O . ALA A 1 376 ? -1.365 19.890 -21.824 1.00 33.25 376 ALA A O 1
ATOM 2886 N N . PRO A 1 377 ? -0.449 18.112 -20.817 1.00 35.50 377 PRO A N 1
ATOM 2887 C CA . PRO A 1 377 ? 0.644 18.917 -20.263 1.00 35.50 377 PRO A CA 1
ATOM 2888 C C . PRO A 1 377 ? 1.601 19.459 -21.346 1.00 35.50 377 PRO A C 1
ATOM 2890 O O . PRO A 1 377 ? 2.239 20.487 -21.145 1.00 35.50 377 PRO A O 1
ATOM 2893 N N . LEU A 1 378 ? 1.649 18.836 -22.533 1.00 37.53 378 LEU A N 1
ATOM 2894 C CA . LEU A 1 378 ? 2.372 19.321 -23.722 1.00 37.53 378 LEU A CA 1
ATOM 2895 C C . LEU A 1 378 ? 1.573 20.371 -24.527 1.00 37.53 378 LEU A C 1
ATOM 2897 O O . LEU A 1 378 ? 2.068 20.880 -25.530 1.00 37.53 378 LEU A O 1
ATOM 2901 N N . ARG A 1 379 ? 0.351 20.727 -24.098 1.00 31.92 379 ARG A N 1
ATOM 2902 C CA . ARG A 1 379 ? -0.478 21.804 -24.674 1.00 31.92 379 ARG A CA 1
ATOM 2903 C C . ARG A 1 379 ? -0.432 23.110 -23.873 1.00 31.92 379 ARG A C 1
ATOM 2905 O O . ARG A 1 379 ? -1.273 23.977 -24.095 1.00 31.92 379 ARG A O 1
ATOM 2912 N N . SER A 1 380 ? 0.559 23.313 -23.003 1.00 26.77 380 SER A N 1
ATOM 2913 C CA . SER A 1 380 ? 0.942 24.689 -22.668 1.00 26.77 380 SER A CA 1
ATOM 2914 C C . SER A 1 380 ? 1.500 25.351 -23.941 1.00 26.77 380 SER A C 1
ATOM 2916 O O . SER A 1 380 ? 2.483 24.847 -24.494 1.00 26.77 380 SER A O 1
ATOM 2918 N N . PRO A 1 381 ? 0.914 26.455 -24.449 1.00 28.12 381 PRO A N 1
ATOM 2919 C CA . PRO A 1 381 ? 1.309 27.053 -25.728 1.00 28.12 381 PRO A CA 1
ATOM 2920 C C . PRO A 1 381 ? 2.741 27.614 -25.766 1.00 28.12 381 PRO A C 1
ATOM 2922 O O . PRO A 1 381 ? 3.175 28.082 -26.817 1.00 28.12 381 PRO A O 1
ATOM 2925 N N . SER A 1 382 ? 3.475 27.592 -24.650 1.00 30.03 382 SER A N 1
ATOM 2926 C CA . SER A 1 382 ? 4.750 28.293 -24.478 1.00 30.03 382 SER A CA 1
ATOM 2927 C C . SER A 1 382 ? 6.008 27.413 -24.535 1.00 30.03 382 SER A C 1
ATOM 2929 O O . SER A 1 382 ? 7.105 27.964 -24.525 1.00 30.03 382 SER A O 1
ATOM 2931 N N . GLY A 1 383 ? 5.898 26.079 -24.622 1.00 30.45 383 GLY A N 1
ATOM 2932 C CA . GLY A 1 383 ? 7.064 25.185 -24.475 1.00 3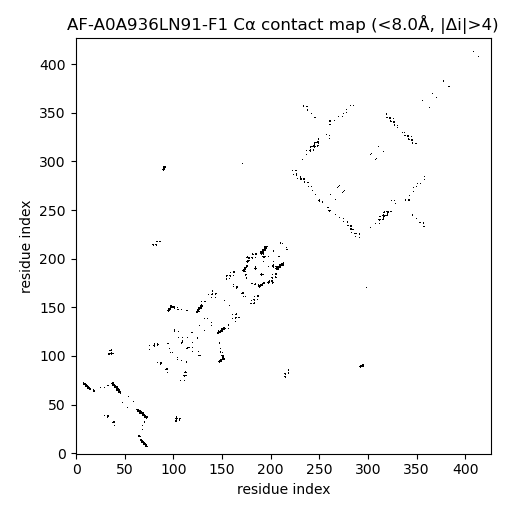0.45 383 GLY A CA 1
ATOM 2933 C C . GLY A 1 383 ? 7.660 24.576 -25.753 1.00 30.45 383 GLY A C 1
ATOM 2934 O O . GLY A 1 383 ? 8.846 24.265 -25.774 1.00 30.45 383 GLY A O 1
ATOM 2935 N N . PHE A 1 384 ? 6.872 24.389 -26.819 1.00 32.59 384 PHE A N 1
ATOM 2936 C CA . PHE A 1 384 ? 7.227 23.427 -27.883 1.00 32.59 384 PHE A CA 1
ATOM 2937 C C . PHE A 1 384 ? 7.148 23.952 -29.329 1.00 32.59 384 PHE A C 1
ATOM 2939 O O . PHE A 1 384 ? 7.070 23.161 -30.263 1.00 32.59 384 PHE A O 1
ATOM 2946 N N . ARG A 1 385 ? 7.185 25.274 -29.563 1.00 24.44 385 ARG A N 1
ATOM 2947 C CA . ARG A 1 385 ? 7.154 25.826 -30.941 1.00 24.44 385 ARG A CA 1
ATOM 2948 C C . ARG A 1 385 ? 8.520 26.053 -31.599 1.00 24.44 385 ARG A C 1
ATOM 2950 O O . ARG A 1 385 ? 8.561 26.257 -32.804 1.00 24.44 385 ARG A O 1
ATOM 2957 N N . HIS A 1 386 ? 9.630 25.972 -30.866 1.00 30.22 386 HIS A N 1
ATOM 2958 C CA . HIS A 1 386 ? 10.964 26.206 -31.433 1.00 30.22 386 HIS A CA 1
ATOM 2959 C C . HIS A 1 386 ? 12.004 25.224 -30.892 1.00 30.22 386 HIS A C 1
ATOM 2961 O O . HIS A 1 386 ? 12.873 25.585 -30.108 1.00 30.22 386 HIS A O 1
ATOM 2967 N N . TRP A 1 387 ? 11.931 23.975 -31.345 1.00 33.34 387 TRP A N 1
ATOM 2968 C CA . TRP A 1 387 ? 13.080 23.070 -31.331 1.00 33.34 387 TRP A CA 1
ATOM 2969 C C . TRP A 1 387 ? 13.488 22.804 -32.777 1.00 33.34 387 TRP A C 1
ATOM 2971 O O . TRP A 1 387 ? 12.995 21.884 -33.420 1.00 33.34 387 TRP A O 1
ATOM 2981 N N . SER A 1 388 ? 14.364 23.651 -33.318 1.00 22.58 388 SER A N 1
ATOM 2982 C CA . SER A 1 388 ? 15.116 23.326 -34.527 1.00 22.58 388 SER A CA 1
ATOM 2983 C C . SER A 1 388 ? 16.433 22.677 -34.101 1.00 22.58 388 SER A C 1
ATOM 2985 O O . SER A 1 388 ? 17.344 23.341 -33.610 1.00 22.58 388 SER A O 1
ATOM 2987 N N . LEU A 1 389 ? 16.544 21.357 -34.275 1.00 28.20 389 LEU A N 1
ATOM 2988 C CA . LEU A 1 389 ? 17.836 20.670 -34.226 1.00 28.20 389 LEU A CA 1
ATOM 2989 C C . LEU A 1 389 ? 18.673 21.168 -35.412 1.00 28.20 389 LEU A C 1
ATOM 2991 O O . LEU A 1 389 ? 18.555 20.669 -36.528 1.00 28.20 389 LEU A O 1
ATOM 2995 N N . SER A 1 390 ? 19.497 22.192 -35.191 1.00 22.95 390 SER A N 1
ATOM 2996 C CA . SER A 1 390 ? 20.476 22.646 -36.177 1.00 22.95 390 SER A CA 1
ATOM 2997 C C . SER A 1 390 ? 21.869 22.212 -35.739 1.00 22.95 390 SER A C 1
ATOM 2999 O O . SER A 1 390 ? 22.537 22.883 -34.955 1.00 22.95 390 SER A O 1
ATOM 3001 N N . TYR A 1 391 ? 22.314 21.063 -36.252 1.00 28.75 391 TYR A N 1
ATOM 3002 C CA . TYR A 1 391 ? 23.725 20.694 -36.226 1.00 28.75 391 TYR A CA 1
ATOM 3003 C C . TYR A 1 391 ? 24.422 21.421 -37.378 1.00 28.75 391 TYR A C 1
ATOM 3005 O O . TYR A 1 391 ? 24.344 21.013 -38.536 1.00 28.75 391 TYR A O 1
ATOM 3013 N N . ARG A 1 392 ? 25.065 22.554 -37.084 1.00 25.28 392 ARG A N 1
ATOM 3014 C CA . ARG A 1 392 ? 25.783 23.332 -38.098 1.00 25.28 392 ARG A CA 1
ATOM 3015 C C . ARG A 1 392 ? 27.210 22.802 -38.228 1.00 25.28 392 ARG A C 1
ATOM 3017 O O . ARG A 1 392 ? 28.115 23.276 -37.548 1.00 25.2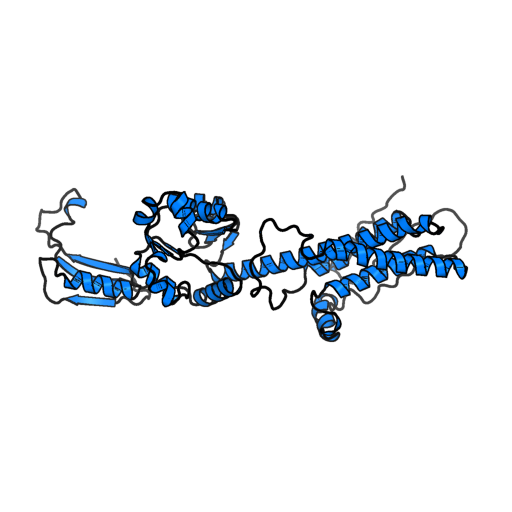8 392 ARG A O 1
ATOM 3024 N N . SER A 1 393 ? 27.432 21.835 -39.120 1.00 30.06 393 SER A N 1
ATOM 3025 C CA . SER A 1 393 ? 28.783 21.564 -39.627 1.00 30.06 393 SER A CA 1
ATOM 3026 C C . SER A 1 393 ? 29.099 22.546 -40.759 1.00 30.06 393 SER A C 1
ATOM 3028 O O . SER A 1 393 ? 28.871 22.259 -41.932 1.00 30.06 393 SER A O 1
ATOM 3030 N N . SER A 1 394 ? 29.603 23.733 -40.430 1.00 26.09 394 SER A N 1
ATOM 3031 C CA . SER A 1 394 ? 30.188 24.629 -41.435 1.00 26.09 394 SER A CA 1
ATOM 3032 C C . SER A 1 394 ? 31.708 24.535 -41.368 1.00 26.09 394 SER A C 1
ATOM 3034 O O . SER A 1 394 ? 32.307 24.885 -40.351 1.00 26.09 394 SER A O 1
ATOM 3036 N N . ARG A 1 395 ? 32.321 24.048 -42.455 1.00 31.73 395 ARG A N 1
ATOM 3037 C CA . ARG A 1 395 ? 33.759 24.183 -42.722 1.00 31.73 395 ARG A CA 1
ATOM 3038 C C . ARG A 1 395 ? 34.158 25.655 -42.581 1.00 31.73 395 ARG A C 1
ATOM 3040 O O . ARG A 1 395 ? 33.624 26.488 -43.301 1.00 31.73 395 ARG A O 1
ATOM 3047 N N . ALA A 1 396 ? 35.115 25.940 -41.706 1.00 25.30 396 ALA A N 1
ATOM 3048 C CA . ALA A 1 396 ? 36.061 27.042 -41.843 1.00 25.30 396 ALA A CA 1
ATOM 3049 C C . ALA A 1 396 ? 37.268 26.758 -40.940 1.00 25.30 396 ALA A C 1
ATOM 3051 O O . ALA A 1 396 ? 37.127 26.294 -39.809 1.00 25.30 396 ALA A O 1
ATOM 3052 N N . SER A 1 397 ? 38.449 26.981 -41.498 1.00 35.78 397 SER A N 1
ATOM 3053 C CA . SER A 1 397 ? 39.763 26.925 -40.869 1.00 35.78 397 SER A CA 1
ATOM 3054 C C . SER A 1 397 ? 39.855 27.747 -39.577 1.00 35.78 397 SER A C 1
ATOM 3056 O O . SER A 1 397 ? 39.196 28.773 -39.425 1.00 35.78 397 SER A O 1
ATOM 3058 N N . SER A 1 398 ? 40.790 27.335 -38.719 1.00 27.88 398 SER A N 1
ATOM 3059 C CA . SER A 1 398 ? 41.233 27.946 -37.456 1.00 27.88 398 SER A CA 1
ATOM 3060 C C . SER A 1 398 ? 40.634 27.385 -36.157 1.00 27.88 398 SER A C 1
ATOM 3062 O O . SER A 1 398 ? 39.473 27.009 -36.011 1.00 27.88 398 SER A O 1
ATOM 3064 N N . THR A 1 399 ? 41.555 27.250 -35.217 1.00 35.22 399 THR A N 1
ATOM 3065 C CA . THR A 1 399 ? 41.556 26.548 -33.943 1.00 35.22 399 THR A CA 1
ATOM 3066 C C . THR A 1 399 ? 40.672 27.235 -32.901 1.00 35.22 399 THR A C 1
ATOM 3068 O O . THR A 1 399 ? 41.098 28.186 -32.256 1.00 35.22 399 THR A O 1
ATOM 3071 N N . ARG A 1 400 ? 39.446 26.725 -32.706 1.00 32.69 400 ARG A N 1
ATOM 3072 C CA . ARG A 1 400 ? 38.719 26.578 -31.417 1.00 32.69 400 ARG A CA 1
ATOM 3073 C C . ARG A 1 400 ? 37.249 26.251 -31.694 1.00 32.69 400 ARG A C 1
ATOM 3075 O O . ARG A 1 400 ? 36.485 27.109 -32.119 1.00 32.69 400 ARG A O 1
ATOM 3082 N N . ARG A 1 401 ? 36.824 25.018 -31.404 1.00 29.20 401 ARG A N 1
ATOM 3083 C CA . ARG A 1 401 ? 35.403 24.633 -31.432 1.00 29.20 401 ARG A CA 1
ATOM 3084 C C . ARG A 1 401 ? 34.785 24.889 -30.055 1.00 29.20 401 ARG A C 1
ATOM 3086 O O . ARG A 1 401 ? 35.320 24.429 -29.053 1.00 29.20 401 ARG A O 1
ATOM 3093 N N . ARG A 1 402 ? 33.665 25.615 -30.000 1.00 28.38 402 ARG A N 1
ATOM 3094 C CA . ARG A 1 402 ? 32.790 25.718 -28.819 1.00 28.38 402 ARG A CA 1
ATOM 3095 C C . ARG A 1 402 ? 31.429 25.134 -29.176 1.00 28.38 402 ARG A C 1
ATOM 3097 O O . ARG A 1 402 ? 30.863 25.509 -30.199 1.00 28.38 402 ARG A O 1
ATOM 3104 N N . LEU A 1 403 ? 30.900 24.256 -28.326 1.00 27.77 403 LEU A N 1
ATOM 3105 C CA . LEU A 1 403 ? 29.471 23.950 -28.319 1.00 27.77 403 LEU A CA 1
ATOM 3106 C C . LEU A 1 403 ? 28.727 25.147 -27.725 1.00 27.77 403 LEU A C 1
ATOM 3108 O O . LEU A 1 403 ? 29.084 25.632 -26.652 1.00 27.77 403 LEU A O 1
ATOM 3112 N N . GLN A 1 404 ? 27.697 25.626 -28.418 1.00 25.11 404 GLN A N 1
ATOM 3113 C CA . GLN A 1 404 ? 26.840 26.694 -27.918 1.00 25.11 404 GLN A CA 1
ATOM 3114 C C . GLN A 1 404 ? 25.379 26.310 -28.157 1.00 25.11 404 GLN A C 1
ATOM 3116 O O . GLN A 1 404 ? 24.885 26.357 -29.279 1.00 25.11 404 GLN A O 1
ATOM 3121 N N . CYS A 1 405 ? 24.699 25.898 -27.086 1.00 27.38 405 CYS A N 1
ATOM 3122 C CA . CYS A 1 405 ? 23.250 25.725 -27.063 1.00 27.38 405 CYS A CA 1
ATOM 3123 C C . CYS A 1 405 ? 22.623 27.090 -26.747 1.00 27.38 405 CYS A C 1
ATOM 3125 O O . CYS A 1 405 ? 22.862 27.647 -25.676 1.00 27.38 405 CYS A O 1
ATOM 3127 N N . LYS A 1 406 ? 21.856 27.664 -27.680 1.00 25.20 406 LYS A N 1
ATOM 3128 C CA . LYS A 1 406 ? 21.075 28.885 -27.431 1.00 25.20 406 LYS A CA 1
ATOM 3129 C C . LYS A 1 406 ? 19.674 28.484 -26.975 1.00 25.20 406 LYS A C 1
ATOM 3131 O O . LYS A 1 406 ? 18.874 28.032 -27.783 1.00 25.20 406 LYS A O 1
ATOM 3136 N N . ILE A 1 407 ? 19.383 28.685 -25.692 1.00 28.94 407 ILE A N 1
ATOM 3137 C CA . ILE A 1 407 ? 18.025 28.618 -25.146 1.00 28.94 407 ILE A CA 1
ATOM 3138 C C . ILE A 1 407 ? 17.465 30.042 -25.187 1.00 28.94 407 ILE A C 1
ATOM 3140 O O . ILE A 1 407 ? 17.854 30.888 -24.385 1.00 28.94 407 ILE A O 1
ATOM 3144 N N . SER A 1 408 ? 16.590 30.342 -26.146 1.00 25.83 408 SER A N 1
ATOM 3145 C CA . SER A 1 408 ? 15.830 31.596 -26.158 1.00 25.83 408 SER A CA 1
ATOM 3146 C C . SER A 1 408 ? 14.419 31.328 -25.647 1.00 25.83 408 SER A C 1
ATOM 3148 O O . SER A 1 408 ? 13.653 30.635 -26.311 1.00 25.83 408 SER A O 1
ATOM 3150 N N . SER A 1 409 ? 14.065 31.886 -24.488 1.00 27.64 409 SER A N 1
ATOM 3151 C CA . SER A 1 409 ? 12.681 31.910 -23.998 1.00 27.64 409 SER A CA 1
ATOM 3152 C C . SER A 1 409 ? 12.258 33.356 -23.723 1.00 27.64 409 SER A C 1
ATOM 3154 O O . SER A 1 409 ? 13.042 34.139 -23.183 1.00 27.64 409 SER A O 1
ATOM 3156 N N . SER A 1 410 ? 11.032 33.719 -24.094 1.00 26.95 410 SER A N 1
ATOM 3157 C CA . SER A 1 410 ? 10.447 35.054 -23.898 1.00 26.95 410 SER A CA 1
ATOM 3158 C C . SER A 1 410 ? 9.682 35.204 -22.572 1.00 26.95 410 SER A C 1
ATOM 3160 O O . SER A 1 410 ? 9.090 36.252 -22.321 1.00 26.95 410 SER A O 1
ATOM 3162 N N . SER A 1 411 ? 9.730 34.207 -21.685 1.00 25.95 411 SER A N 1
ATOM 3163 C CA . SER A 1 411 ? 8.995 34.206 -20.414 1.00 25.95 411 SER A CA 1
ATOM 3164 C C . SER A 1 411 ? 9.734 34.990 -19.310 1.00 25.95 411 SER A C 1
ATOM 3166 O O . SER A 1 411 ? 10.934 34.768 -19.114 1.00 25.95 411 SER A O 1
ATOM 3168 N N . PRO A 1 412 ? 9.055 35.848 -18.516 1.00 29.95 412 PRO A N 1
ATOM 3169 C CA . PRO A 1 412 ? 9.691 36.655 -17.462 1.00 29.95 412 PRO A CA 1
ATOM 3170 C C . PRO A 1 412 ? 10.424 35.822 -16.396 1.00 29.95 412 PRO A C 1
ATOM 3172 O O . PRO A 1 412 ? 11.435 36.261 -15.855 1.00 29.95 412 PRO A O 1
ATOM 3175 N N . CYS A 1 413 ? 9.969 34.588 -16.150 1.00 26.91 413 CYS A N 1
ATOM 3176 C CA . CYS A 1 413 ? 10.535 33.689 -15.139 1.00 26.91 413 CYS A CA 1
ATOM 3177 C C . CYS A 1 413 ? 11.917 33.114 -15.529 1.00 26.91 413 CYS A C 1
ATOM 3179 O O . CYS A 1 413 ? 12.749 32.852 -14.666 1.00 26.91 413 CYS A O 1
ATOM 3181 N N . CYS A 1 414 ? 12.217 32.989 -16.828 1.00 27.69 414 CYS A N 1
ATOM 3182 C CA . CYS A 1 414 ? 13.500 32.454 -17.310 1.00 27.69 414 CYS A CA 1
ATOM 3183 C C . CYS A 1 414 ? 14.614 33.508 -17.421 1.00 27.69 414 CYS A C 1
ATOM 3185 O O . CYS A 1 414 ? 15.790 33.145 -17.496 1.00 27.69 414 CYS A O 1
ATOM 3187 N N . ARG A 1 415 ? 14.299 34.813 -17.381 1.00 27.12 415 ARG A N 1
ATOM 3188 C CA . ARG A 1 415 ? 15.337 35.864 -17.445 1.00 27.12 415 ARG A CA 1
ATOM 3189 C C . ARG A 1 415 ? 16.298 35.810 -16.257 1.00 27.12 415 ARG A C 1
ATOM 3191 O O . ARG A 1 415 ? 17.464 36.154 -16.428 1.00 27.12 415 ARG A O 1
ATOM 3198 N N . ARG A 1 416 ? 15.858 35.290 -15.104 1.00 26.44 416 ARG A N 1
ATOM 3199 C CA . ARG A 1 416 ? 16.680 35.175 -13.886 1.00 26.44 416 ARG A CA 1
ATOM 3200 C C . ARG A 1 416 ? 17.694 34.024 -13.912 1.00 26.44 416 ARG A C 1
ATOM 3202 O O . ARG A 1 416 ? 18.656 34.066 -13.158 1.00 26.44 416 ARG A O 1
ATOM 3209 N N . TRP A 1 417 ? 17.509 33.032 -14.787 1.00 25.91 417 TRP A N 1
ATOM 3210 C CA . TRP A 1 417 ? 18.473 31.940 -15.003 1.00 25.91 417 TRP A CA 1
ATOM 3211 C C . TRP A 1 417 ? 19.459 32.224 -16.147 1.00 25.91 417 TRP A C 1
ATOM 3213 O O . TRP A 1 417 ? 20.499 31.582 -16.237 1.00 25.91 417 TRP A O 1
ATOM 3223 N N . SER A 1 418 ? 19.167 33.202 -17.013 1.00 28.08 418 SER A N 1
ATOM 3224 C CA . SER A 1 418 ? 20.019 33.543 -18.165 1.00 28.08 418 SER A CA 1
ATOM 3225 C C . SER A 1 418 ? 21.211 34.458 -17.841 1.00 28.08 418 SER A C 1
ATOM 3227 O O . SER A 1 418 ? 22.096 34.620 -18.678 1.00 28.08 418 SER A O 1
ATOM 3229 N N . SER A 1 419 ? 21.254 35.060 -16.646 1.00 25.62 419 SER A N 1
ATOM 3230 C CA . SER A 1 419 ? 22.278 36.048 -16.265 1.00 25.62 419 SER A CA 1
ATOM 3231 C C . SER A 1 419 ? 23.518 35.460 -15.583 1.00 25.62 419 SER A C 1
ATOM 3233 O O . SER A 1 419 ? 24.509 36.167 -15.416 1.00 25.62 419 SER A O 1
ATOM 3235 N N . SER A 1 420 ? 23.519 34.178 -15.220 1.00 27.61 420 SER A N 1
ATOM 3236 C CA . SER A 1 420 ? 24.688 33.479 -14.672 1.00 27.61 420 SER A CA 1
ATOM 3237 C C . SER A 1 420 ? 25.388 32.702 -15.788 1.00 27.61 420 SER A C 1
ATOM 3239 O O . SER A 1 420 ? 25.141 31.523 -16.027 1.00 27.61 420 SER A O 1
ATOM 3241 N N . GLY A 1 421 ? 26.261 33.389 -16.527 1.00 25.22 421 GLY A N 1
ATOM 3242 C CA . GLY A 1 421 ? 27.082 32.778 -17.569 1.00 25.22 421 GLY A CA 1
ATOM 3243 C C . GLY A 1 421 ? 28.081 31.773 -16.992 1.00 25.22 421 GLY A C 1
ATOM 3244 O O . GLY A 1 421 ? 29.150 32.161 -16.526 1.00 25.22 421 GLY A O 1
ATOM 3245 N N . TRP A 1 422 ? 27.776 30.478 -17.078 1.00 24.84 422 TRP A N 1
ATOM 3246 C CA . TRP A 1 422 ? 28.731 29.412 -16.770 1.00 24.84 422 TRP A CA 1
ATOM 3247 C C . TRP A 1 422 ? 29.800 29.339 -17.871 1.00 24.84 422 TRP A C 1
ATOM 3249 O O . TRP A 1 422 ? 29.596 28.762 -18.941 1.00 24.84 422 TRP A O 1
ATOM 3259 N N . ARG A 1 423 ? 30.960 29.959 -17.622 1.00 24.36 423 ARG A N 1
ATOM 3260 C CA . ARG A 1 423 ? 32.172 29.790 -18.436 1.00 24.36 423 ARG A CA 1
ATOM 3261 C C . ARG A 1 423 ? 32.920 28.543 -17.967 1.00 24.36 423 ARG A C 1
ATOM 3263 O O . ARG A 1 423 ? 33.718 28.623 -17.042 1.00 24.36 423 ARG A O 1
ATOM 3270 N N . TRP A 1 424 ? 32.734 27.420 -18.653 1.00 25.97 424 TRP A N 1
ATOM 3271 C CA . TRP A 1 424 ? 33.665 26.296 -18.545 1.00 25.97 424 TRP A CA 1
ATOM 3272 C C . TRP A 1 424 ? 34.978 26.666 -19.252 1.00 25.97 424 TRP A C 1
ATOM 3274 O O . TRP A 1 424 ? 35.014 26.839 -20.474 1.00 25.97 424 TRP A O 1
ATOM 3284 N N . ARG A 1 425 ? 36.049 26.873 -18.473 1.00 22.52 425 ARG A N 1
ATOM 3285 C CA . ARG A 1 425 ? 37.429 26.842 -18.977 1.00 22.52 425 ARG A CA 1
ATOM 3286 C C . ARG A 1 425 ? 37.855 25.375 -19.038 1.00 22.52 425 ARG A C 1
ATOM 3288 O O . ARG A 1 425 ? 37.621 24.632 -18.095 1.00 22.52 425 ARG A O 1
ATOM 3295 N N . SER A 1 426 ? 38.419 24.994 -20.176 1.00 27.09 426 SER A N 1
ATOM 3296 C CA . SER A 1 426 ? 38.982 23.676 -20.464 1.00 27.09 426 SER A CA 1
ATOM 3297 C C . SER A 1 426 ? 40.040 23.278 -19.433 1.00 27.09 426 SER A C 1
ATOM 3299 O O . SER A 1 426 ? 40.984 24.049 -19.238 1.00 27.09 426 SER A O 1
ATOM 3301 N N . TRP A 1 427 ? 39.884 22.092 -18.849 1.00 29.89 427 TRP A N 1
ATOM 3302 C CA . TRP A 1 427 ? 40.994 21.239 -18.432 1.00 29.89 427 TRP A CA 1
ATOM 3303 C C . TRP A 1 427 ? 41.156 20.143 -19.476 1.00 29.89 427 TRP A C 1
ATOM 3305 O O . TRP A 1 427 ? 40.101 19.663 -19.960 1.00 29.89 427 TRP A O 1
#

Solvent-accessible surface area (backbone atoms only — not comparable to full-atom values): 24944 Å² total; per-residue (Å²): 134,90,80,79,89,71,91,66,75,68,48,75,54,82,60,97,65,90,46,93,60,90,58,69,63,57,58,56,50,46,51,50,42,18,56,73,34,20,54,67,43,82,42,59,50,63,91,75,61,99,84,64,81,65,94,51,74,81,74,64,81,57,88,58,32,56,51,36,44,41,26,41,54,79,78,78,62,88,54,44,36,58,28,46,50,49,34,47,54,18,58,42,86,76,68,48,78,41,75,48,57,60,56,27,50,49,36,48,35,41,75,38,64,74,37,53,77,69,50,70,72,42,73,73,26,51,47,41,32,77,59,53,73,70,48,51,73,70,55,43,48,72,42,58,88,60,45,38,36,38,17,46,52,52,54,68,52,50,33,50,52,50,49,38,43,42,76,72,69,48,88,44,72,33,78,39,30,44,65,62,33,22,70,29,18,56,65,27,81,39,8,32,9,27,48,71,82,25,35,70,60,11,47,74,34,24,81,42,68,37,76,78,63,46,69,40,54,54,47,49,50,53,54,50,52,54,36,48,53,55,18,49,50,49,27,52,53,45,54,52,17,48,51,36,13,54,50,38,32,54,62,46,23,58,78,74,73,40,71,77,48,68,54,74,70,54,53,53,45,39,62,58,56,66,46,42,55,59,38,55,52,39,53,66,58,78,70,62,94,57,65,56,60,42,66,71,79,64,87,88,60,59,89,57,53,92,57,45,56,60,50,22,53,55,52,4,43,50,42,10,51,53,21,49,51,53,27,54,50,27,53,74,73,66,45,90,58,27,47,60,50,20,51,51,47,39,55,51,46,46,58,53,46,54,64,61,59,76,46,96,58,68,78,88,79,61,60,73,68,61,58,61,56,72,44,46,82,76,63,52,90,83,77,76,89,80,82,76,91,74,85,80,86,71,93,71,90,79,97,76,92,74,92,78,87,85,87,85,74,93,50,80,79,55,58,76,66,69,74,69,79,82,77,84,76,88,129

Foldseek 3Di:
DPPPDDDDDKDKDFDPDQDQDPDVVQVVVQLVLLLVLWDKDWDWDDDDDDPPPDPDPVVVPPSTGTGTMITTHPADDPCQLVLCVLCVLLQHQAAAEEQDDQSSQLNNCVVSVNADPVLSPDPLQEDEQVRLVVDDLVRCLVRLVRHRYYYNHFLVVLLSSQVSCVVVQDQDEDEDADLSVLVNLLNHNFREYEQPSHDPSSVVSGPYYDNPRDSSVVSVVLQVVLLLLLLVLLLCLLLLLLVLLLCLLQVCQVVVPHDGLEDPVLVVCCNVPLSVVLSVVSSVADGDPCSSNHYDDRPPDDSCPPCSVVSSNVLSNVLSVQLSVQLVVCVVVPPPPSSVSSSVSSSVSSVVVSVVSSDPDDPVPDDPVVVVVSCCVVPPVFDPPDDDPDPDPDDDDDDDDDDDDDDDGPDPVCVVVVPPDDDDDDD

Radius of gyration: 34.21 Å; Cα contacts (8 Å, |Δi|>4): 499; chains: 1; bounding box: 85×58×106 Å

Sequence (427 aa):
MAVTYSS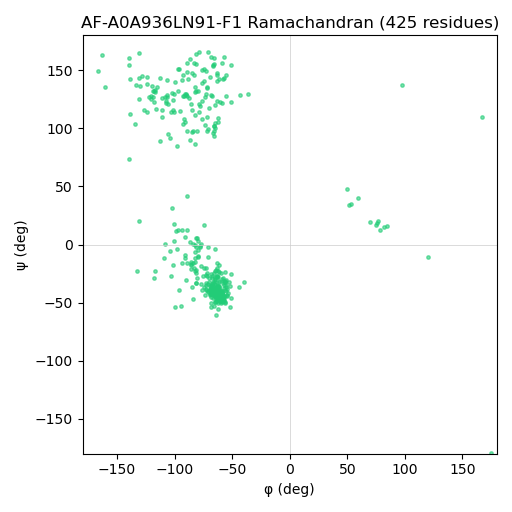SRVRWNHCSKRTASPDPRWKVEADRLAADGLRVMALGVRDLSTGELPHDPATLEHDITLLGLAGIEDPPRDEVPQAIADCQGAGIRTVMITGDHPVTARTIAHRIGLMSAADTADARTVITGAELAKLGADELRARVEHIRVYARVSPEQKLDIVTALQDRGHFVAMTGDGVNDAPALKRADIGVAMGITGTDVSREAADMVLLDDNFATLAKAVREGRRVFDNIRKFIKYILTANAGEIWAIALAPMIGLPIPLLPVHILWINLVTDGLPGLFLSLEPAERDLMQRKPRRPKQSIFGHGLGVHILWVGLLMGAVTLSAQAWAIRTGHANWQTIAFNVLCLSQMGHVWAIRTERSFFRTNFLSTLRCSAPLRSPSGFRHWSLSYRSSRASSTRRRLQCKISSSSPCCRRWSSSGWRWRSW

Mean predicted aligned error: 13.44 Å

pLDDT: mean 77.3, std 23.79, range [20.98, 97.5]

Secondary structure (DSSP, 8-state):
----------EEEE-SS--SS--HHHHHHHHHHHHTT-EEEEEEE-PPPTT---S-GGGGSSS-EEEEEEEE--PPPTTHHHHHHHHHHTTPPP-EEESS-HHHHHHHHHHTTSS-HHHHH-GGGEEEHHHHTTS-HHHHHHHTTT--EEES--HHHHHHHHHHHHHTT---EEEE-SGGGHHHHHHSSEEEEESSS--HHHHHH-SEEETT--HHHHHHHHHHHHHHHHHHHHHHHHHHHHHHHHHHHHHHHHHTTPPPS--HHHHHHIIIIITHHHHHHHHTPPPPTTTTTSPPPPTT--TTTTTHHHHHHHHHHHHHHHHHHHHHHHHHTT-TTHHHHHHHHHHHHHHHHHHHHS-SS-GGGS-HHHHHHHTGGGG-TTSSS------------SS------------TTTTTTTTS-------